Protein AF-A0A1C5NKP8-F1 (afdb_monomer_lite)

Structure (mmCIF, N/CA/C/O backbone):
data_AF-A0A1C5NKP8-F1
#
_entry.id   AF-A0A1C5NKP8-F1
#
loop_
_atom_site.group_PDB
_atom_site.id
_atom_site.type_symbol
_atom_site.label_atom_id
_atom_site.label_alt_id
_atom_site.label_comp_id
_atom_site.label_asym_id
_atom_site.label_entity_id
_atom_site.label_seq_id
_atom_site.pdbx_PDB_ins_code
_atom_site.Cartn_x
_atom_site.Cartn_y
_atom_site.Cartn_z
_atom_site.occupancy
_atom_site.B_iso_or_equiv
_atom_site.auth_seq_id
_atom_site.auth_comp_id
_atom_site.auth_asym_id
_atom_site.auth_atom_id
_atom_site.pdbx_PDB_model_num
ATOM 1 N N . MET A 1 1 ? -10.421 -7.680 -0.027 1.00 79.94 1 MET A N 1
ATOM 2 C CA . MET A 1 1 ? -10.552 -8.044 1.394 1.00 79.94 1 MET A CA 1
ATOM 3 C C . MET A 1 1 ? -9.397 -8.967 1.703 1.00 79.94 1 MET A C 1
ATOM 5 O O . MET A 1 1 ? -8.917 -9.608 0.774 1.00 79.94 1 MET A O 1
ATOM 9 N N . ALA A 1 2 ? -8.906 -8.939 2.932 1.00 88.44 2 ALA A N 1
ATOM 10 C CA . ALA A 1 2 ? -7.917 -9.897 3.399 1.00 88.44 2 ALA A CA 1
ATOM 11 C C . ALA A 1 2 ? -8.669 -11.016 4.114 1.00 88.44 2 ALA A C 1
ATOM 13 O O . ALA A 1 2 ? -9.738 -10.785 4.682 1.00 88.44 2 ALA A O 1
ATOM 14 N N . LYS A 1 3 ? -8.120 -12.218 4.095 1.00 92.94 3 LYS A N 1
ATOM 15 C CA . LYS A 1 3 ? -8.603 -13.305 4.936 1.00 92.94 3 LYS A CA 1
ATOM 16 C C . LYS A 1 3 ? -8.142 -13.091 6.373 1.00 92.94 3 LYS A C 1
ATOM 18 O O . LYS A 1 3 ? -7.039 -12.604 6.604 1.00 92.94 3 LYS A O 1
ATOM 23 N N . ILE A 1 4 ? -8.926 -13.549 7.348 1.00 94.19 4 ILE A N 1
ATOM 24 C CA . ILE A 1 4 ? -8.538 -13.513 8.773 1.00 94.19 4 ILE A CA 1
ATOM 25 C C . ILE A 1 4 ? -7.147 -14.106 9.017 1.00 94.19 4 ILE A C 1
ATOM 27 O O . ILE A 1 4 ? -6.356 -13.543 9.774 1.00 94.19 4 ILE A O 1
ATOM 31 N N . LYS A 1 5 ? -6.814 -15.210 8.338 1.00 93.50 5 LYS A N 1
ATOM 32 C CA . LYS A 1 5 ? -5.489 -15.829 8.459 1.00 93.50 5 LYS A CA 1
ATOM 33 C C . LYS A 1 5 ? -4.344 -14.893 8.050 1.00 93.50 5 LYS A C 1
ATOM 35 O O . LYS A 1 5 ? -3.285 -14.957 8.659 1.00 93.50 5 LYS A O 1
ATOM 40 N N . GLU A 1 6 ? -4.568 -14.016 7.072 1.00 91.06 6 GLU A N 1
ATOM 41 C CA . GLU A 1 6 ? -3.574 -13.049 6.595 1.00 91.06 6 GLU A CA 1
ATOM 42 C C . GLU A 1 6 ? -3.403 -11.912 7.611 1.00 91.06 6 GLU A C 1
ATOM 44 O O . GLU A 1 6 ? -2.273 -11.540 7.913 1.00 91.06 6 GLU A O 1
ATOM 49 N N . SER A 1 7 ? -4.496 -11.421 8.215 1.00 91.75 7 SER A N 1
ATOM 50 C CA . SER A 1 7 ? -4.433 -10.450 9.322 1.00 91.75 7 SER A CA 1
ATOM 51 C C . SER A 1 7 ? -3.650 -10.986 10.522 1.00 91.75 7 SER A C 1
ATOM 53 O O . SER A 1 7 ? -2.849 -10.258 11.107 1.00 91.75 7 SER A O 1
ATOM 55 N N . ILE A 1 8 ? -3.841 -12.263 10.870 1.00 92.50 8 ILE A N 1
ATOM 56 C CA . ILE A 1 8 ? -3.120 -12.924 11.968 1.00 92.50 8 ILE A CA 1
ATOM 57 C C . ILE A 1 8 ? -1.644 -13.126 11.623 1.00 92.50 8 ILE A C 1
ATOM 59 O O . ILE A 1 8 ? -0.784 -12.796 12.428 1.00 92.50 8 ILE A O 1
ATOM 63 N N . GLU A 1 9 ? -1.325 -13.610 10.423 1.00 89.81 9 GLU A N 1
ATOM 64 C CA . GLU A 1 9 ? 0.069 -13.743 9.980 1.00 89.81 9 GLU A CA 1
ATOM 65 C C . GLU A 1 9 ? 0.788 -12.393 9.964 1.00 89.81 9 GLU A C 1
ATOM 67 O O . GLU A 1 9 ? 1.943 -12.298 10.378 1.00 89.81 9 GLU A O 1
ATOM 72 N N . TYR A 1 10 ? 0.091 -11.339 9.536 1.00 88.19 10 TYR A N 1
ATOM 73 C CA . TYR A 1 10 ? 0.601 -9.983 9.610 1.00 88.19 10 TYR A CA 1
ATOM 74 C C . TYR A 1 10 ? 0.806 -9.560 11.069 1.00 88.19 10 TYR A C 1
ATOM 76 O O . TYR A 1 10 ? 1.890 -9.096 11.407 1.00 88.19 10 TYR A O 1
ATOM 84 N N . LEU A 1 11 ? -0.167 -9.788 11.958 1.00 88.69 11 LEU A N 1
ATOM 85 C CA . LEU A 1 11 ? -0.070 -9.485 13.392 1.00 88.69 11 LEU A CA 1
ATOM 86 C C . LEU A 1 11 ? 1.150 -10.152 14.047 1.00 88.69 11 LEU A C 1
ATOM 88 O O . LEU A 1 11 ? 1.922 -9.469 14.712 1.00 88.69 11 LEU A O 1
ATOM 92 N N . SER A 1 12 ? 1.345 -11.449 13.807 1.00 85.81 12 SER A N 1
ATOM 93 C CA . SER A 1 12 ? 2.396 -12.274 14.416 1.00 85.81 12 SER A CA 1
ATOM 94 C C . SER A 1 12 ? 3.805 -12.035 13.864 1.00 85.81 12 SER A C 1
ATOM 96 O O . SER A 1 12 ? 4.765 -12.551 14.425 1.00 85.81 12 SER A O 1
ATOM 98 N N . ALA A 1 13 ? 3.961 -11.285 12.769 1.00 81.12 13 ALA A N 1
ATOM 99 C CA . ALA A 1 13 ? 5.278 -11.024 12.180 1.00 81.12 13 ALA A CA 1
ATOM 100 C C . ALA A 1 13 ? 6.122 -9.991 12.956 1.00 81.12 13 ALA A C 1
ATOM 102 O O . ALA A 1 13 ? 7.321 -9.888 12.707 1.00 81.12 13 ALA A O 1
ATOM 103 N N . GLU A 1 14 ? 5.519 -9.234 13.877 1.00 77.06 14 GLU A N 1
ATOM 104 C CA . GLU A 1 14 ? 6.207 -8.256 14.725 1.00 77.06 14 GLU A CA 1
ATOM 105 C C . GLU A 1 14 ? 5.916 -8.526 16.205 1.00 77.06 14 GLU A C 1
ATOM 107 O O . GLU A 1 14 ? 4.785 -8.808 16.605 1.00 77.06 14 GLU A O 1
ATOM 112 N N . GLU A 1 15 ? 6.944 -8.406 17.042 1.00 78.56 15 GLU A N 1
ATOM 113 C CA . GLU A 1 15 ? 6.829 -8.673 18.472 1.00 78.56 15 GLU A CA 1
ATOM 114 C C . GLU A 1 15 ? 6.390 -7.416 19.249 1.00 78.56 15 GLU A C 1
ATOM 116 O O . GLU A 1 15 ? 7.183 -6.538 19.615 1.00 78.56 15 GLU A O 1
ATOM 121 N N . TYR A 1 16 ? 5.098 -7.349 19.575 1.00 90.00 16 TYR A N 1
ATOM 122 C CA . TYR A 1 16 ? 4.540 -6.371 20.517 1.00 90.00 16 TYR A CA 1
ATOM 123 C C . TYR A 1 16 ? 4.503 -6.945 21.943 1.00 90.00 16 TYR A C 1
ATOM 125 O O . TYR A 1 16 ? 3.439 -7.131 22.537 1.00 90.00 16 TYR A O 1
ATOM 133 N N . THR A 1 17 ? 5.675 -7.276 22.497 1.00 90.38 17 THR A N 1
ATOM 134 C CA . THR A 1 17 ? 5.817 -7.971 23.797 1.00 90.38 17 THR A CA 1
ATOM 135 C C . THR A 1 17 ? 5.269 -7.206 25.004 1.00 90.38 17 THR A C 1
ATOM 137 O O . THR A 1 17 ? 5.030 -7.808 26.056 1.00 90.38 17 THR A O 1
ATOM 140 N N . GLY A 1 18 ? 5.078 -5.894 24.890 1.00 90.69 18 GLY A N 1
ATOM 141 C CA . GLY A 1 18 ? 4.372 -5.061 25.853 1.00 90.69 18 GLY A CA 1
ATOM 142 C C . GLY A 1 18 ? 2.853 -5.218 25.770 1.00 90.69 18 GLY A C 1
ATOM 143 O O . GLY A 1 18 ? 2.190 -5.111 26.803 1.00 90.69 18 GLY A O 1
ATOM 144 N N . LEU A 1 19 ? 2.302 -5.507 24.587 1.00 93.50 19 LEU A N 1
ATOM 145 C CA . LEU A 1 19 ? 0.859 -5.648 24.343 1.00 93.50 19 LEU A CA 1
ATOM 146 C C . LEU A 1 19 ? 0.364 -7.084 24.496 1.00 93.50 19 LEU A C 1
ATOM 148 O O . LEU A 1 19 ? -0.641 -7.301 25.174 1.00 93.50 19 LEU A O 1
ATOM 152 N N . PHE A 1 20 ? 1.073 -8.048 23.907 1.00 92.88 20 PHE A N 1
ATOM 153 C CA . PHE A 1 20 ? 0.616 -9.429 23.755 1.00 92.88 20 PHE A CA 1
ATOM 154 C C . PHE A 1 20 ? 1.528 -10.428 24.485 1.00 92.88 20 PHE A C 1
ATOM 156 O O . PHE A 1 20 ? 2.709 -10.172 24.739 1.00 92.88 20 PHE A O 1
ATOM 163 N N . ARG A 1 21 ? 0.960 -11.580 24.860 1.00 90.62 21 ARG A N 1
ATOM 164 C CA . ARG A 1 21 ? 1.671 -12.742 25.425 1.00 90.62 21 ARG A CA 1
ATOM 165 C C . ARG A 1 21 ? 1.594 -13.927 24.465 1.00 90.62 21 ARG A C 1
ATOM 167 O O . ARG A 1 21 ? 0.649 -14.013 23.696 1.00 90.62 21 ARG A O 1
ATOM 174 N N . GLU A 1 22 ? 2.487 -14.899 24.623 1.00 85.19 22 GLU A N 1
ATOM 175 C CA . GLU A 1 22 ? 2.485 -16.170 23.869 1.00 85.19 22 GLU A CA 1
ATOM 176 C C . GLU A 1 22 ? 1.111 -16.876 23.879 1.00 85.19 22 GLU A C 1
ATOM 178 O O . GLU A 1 22 ? 0.654 -17.408 22.876 1.00 85.19 22 GLU A O 1
ATOM 183 N N . ALA A 1 23 ? 0.371 -16.819 24.993 1.00 82.12 23 ALA A N 1
ATOM 184 C CA . ALA A 1 23 ? -0.975 -17.396 25.048 1.00 82.12 23 ALA A CA 1
ATOM 185 C C . ALA A 1 23 ? -1.991 -16.715 24.102 1.00 82.12 23 ALA A C 1
ATOM 187 O O . ALA A 1 23 ? -2.952 -17.369 23.702 1.00 82.12 23 ALA A O 1
ATOM 188 N N . CYS A 1 24 ? -1.786 -15.446 23.724 1.00 87.75 24 CYS A N 1
ATOM 189 C CA . CYS A 1 24 ? -2.594 -14.788 22.695 1.00 87.75 24 CYS A CA 1
ATOM 190 C C . CYS A 1 24 ? -2.329 -15.398 21.313 1.00 87.75 24 CYS A C 1
ATOM 192 O O . CYS A 1 24 ? -3.279 -15.561 20.558 1.00 87.75 24 CYS A O 1
ATOM 194 N N . GLU A 1 25 ? -1.090 -15.807 21.007 1.00 86.56 25 GLU A N 1
ATOM 195 C CA . GLU A 1 25 ? -0.743 -16.451 19.728 1.00 86.56 25 GLU A CA 1
ATOM 196 C C . GLU A 1 25 ? -1.511 -17.756 19.546 1.00 86.56 25 GLU A C 1
ATOM 198 O O . GLU A 1 25 ? -2.140 -17.962 18.514 1.00 86.56 25 GLU A O 1
ATOM 203 N N . LYS A 1 26 ? -1.580 -18.582 20.596 1.00 87.38 26 LYS A N 1
ATOM 204 C CA . LYS A 1 26 ? -2.425 -19.783 20.598 1.00 87.38 26 LYS A CA 1
ATOM 205 C C . LYS A 1 26 ? -3.912 -19.454 20.406 1.00 87.38 26 LYS A C 1
ATOM 207 O O . LYS A 1 26 ? -4.644 -20.199 19.757 1.00 87.38 26 LYS A O 1
ATOM 212 N N . GLY A 1 27 ? -4.378 -18.345 20.981 1.00 91.25 27 GLY A N 1
ATOM 213 C CA . GLY A 1 27 ? -5.730 -17.841 20.742 1.00 91.25 27 GLY A CA 1
ATOM 214 C C . GLY A 1 27 ? -5.951 -17.463 19.276 1.00 91.25 27 GLY A C 1
ATOM 215 O O . GLY A 1 27 ? -6.960 -17.841 18.686 1.00 91.25 27 GLY A O 1
ATOM 216 N N . TRP A 1 28 ? -4.985 -16.778 18.662 1.00 93.00 28 TRP A N 1
ATOM 217 C CA . TRP A 1 28 ? -5.013 -16.439 17.242 1.00 93.00 28 TRP A CA 1
ATOM 218 C C . TRP A 1 28 ? -4.946 -17.679 16.349 1.00 93.00 28 TRP A C 1
ATOM 220 O O . TRP A 1 28 ? -5.643 -17.714 15.344 1.00 93.00 28 TRP A O 1
ATOM 230 N N . GLU A 1 29 ? -4.204 -18.725 16.717 1.00 92.06 29 GLU A N 1
ATOM 231 C CA . GLU A 1 29 ? -4.246 -20.016 16.015 1.00 92.06 29 GLU A CA 1
ATOM 232 C C . GLU A 1 29 ? -5.661 -20.603 16.012 1.00 92.06 29 GLU A C 1
ATOM 234 O O . GLU A 1 29 ? -6.179 -20.933 14.949 1.00 92.06 29 GLU A O 1
ATOM 239 N N . ASN A 1 30 ? -6.351 -20.619 17.157 1.00 93.81 30 ASN A N 1
ATOM 240 C CA . ASN A 1 30 ? -7.743 -21.077 17.216 1.00 93.81 30 ASN A CA 1
ATOM 241 C C . ASN A 1 30 ? -8.681 -20.201 16.360 1.00 93.81 30 ASN A C 1
ATOM 243 O O . ASN A 1 30 ? -9.593 -20.714 15.707 1.00 93.81 30 ASN A O 1
ATOM 247 N N . ILE A 1 31 ? -8.466 -18.878 16.332 1.00 94.44 31 ILE A N 1
ATOM 248 C CA . ILE A 1 31 ? -9.222 -17.960 15.462 1.00 94.44 31 ILE A CA 1
ATOM 249 C C . ILE A 1 31 ? -8.944 -18.265 13.990 1.00 94.44 31 ILE A C 1
ATOM 251 O O . ILE A 1 31 ? -9.876 -18.313 13.188 1.00 94.44 31 ILE A O 1
ATOM 255 N N . LYS A 1 32 ? -7.679 -18.486 13.626 1.00 93.81 32 LYS A N 1
ATOM 256 C CA . LYS A 1 32 ? -7.254 -18.863 12.277 1.00 93.81 32 LYS A CA 1
ATOM 257 C C . LYS A 1 32 ? -7.873 -20.199 11.864 1.00 93.81 32 LYS A C 1
ATOM 259 O O . LYS A 1 32 ? -8.348 -20.302 10.737 1.00 93.81 32 LYS A O 1
ATOM 264 N N . ASP A 1 33 ? -7.953 -21.169 12.766 1.00 93.69 33 ASP A N 1
ATOM 265 C CA . ASP A 1 33 ? -8.564 -22.472 12.504 1.00 93.69 33 ASP A CA 1
ATOM 266 C C . ASP A 1 33 ? -10.083 -22.372 12.292 1.00 93.69 33 ASP A C 1
ATOM 268 O O . ASP A 1 33 ? -10.625 -23.001 11.382 1.00 93.69 33 ASP A O 1
ATOM 272 N N . GLN A 1 34 ? -10.787 -21.564 13.095 1.00 94.75 34 GLN A N 1
ATOM 273 C CA . GLN A 1 34 ? -12.248 -21.444 13.013 1.00 94.75 34 GLN A CA 1
ATOM 274 C C . GLN A 1 34 ? -12.730 -20.452 11.938 1.00 94.75 34 GLN A C 1
ATOM 276 O O . GLN A 1 34 ? -13.771 -20.677 11.320 1.00 94.75 34 GLN A O 1
ATOM 281 N N . TYR A 1 35 ? -12.002 -19.354 11.711 1.00 94.75 35 TYR A N 1
ATOM 282 C CA . TYR A 1 35 ? -12.434 -18.222 10.877 1.00 94.75 35 TYR A CA 1
ATOM 283 C C . TYR A 1 35 ? -11.463 -17.874 9.739 1.00 94.75 35 TYR A C 1
ATOM 285 O O . TYR A 1 35 ? -11.702 -16.907 9.020 1.00 94.75 35 TYR A O 1
ATOM 293 N N . GLY A 1 36 ? -10.380 -18.630 9.535 1.00 93.56 36 GLY A N 1
ATOM 294 C CA . GLY A 1 36 ? -9.265 -18.246 8.660 1.00 93.56 36 GLY A CA 1
ATOM 295 C C . GLY A 1 36 ? -9.602 -17.978 7.192 1.00 93.56 36 GLY A C 1
ATOM 296 O O . GLY A 1 36 ? -8.857 -17.251 6.541 1.00 93.56 36 GLY A O 1
ATOM 297 N N . ASP A 1 37 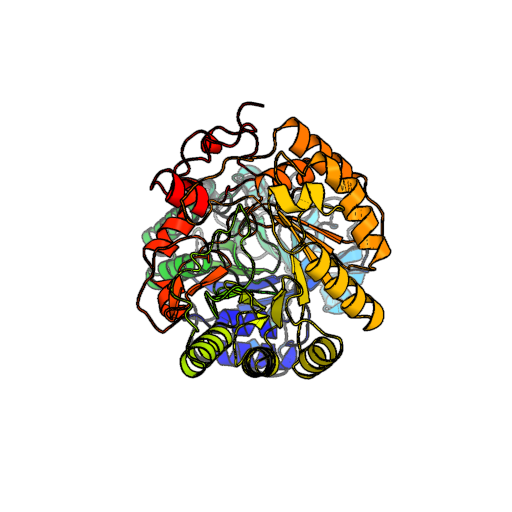? -10.702 -18.521 6.668 1.00 94.00 37 ASP A N 1
ATOM 298 C CA . ASP A 1 37 ? -11.162 -18.280 5.293 1.00 94.00 37 ASP A CA 1
ATOM 299 C C . ASP A 1 37 ? -12.223 -17.178 5.165 1.00 94.00 37 ASP A C 1
ATOM 301 O O . ASP A 1 37 ? -12.666 -16.891 4.053 1.00 94.00 37 ASP A O 1
ATOM 305 N N . LEU A 1 38 ? -12.615 -16.543 6.271 1.00 92.62 38 LEU A N 1
ATOM 306 C CA . LEU A 1 38 ? -13.527 -15.408 6.252 1.00 92.62 38 LEU A CA 1
ATOM 307 C C . LEU A 1 38 ? -12.822 -14.167 5.688 1.00 92.62 38 LEU A C 1
ATOM 309 O O . LEU A 1 38 ? -11.781 -13.747 6.200 1.00 92.62 38 LEU A O 1
ATOM 313 N N . ASP A 1 39 ? -13.417 -13.577 4.653 1.00 91.62 39 ASP A N 1
ATOM 314 C CA . ASP A 1 39 ? -12.989 -12.301 4.090 1.00 91.62 39 ASP A CA 1
ATOM 315 C C . ASP A 1 39 ? -13.400 -11.146 5.000 1.00 91.62 39 ASP A C 1
ATOM 317 O O . ASP A 1 39 ? -14.569 -10.993 5.365 1.00 91.62 39 ASP A O 1
ATOM 321 N N . VAL A 1 40 ? -12.434 -10.294 5.321 1.00 90.75 40 VAL A N 1
ATOM 322 C CA . VAL A 1 40 ? -12.636 -9.132 6.175 1.00 90.75 40 VAL A CA 1
ATOM 323 C C . VAL A 1 40 ? -11.997 -7.891 5.579 1.00 90.75 40 VAL A C 1
ATOM 325 O O . VAL A 1 40 ? -10.997 -7.930 4.851 1.00 90.75 40 VAL A O 1
ATOM 328 N N . ARG A 1 41 ? -12.599 -6.741 5.886 1.00 89.00 41 ARG A N 1
ATOM 329 C CA . ARG A 1 41 ? -11.959 -5.445 5.634 1.00 89.00 41 ARG A CA 1
ATOM 330 C C . ARG A 1 41 ? -11.132 -4.965 6.808 1.00 89.00 41 ARG A C 1
ATOM 332 O O . ARG A 1 41 ? -10.234 -4.156 6.585 1.00 89.00 41 ARG A O 1
ATOM 339 N N . GLU A 1 42 ? -11.469 -5.420 8.009 1.00 91.69 42 GLU A N 1
ATOM 340 C CA . GLU A 1 42 ? -10.973 -4.857 9.253 1.00 91.69 42 GLU A CA 1
ATOM 341 C C . GLU A 1 42 ? -11.039 -5.884 10.389 1.00 91.69 42 GLU A C 1
ATOM 343 O O . GLU A 1 42 ? -12.024 -6.614 10.525 1.00 91.69 42 GLU A O 1
ATOM 348 N N . THR A 1 43 ? -10.007 -5.896 11.225 1.00 94.62 43 THR A N 1
ATOM 349 C CA . THR A 1 43 ? -9.980 -6.583 12.521 1.00 94.62 43 THR A CA 1
ATOM 350 C C . THR A 1 43 ? -9.466 -5.627 13.587 1.00 94.62 43 THR A C 1
ATOM 352 O O . THR A 1 43 ? -8.751 -4.673 13.271 1.00 94.62 43 THR A O 1
ATOM 355 N N . ILE A 1 44 ? -9.826 -5.868 14.845 1.00 95.31 44 ILE A N 1
ATOM 356 C CA . ILE A 1 44 ? -9.422 -5.031 15.975 1.00 95.31 44 ILE A CA 1
ATOM 357 C C . ILE A 1 44 ? -8.843 -5.887 17.107 1.00 95.31 44 ILE A C 1
ATOM 359 O O . ILE A 1 44 ? -9.345 -6.967 17.388 1.00 95.31 44 ILE A O 1
ATOM 363 N N . GLN A 1 45 ? -7.807 -5.384 17.770 1.00 95.56 45 GLN A N 1
ATOM 364 C CA . GLN A 1 45 ? -7.204 -5.921 18.981 1.00 95.56 45 GLN A CA 1
ATOM 365 C C . GLN A 1 45 ? -7.452 -4.939 20.132 1.00 95.56 45 GLN A C 1
ATOM 367 O O . GLN A 1 45 ? -6.894 -3.839 20.158 1.00 95.56 45 GLN A O 1
ATOM 372 N N . GLU A 1 46 ? -8.308 -5.316 21.081 1.00 95.88 46 GLU A N 1
ATOM 373 C CA . GLU A 1 46 ? -8.530 -4.548 22.308 1.00 95.88 46 GLU A CA 1
ATOM 374 C C . GLU A 1 46 ? -7.420 -4.872 23.311 1.00 95.88 46 GLU A C 1
ATOM 376 O O . GLU A 1 46 ? -7.239 -6.027 23.702 1.00 95.88 46 GLU A O 1
ATOM 381 N N . VAL A 1 47 ? -6.685 -3.849 23.752 1.00 96.19 47 VAL A N 1
ATOM 382 C CA . VAL A 1 47 ? -5.617 -3.988 24.749 1.00 96.19 47 VAL A CA 1
ATOM 383 C C . VAL A 1 47 ? -5.815 -3.021 25.908 1.00 96.19 47 VAL A C 1
ATOM 385 O O . VAL A 1 47 ? -6.056 -1.826 25.728 1.00 96.19 47 VAL A O 1
ATOM 388 N N . HIS A 1 48 ? -5.670 -3.535 27.126 1.00 97.12 48 HIS A N 1
ATOM 389 C CA . HIS A 1 48 ? -5.667 -2.735 28.347 1.00 97.12 48 HIS A CA 1
ATOM 390 C C . HIS A 1 48 ? -4.293 -2.094 28.547 1.00 97.12 48 HIS A C 1
ATOM 392 O O . HIS A 1 48 ? -3.291 -2.800 28.575 1.00 97.12 48 HIS A O 1
ATOM 398 N N . LEU A 1 49 ? -4.209 -0.779 28.718 1.00 97.25 49 LEU A N 1
ATOM 399 C CA . LEU A 1 49 ? -2.938 -0.048 28.755 1.00 97.25 49 LEU A CA 1
ATOM 400 C C . LEU A 1 49 ? -2.345 0.068 30.164 1.00 97.25 49 LEU A C 1
ATOM 402 O O . LEU A 1 49 ? -1.122 0.109 30.303 1.00 97.25 49 LEU A O 1
ATOM 406 N N . ALA A 1 50 ? -3.177 0.103 31.208 1.00 94.88 50 ALA A N 1
ATOM 407 C CA . ALA A 1 50 ? -2.714 0.247 32.593 1.00 94.88 50 ALA A CA 1
ATOM 408 C C . ALA A 1 50 ? -2.336 -1.092 33.255 1.00 94.88 50 ALA A C 1
ATOM 410 O O . ALA A 1 50 ? -1.588 -1.121 34.234 1.00 94.88 50 ALA A O 1
ATOM 411 N N . GLN A 1 51 ? -2.870 -2.200 32.739 1.00 93.81 51 GLN A N 1
ATOM 412 C CA . GLN A 1 51 ? -2.720 -3.534 33.322 1.00 93.81 51 GLN A CA 1
ATOM 413 C C . GLN A 1 51 ? -1.374 -4.166 32.957 1.00 93.81 51 GLN A C 1
ATOM 415 O O . GLN A 1 51 ? -0.852 -3.936 31.865 1.00 93.81 51 GLN A O 1
ATOM 420 N N . LYS A 1 52 ? -0.810 -4.984 33.855 1.00 91.38 52 LYS A N 1
ATOM 421 C CA . LYS A 1 52 ? 0.436 -5.728 33.577 1.00 91.38 52 LYS A CA 1
ATOM 422 C C . LYS A 1 52 ? 0.175 -6.956 32.713 1.00 91.38 52 LYS A C 1
ATOM 424 O O . LYS A 1 52 ? 1.065 -7.420 32.006 1.00 91.38 52 LYS A O 1
ATOM 429 N N . GLU A 1 53 ? -1.038 -7.480 32.792 1.00 89.94 53 GLU A N 1
ATOM 430 C CA . GLU A 1 53 ? -1.562 -8.541 31.959 1.00 89.94 53 GLU A CA 1
ATOM 431 C C . GLU A 1 53 ? -1.501 -8.115 30.488 1.00 89.94 53 GLU A C 1
ATOM 433 O O . GLU A 1 53 ? -1.820 -6.983 30.127 1.00 89.94 53 GLU A O 1
ATOM 438 N N . ARG A 1 54 ? -1.051 -9.030 29.633 1.00 90.31 54 ARG A N 1
ATOM 439 C CA . ARG A 1 54 ? -0.845 -8.813 28.193 1.00 90.31 54 ARG A CA 1
ATOM 440 C C . ARG A 1 54 ? -1.860 -9.616 27.383 1.00 90.31 54 ARG A C 1
ATOM 442 O O . ARG A 1 54 ? -1.486 -10.387 26.510 1.00 90.31 54 ARG A O 1
ATOM 449 N N . THR A 1 55 ? -3.115 -9.551 27.814 1.00 90.50 55 THR A N 1
ATOM 450 C CA . THR A 1 55 ? -4.262 -10.201 27.170 1.00 90.50 55 THR A CA 1
ATOM 451 C C . THR A 1 55 ? -4.828 -9.305 26.083 1.00 90.50 55 THR A C 1
ATOM 453 O O . THR A 1 55 ? -4.693 -8.079 26.161 1.00 90.50 55 THR A O 1
ATOM 456 N N . CYS A 1 56 ? -5.494 -9.910 25.106 1.00 92.12 56 CYS A N 1
ATOM 457 C CA . CYS A 1 56 ? -6.120 -9.174 24.022 1.00 92.12 56 CYS A CA 1
ATOM 458 C C . CYS A 1 56 ? -7.440 -9.818 23.606 1.00 92.12 56 CYS A C 1
ATOM 460 O O . CYS A 1 56 ? -7.476 -11.018 23.340 1.00 92.12 56 CYS A O 1
ATOM 462 N N . ASP A 1 57 ? -8.485 -8.999 23.494 1.00 93.50 57 ASP A N 1
ATOM 463 C CA . ASP A 1 57 ? -9.723 -9.422 22.846 1.00 93.50 57 ASP A CA 1
ATOM 464 C C . ASP A 1 57 ? -9.595 -9.143 21.340 1.00 93.50 57 ASP A C 1
ATOM 466 O O . ASP A 1 57 ? -9.171 -8.056 20.929 1.00 93.50 57 ASP A O 1
ATOM 470 N N . TYR A 1 58 ? -9.927 -10.133 20.513 1.00 94.50 58 TYR A N 1
ATOM 471 C CA . TYR A 1 58 ? -9.814 -10.054 19.059 1.00 94.50 58 TYR A CA 1
ATOM 472 C C . TYR A 1 58 ? -11.195 -9.889 18.433 1.00 94.50 58 TYR A C 1
ATOM 474 O O . TYR A 1 58 ? -12.081 -10.719 18.617 1.00 94.50 58 TYR A O 1
ATOM 482 N N . SER A 1 59 ? -11.368 -8.836 17.645 1.00 95.38 59 SER A N 1
ATOM 483 C CA . SER A 1 59 ? -12.644 -8.469 17.046 1.00 95.38 59 SER A CA 1
ATOM 484 C C . SER A 1 59 ? -12.602 -8.570 15.526 1.00 95.38 59 SER A C 1
ATOM 486 O O . SER A 1 59 ? -11.706 -8.033 14.872 1.00 95.38 59 SER A O 1
ATOM 488 N N . ILE A 1 60 ? -13.603 -9.236 14.955 1.00 95.12 60 ILE A N 1
ATOM 489 C CA . ILE A 1 60 ? -13.734 -9.487 13.517 1.00 95.12 60 ILE A CA 1
ATOM 490 C C . ILE A 1 60 ? -14.919 -8.707 12.960 1.00 95.12 60 ILE A C 1
ATOM 492 O O . ILE A 1 60 ? -16.051 -8.936 13.387 1.00 95.12 60 ILE A O 1
ATOM 496 N N . LYS A 1 61 ? -14.683 -7.845 11.966 1.00 93.25 61 LYS A N 1
ATOM 497 C CA . LYS A 1 61 ? -15.752 -7.162 11.230 1.00 93.25 61 LYS A CA 1
ATOM 498 C C . LYS A 1 61 ? -16.282 -8.038 10.101 1.00 93.25 61 LYS A C 1
ATOM 500 O O . LYS A 1 61 ? -15.526 -8.434 9.216 1.00 93.25 61 LYS A O 1
ATOM 505 N N . VAL A 1 62 ? -17.593 -8.248 10.070 1.00 89.56 62 VAL A N 1
ATOM 506 C CA . VAL A 1 62 ? -18.287 -8.979 9.006 1.00 89.56 62 VAL A CA 1
ATOM 507 C C . VAL A 1 62 ? -19.293 -8.063 8.318 1.00 89.56 62 VAL A C 1
ATOM 509 O O . VAL A 1 62 ? -20.201 -7.522 8.951 1.00 89.56 62 VAL A O 1
ATOM 512 N N . GLU A 1 63 ? -19.139 -7.882 7.007 1.00 85.62 63 GLU A N 1
ATOM 513 C CA . GLU A 1 63 ? -20.042 -7.056 6.200 1.00 85.62 63 GLU A CA 1
ATOM 514 C C . GLU A 1 63 ? -21.309 -7.826 5.792 1.00 85.62 63 GLU A C 1
ATOM 516 O O . GLU A 1 63 ? -21.283 -9.027 5.522 1.00 85.62 63 GLU A O 1
ATOM 521 N N . MET A 1 64 ? -22.438 -7.119 5.718 1.00 80.50 64 MET A N 1
ATOM 522 C CA . MET A 1 64 ? -23.756 -7.663 5.386 1.00 80.50 64 MET A CA 1
ATOM 523 C C . MET A 1 64 ? -24.340 -6.974 4.148 1.00 80.50 64 MET A C 1
ATOM 525 O O . MET A 1 64 ? -25.269 -6.177 4.235 1.00 80.50 64 MET A O 1
ATOM 529 N N . GLU A 1 65 ? -23.835 -7.310 2.958 1.00 68.69 65 GLU A N 1
ATOM 530 C CA . GLU A 1 65 ? -24.185 -6.625 1.696 1.00 68.69 65 GLU A CA 1
ATOM 531 C C . GLU A 1 65 ? -25.685 -6.635 1.317 1.00 68.69 65 GLU A C 1
ATOM 533 O O . GLU A 1 65 ? -26.098 -5.900 0.421 1.00 68.69 65 GLU A O 1
ATOM 538 N N . LYS A 1 66 ? -26.518 -7.465 1.962 1.00 74.50 66 LYS A N 1
ATOM 539 C CA . LYS A 1 66 ? -27.930 -7.684 1.590 1.00 74.50 66 LYS A CA 1
ATOM 540 C C . LYS A 1 66 ? -28.951 -7.324 2.672 1.00 74.50 66 LYS A C 1
ATOM 542 O O . LYS A 1 66 ? -30.143 -7.528 2.438 1.00 74.50 66 LYS A O 1
ATOM 547 N N . ASP A 1 67 ? -28.537 -6.818 3.835 1.00 78.44 67 ASP A N 1
ATOM 548 C CA . ASP A 1 67 ? -29.485 -6.453 4.896 1.00 78.44 67 ASP A CA 1
ATOM 549 C C . ASP A 1 67 ? -29.853 -4.952 4.828 1.00 78.44 67 ASP A C 1
ATOM 551 O O . ASP A 1 67 ? -28.973 -4.093 4.774 1.00 78.44 67 ASP A O 1
ATOM 555 N N . PRO A 1 68 ? -31.153 -4.595 4.794 1.00 76.75 68 PRO A N 1
ATOM 556 C CA . PRO A 1 68 ? -31.583 -3.202 4.653 1.00 76.75 68 PRO A CA 1
ATOM 557 C C . PRO A 1 68 ? -31.375 -2.333 5.907 1.00 76.75 68 PRO A C 1
ATOM 559 O O . PRO A 1 68 ? -31.457 -1.106 5.799 1.00 76.75 68 PRO A O 1
ATOM 562 N N . HIS A 1 69 ? -31.136 -2.935 7.078 1.00 77.31 69 HIS A N 1
ATOM 563 C CA . HIS A 1 69 ? -30.975 -2.222 8.352 1.00 77.31 69 HIS A CA 1
ATOM 564 C C . HIS A 1 69 ? -29.576 -2.381 8.955 1.00 77.31 69 HIS A C 1
ATOM 566 O O . HIS A 1 69 ? -29.122 -1.465 9.632 1.00 77.31 69 HIS A O 1
ATOM 572 N N . MET A 1 70 ? -28.892 -3.497 8.687 1.00 79.00 70 MET A N 1
ATOM 573 C CA . MET A 1 70 ? -27.547 -3.779 9.194 1.00 79.00 70 MET A CA 1
ATOM 574 C C . MET A 1 70 ? -26.527 -3.803 8.059 1.00 79.00 70 MET A C 1
ATOM 576 O O . MET A 1 70 ? -26.587 -4.666 7.192 1.00 79.00 70 MET A O 1
ATOM 580 N N . LYS A 1 71 ? -25.545 -2.902 8.077 1.00 82.81 71 LYS A N 1
ATOM 581 C CA . LYS A 1 71 ? -24.448 -2.944 7.092 1.00 82.81 71 LYS A CA 1
ATOM 582 C C . LYS A 1 71 ? -23.340 -3.915 7.489 1.00 82.81 71 LYS A C 1
ATOM 584 O O . LYS A 1 71 ? -22.669 -4.468 6.622 1.00 82.81 71 LYS A O 1
ATOM 589 N N . GLU A 1 72 ? -23.136 -4.092 8.790 1.00 88.19 72 GLU A N 1
ATOM 590 C CA . GLU A 1 72 ? -22.045 -4.876 9.360 1.00 88.19 72 GLU A CA 1
ATOM 591 C C . GLU A 1 72 ? -22.363 -5.333 10.788 1.00 88.19 72 GLU A C 1
ATOM 593 O O . GLU A 1 72 ? -23.192 -4.737 11.487 1.00 88.19 72 GLU A O 1
ATOM 598 N N . TYR A 1 73 ? -21.664 -6.375 11.225 1.00 89.62 73 TYR A N 1
ATOM 599 C CA . TYR A 1 73 ? -21.568 -6.765 12.625 1.00 89.62 73 TYR A CA 1
ATOM 600 C C . TYR A 1 73 ? -20.123 -7.104 12.991 1.00 89.62 73 TYR A C 1
ATOM 602 O O . TYR A 1 73 ? -19.291 -7.371 12.126 1.00 89.62 73 TYR A O 1
ATOM 610 N N . TRP A 1 74 ? -19.838 -7.091 14.284 1.00 93.06 74 TRP A N 1
ATOM 611 C CA . TRP A 1 74 ? -18.549 -7.411 14.866 1.00 93.06 74 TRP A CA 1
ATOM 612 C C . TRP A 1 74 ? -18.689 -8.611 15.794 1.00 93.06 74 TRP A C 1
ATOM 614 O O . TRP A 1 74 ? -19.602 -8.667 16.622 1.00 93.06 74 TRP A O 1
ATOM 624 N N . LEU A 1 75 ? -17.785 -9.570 15.630 1.00 92.06 75 LEU A N 1
ATOM 625 C CA . LEU A 1 75 ? -17.598 -10.689 16.543 1.00 92.06 75 LEU A CA 1
ATOM 626 C C . LEU A 1 75 ? -16.437 -10.339 17.465 1.00 92.06 75 LEU A C 1
ATOM 628 O O . LEU A 1 75 ? -15.303 -10.330 17.002 1.00 92.06 75 LEU A O 1
ATOM 632 N N . GLU A 1 76 ? -16.716 -10.030 18.726 1.00 92.62 76 GLU A N 1
ATOM 633 C CA . GLU A 1 76 ? -15.691 -9.791 19.748 1.00 92.62 76 GLU A CA 1
ATOM 634 C C . GLU A 1 76 ? -15.393 -11.111 20.464 1.00 92.62 76 GLU A C 1
ATOM 636 O O . GLU A 1 76 ? -16.284 -11.729 21.052 1.00 92.62 76 GLU A O 1
ATOM 641 N N . LEU A 1 77 ? -14.145 -11.559 20.369 1.00 91.19 77 LEU A N 1
ATOM 642 C CA . LEU A 1 77 ? -13.644 -12.813 20.919 1.00 91.19 77 LEU A CA 1
ATOM 643 C C . LEU A 1 77 ? -12.729 -12.461 22.088 1.00 91.19 77 LEU A C 1
ATOM 645 O O . LEU A 1 77 ? -11.608 -11.998 21.873 1.00 91.19 77 LEU A O 1
ATOM 649 N N . ASP A 1 78 ? -13.195 -12.644 23.322 1.00 87.44 78 ASP A N 1
ATOM 650 C CA . ASP A 1 78 ? -12.338 -12.351 24.470 1.00 87.44 78 ASP A CA 1
ATOM 651 C C . ASP A 1 78 ? -11.152 -13.330 24.559 1.00 87.44 78 ASP A C 1
ATOM 653 O O . ASP A 1 78 ? -11.215 -14.462 24.061 1.00 87.44 78 ASP A O 1
ATOM 657 N N . ASP A 1 79 ? -10.051 -12.898 25.182 1.00 84.81 79 ASP A N 1
ATOM 658 C CA . ASP A 1 79 ? -8.813 -13.696 25.298 1.00 84.81 79 ASP A CA 1
ATOM 659 C C . ASP A 1 79 ? -9.069 -15.104 25.880 1.00 84.81 79 ASP A C 1
ATOM 661 O O . ASP A 1 79 ? -8.403 -16.076 25.519 1.00 84.81 79 ASP A O 1
ATOM 665 N N . THR A 1 80 ? -10.076 -15.242 26.751 1.00 84.19 80 THR A N 1
ATOM 666 C CA . THR A 1 80 ? -10.436 -16.526 27.367 1.00 84.19 80 THR A CA 1
ATOM 667 C C . THR A 1 80 ? -11.223 -17.420 26.408 1.00 84.19 80 THR A C 1
ATOM 669 O O . THR A 1 80 ? -10.954 -18.624 26.339 1.00 84.19 80 THR A O 1
ATOM 672 N N . ALA A 1 81 ? -12.167 -16.856 25.653 1.00 81.81 81 ALA A N 1
ATOM 673 C CA . ALA A 1 81 ? -12.943 -17.532 24.621 1.00 81.81 81 ALA A CA 1
ATOM 674 C C . ALA A 1 81 ? -12.027 -18.069 23.519 1.00 81.81 81 ALA A C 1
ATOM 676 O O . ALA A 1 81 ? -12.188 -19.209 23.084 1.00 81.81 81 ALA A O 1
ATOM 677 N N . CYS A 1 82 ? -10.998 -17.303 23.149 1.00 84.88 82 CYS A N 1
ATOM 678 C CA . CYS A 1 82 ? -9.984 -17.724 22.183 1.00 84.88 82 CYS A CA 1
ATOM 679 C C . CYS A 1 82 ? -9.186 -18.955 22.643 1.00 84.88 82 CYS A C 1
ATOM 681 O O . CYS A 1 82 ? -8.564 -19.622 21.824 1.00 84.88 82 CYS A O 1
ATOM 683 N N . GLY A 1 83 ? -9.200 -19.303 23.934 1.00 83.62 83 GLY A N 1
ATOM 684 C CA . GLY A 1 83 ? -8.495 -20.465 24.477 1.00 83.62 83 GLY A CA 1
ATOM 685 C C . GLY A 1 83 ? -9.192 -21.819 24.271 1.00 83.62 83 GLY A C 1
ATOM 686 O O . GLY A 1 83 ? -8.631 -22.841 24.677 1.00 83.62 83 GLY A O 1
ATOM 687 N N . LYS A 1 84 ? -10.406 -21.857 23.700 1.00 83.69 84 LYS A N 1
ATOM 688 C CA . LYS A 1 84 ? -11.215 -23.079 23.516 1.00 83.69 84 LYS A CA 1
ATOM 689 C C . LYS A 1 84 ? -11.883 -23.107 22.136 1.00 83.69 84 LYS A C 1
ATOM 691 O O . LYS A 1 84 ? -12.163 -22.065 21.561 1.00 83.69 84 LYS A O 1
ATOM 696 N N . LEU A 1 85 ? -12.185 -24.308 21.636 1.00 81.94 85 LEU A N 1
ATOM 697 C CA . LEU A 1 85 ? -12.988 -24.522 20.426 1.00 81.94 85 LEU A CA 1
ATOM 698 C C . LEU A 1 85 ? -14.308 -25.234 20.791 1.00 81.94 85 LEU A C 1
ATOM 700 O O . LEU A 1 85 ? -14.257 -26.209 21.549 1.00 81.94 85 LEU A O 1
ATOM 704 N N . PRO A 1 86 ? -15.470 -24.807 20.255 1.00 86.75 86 PRO A N 1
ATOM 705 C CA . PRO A 1 86 ? -15.666 -23.637 19.391 1.00 86.75 86 PRO A CA 1
ATOM 706 C C . PRO A 1 86 ? -15.550 -22.310 20.163 1.00 86.75 86 PRO A C 1
ATOM 708 O O . PRO A 1 86 ? -15.893 -22.244 21.341 1.00 86.75 86 PRO A O 1
ATOM 711 N N . ILE A 1 87 ? -15.089 -21.254 19.490 1.00 87.88 87 ILE A N 1
ATOM 712 C CA . ILE A 1 87 ? -15.036 -19.896 20.048 1.00 87.88 87 ILE A CA 1
ATOM 713 C C . ILE A 1 87 ? -16.437 -19.278 19.987 1.00 87.88 87 ILE A C 1
ATOM 715 O O . ILE A 1 87 ? -17.018 -19.173 18.900 1.00 87.88 87 ILE A O 1
ATOM 719 N N . GLU A 1 88 ? -16.954 -18.838 21.134 1.00 84.69 88 GLU A N 1
ATOM 720 C CA . GLU A 1 88 ? -18.247 -18.157 21.268 1.00 84.69 88 GLU A CA 1
ATOM 721 C C . GLU A 1 88 ? -18.055 -16.626 21.386 1.00 84.69 88 GLU A C 1
ATOM 723 O O . GLU A 1 88 ? -17.559 -16.155 22.409 1.00 84.69 88 GLU A O 1
ATOM 728 N N . PRO A 1 89 ? -18.413 -15.831 20.355 1.00 87.50 89 PRO A N 1
ATOM 729 C CA . PRO A 1 89 ? -18.241 -14.372 20.358 1.00 87.50 89 PRO A CA 1
ATOM 730 C C . PRO A 1 89 ? -19.337 -13.603 21.106 1.00 87.50 89 PRO A C 1
ATOM 732 O O . PRO A 1 89 ? -20.513 -13.969 21.050 1.00 87.50 89 PRO A O 1
ATOM 735 N N . CYS A 1 90 ? -18.987 -12.427 21.636 1.00 88.19 90 CYS A N 1
ATOM 736 C CA . CYS A 1 90 ? -19.951 -11.340 21.828 1.00 88.19 90 CYS A CA 1
ATOM 737 C C . CYS A 1 90 ? -20.294 -10.700 20.471 1.00 88.19 90 CYS A C 1
ATOM 739 O O . CYS A 1 90 ? -19.444 -10.585 19.586 1.00 88.19 90 CYS A O 1
ATOM 741 N N . TRP A 1 91 ? -21.550 -10.288 20.293 1.00 88.75 91 TRP A N 1
ATOM 742 C CA . TRP A 1 91 ? -22.052 -9.780 19.012 1.00 88.75 91 TRP A CA 1
ATOM 743 C C . TRP A 1 91 ? -22.343 -8.293 19.091 1.00 88.75 91 TRP A C 1
ATOM 745 O O . TRP A 1 91 ? -23.181 -7.884 19.886 1.00 88.75 91 TRP A O 1
ATOM 755 N N . PHE A 1 92 ? -21.746 -7.500 18.208 1.00 91.69 92 PHE A N 1
ATOM 756 C CA . PHE A 1 92 ? -22.054 -6.079 18.090 1.00 91.69 92 PHE A CA 1
ATOM 757 C C . PHE A 1 92 ? -22.541 -5.750 16.688 1.00 91.69 92 PHE A C 1
ATOM 759 O O . PHE A 1 92 ? -22.017 -6.263 15.709 1.00 91.69 92 PHE A O 1
ATOM 766 N N . VAL A 1 93 ? -23.546 -4.894 16.562 1.00 90.88 93 VAL A N 1
ATOM 767 C CA . VAL A 1 93 ? -24.159 -4.557 15.274 1.00 90.88 93 VAL A CA 1
ATOM 768 C C . VAL A 1 93 ? -24.184 -3.059 15.054 1.00 90.88 93 VAL A C 1
ATOM 770 O O . VAL A 1 93 ? -24.455 -2.304 15.988 1.00 90.88 93 VAL A O 1
ATOM 773 N N . ASP A 1 94 ? -23.930 -2.636 13.815 1.00 89.56 94 ASP A N 1
ATOM 774 C CA . ASP A 1 94 ? -24.180 -1.254 13.402 1.00 89.56 94 ASP A CA 1
ATOM 775 C C . ASP A 1 94 ? -25.630 -0.861 13.719 1.00 89.56 94 ASP A C 1
ATOM 777 O O . ASP A 1 94 ? -26.575 -1.596 13.416 1.00 89.56 94 ASP A O 1
ATOM 781 N N . ALA A 1 95 ? -25.793 0.306 14.338 1.00 90.25 95 ALA A N 1
ATOM 782 C CA . ALA A 1 95 ? -27.083 0.836 14.753 1.00 90.25 95 ALA A CA 1
ATOM 783 C C . ALA A 1 95 ? -27.377 2.216 14.140 1.00 90.25 95 ALA A C 1
ATOM 785 O O . ALA A 1 95 ? -28.304 2.891 14.582 1.00 90.25 95 ALA A O 1
ATOM 786 N N . GLN A 1 96 ? -26.679 2.610 13.066 1.00 89.88 96 GLN A N 1
ATOM 787 C CA . GLN A 1 96 ? -26.900 3.882 12.350 1.00 89.88 96 GLN A CA 1
ATOM 788 C C . GLN A 1 96 ? -28.328 4.067 11.812 1.00 89.88 96 GLN A C 1
ATOM 790 O O . GLN A 1 96 ? -28.730 5.176 11.462 1.00 89.88 96 GLN A O 1
ATOM 795 N N . LYS A 1 97 ? -29.108 2.987 11.693 1.00 89.44 97 LYS A N 1
ATOM 796 C CA . LYS A 1 97 ? -30.526 3.032 11.299 1.00 89.44 97 LYS A CA 1
ATOM 797 C C . LYS A 1 97 ? -31.489 3.180 12.476 1.00 89.44 97 LYS A C 1
ATOM 799 O O . LYS A 1 97 ? -32.684 3.335 12.244 1.00 89.44 97 LYS A O 1
ATOM 804 N N . ALA A 1 98 ? -31.001 3.113 13.711 1.00 90.44 98 ALA A N 1
ATOM 805 C CA . ALA A 1 98 ? -31.801 3.360 14.897 1.00 90.44 98 ALA A CA 1
ATOM 806 C C . ALA A 1 98 ? -31.879 4.869 15.149 1.00 90.44 98 ALA A C 1
ATOM 808 O O . ALA A 1 98 ? -30.865 5.495 15.465 1.00 90.44 98 ALA A O 1
ATOM 809 N N . VAL A 1 99 ? -33.073 5.445 15.003 1.00 91.69 99 VAL A N 1
ATOM 810 C CA . VAL A 1 99 ? -33.299 6.892 15.111 1.00 91.69 99 VAL A CA 1
ATOM 811 C C . VAL A 1 99 ? -33.953 7.212 16.461 1.00 91.69 99 VAL A C 1
ATOM 813 O O . VAL A 1 99 ? -35.039 6.696 16.760 1.00 91.69 99 VAL A O 1
ATOM 816 N N . PRO A 1 100 ? -33.326 8.057 17.301 1.00 92.88 100 PRO A N 1
ATOM 817 C CA . PRO A 1 100 ? -33.915 8.518 18.554 1.00 92.88 100 PRO A CA 1
ATOM 818 C C . PRO A 1 100 ? -35.293 9.172 18.378 1.00 92.88 100 PRO A C 1
ATOM 820 O O . PRO A 1 100 ? -35.459 10.153 17.654 1.00 92.88 100 PRO A O 1
ATOM 823 N N . GLY A 1 101 ? -36.297 8.651 19.089 1.00 88.00 101 GLY A N 1
ATOM 824 C CA . GLY A 1 101 ? -37.675 9.153 19.043 1.00 88.00 101 GLY A CA 1
ATOM 825 C C . GLY A 1 101 ? -38.565 8.554 17.947 1.00 88.00 101 GLY A C 1
ATOM 826 O O . GLY A 1 101 ? -39.732 8.939 17.865 1.00 88.00 101 GLY A O 1
ATOM 827 N N . GLU A 1 102 ? -38.053 7.617 17.146 1.00 91.31 102 GLU A N 1
ATOM 828 C CA . GLU A 1 102 ? -38.835 6.799 16.212 1.00 91.31 102 GLU A CA 1
ATOM 829 C C . GLU A 1 102 ? -39.072 5.377 16.750 1.00 91.31 102 GLU A C 1
ATOM 831 O O . GLU A 1 102 ? -38.543 4.981 17.791 1.00 91.31 102 GLU A O 1
ATOM 836 N N . LYS A 1 103 ? -39.891 4.590 16.039 1.00 89.88 103 LYS A N 1
ATOM 837 C CA . LYS A 1 103 ? -40.088 3.170 16.352 1.00 89.88 103 LYS A CA 1
ATOM 838 C C . LYS A 1 103 ? -38.936 2.341 15.790 1.00 89.88 103 LYS A C 1
ATOM 840 O O . LYS A 1 103 ? -38.852 2.133 14.584 1.00 89.88 103 LYS A O 1
ATOM 845 N N . ASN A 1 104 ? -38.103 1.804 16.675 1.00 91.19 104 ASN A N 1
ATOM 846 C CA . ASN A 1 104 ? -36.939 0.990 16.319 1.00 91.19 104 ASN A CA 1
ATOM 847 C C . ASN A 1 104 ? -37.197 -0.525 16.471 1.00 91.19 104 ASN A C 1
ATOM 849 O O . ASN A 1 104 ? -36.303 -1.282 16.844 1.00 91.19 104 ASN A O 1
ATOM 853 N N . ASP A 1 105 ? -38.419 -0.984 16.162 1.00 91.50 105 ASP A N 1
ATOM 854 C CA . ASP A 1 105 ? -38.871 -2.375 16.370 1.00 91.50 105 ASP A CA 1
ATOM 855 C C . ASP A 1 105 ? -37.970 -3.425 15.692 1.00 91.50 105 ASP A C 1
ATOM 857 O O . ASP A 1 105 ? -37.795 -4.534 16.201 1.00 91.50 105 ASP A O 1
ATOM 861 N N . TRP A 1 106 ? -37.331 -3.054 14.576 1.00 89.50 106 TRP A N 1
ATOM 862 C CA . TRP A 1 106 ? -36.417 -3.915 13.825 1.00 89.50 106 TRP A CA 1
ATOM 863 C C . TRP A 1 106 ? -35.226 -4.411 14.661 1.00 89.50 106 TRP A C 1
ATOM 865 O O . TRP A 1 106 ? -34.749 -5.522 14.417 1.00 89.50 106 TRP A O 1
ATOM 875 N N . ILE A 1 107 ? -34.773 -3.633 15.656 1.00 90.81 107 ILE A N 1
ATOM 876 C CA . ILE A 1 107 ? -33.697 -4.029 16.577 1.00 90.81 107 ILE A CA 1
ATOM 877 C C . ILE A 1 107 ? -34.111 -5.316 17.289 1.00 90.81 107 ILE A C 1
ATOM 879 O O . ILE A 1 107 ? -33.405 -6.319 17.265 1.00 90.81 107 ILE A O 1
ATOM 883 N N . TYR A 1 108 ? -35.308 -5.323 17.861 1.00 91.56 108 TYR A N 1
ATOM 884 C CA . TYR A 1 108 ? -35.811 -6.457 18.622 1.00 91.56 108 TYR A CA 1
ATOM 885 C C . TYR A 1 108 ? -36.156 -7.631 17.707 1.00 91.56 108 TYR A C 1
ATOM 887 O O . TYR A 1 108 ? -35.690 -8.750 17.911 1.00 91.56 108 TYR A O 1
ATOM 895 N N . GLU A 1 109 ? -36.933 -7.367 16.658 1.00 88.69 109 GLU A N 1
ATOM 896 C CA . GLU A 1 109 ? -37.517 -8.406 15.810 1.00 88.69 109 GLU A CA 1
ATOM 897 C C . GLU A 1 109 ? -36.509 -9.104 14.895 1.00 88.69 109 GLU A C 1
ATOM 899 O O . GLU A 1 109 ? -36.754 -10.240 14.483 1.00 88.69 109 GLU A O 1
ATOM 904 N N . ARG A 1 110 ? -35.401 -8.439 14.545 1.00 83.56 110 ARG A N 1
ATOM 905 C CA . ARG A 1 110 ? -34.425 -8.958 13.573 1.00 83.56 110 ARG A CA 1
ATOM 906 C C . ARG A 1 110 ? -33.029 -9.131 14.136 1.00 83.56 110 ARG A C 1
ATOM 908 O O . ARG A 1 110 ? -32.367 -10.098 13.764 1.00 83.56 110 ARG A O 1
ATOM 915 N N . VAL A 1 111 ? -32.566 -8.202 14.971 1.00 84.50 111 VAL A N 1
ATOM 916 C CA . VAL A 1 111 ? -31.217 -8.278 15.541 1.00 84.50 111 VAL A CA 1
ATOM 917 C C . VAL A 1 111 ? -31.249 -9.171 16.765 1.00 84.50 111 VAL A C 1
ATOM 919 O O . VAL A 1 111 ? -30.637 -10.236 16.775 1.00 84.50 111 VAL A O 1
ATOM 922 N N . PHE A 1 112 ? -32.003 -8.766 17.783 1.00 88.44 112 PHE A N 1
ATOM 923 C CA . PHE A 1 112 ? -31.954 -9.418 19.082 1.00 88.44 112 PHE A CA 1
ATOM 924 C C . PHE A 1 112 ? -32.585 -10.799 19.038 1.00 88.44 112 PHE A C 1
ATOM 926 O O . PHE A 1 112 ? -32.015 -11.708 19.620 1.00 88.44 112 PHE A O 1
ATOM 933 N N . ARG A 1 113 ? -33.652 -11.027 18.260 1.00 86.62 113 ARG A N 1
ATOM 934 C CA . ARG A 1 113 ? -34.236 -12.373 18.082 1.00 86.62 113 ARG A CA 1
ATOM 935 C C . ARG A 1 113 ? -33.270 -13.440 17.560 1.00 86.62 113 ARG A C 1
ATOM 937 O O . ARG A 1 113 ? -33.567 -14.623 17.683 1.00 86.62 113 ARG A O 1
ATOM 944 N N . LYS A 1 114 ? -32.126 -13.063 16.978 1.00 82.56 114 LYS A N 1
ATOM 945 C CA . LYS A 1 114 ? -31.095 -14.032 16.571 1.00 82.56 114 LYS A CA 1
ATOM 946 C C . LYS A 1 114 ? -30.325 -14.615 17.759 1.00 82.56 114 LYS A C 1
ATOM 948 O O . LYS A 1 114 ? -29.696 -15.654 17.589 1.00 82.56 114 LYS A O 1
ATOM 953 N N . LYS A 1 115 ? -30.324 -13.931 18.909 1.00 84.19 115 LYS A N 1
ATOM 954 C CA . LYS A 1 115 ? -29.407 -14.175 20.038 1.00 84.19 115 LYS A CA 1
ATOM 955 C C . LYS A 1 115 ? -30.056 -14.136 21.421 1.00 84.19 115 LYS A C 1
ATOM 957 O O . LYS A 1 115 ? -29.553 -14.750 22.350 1.00 84.19 115 LYS A O 1
ATOM 962 N N . LEU A 1 116 ? -31.170 -13.432 21.558 1.00 85.50 116 LEU A N 1
ATOM 963 C CA . LEU A 1 116 ? -31.945 -13.299 22.780 1.00 85.50 116 LEU A CA 1
ATOM 964 C C . LEU A 1 116 ? -33.293 -13.996 22.608 1.00 85.50 116 LEU A C 1
ATOM 966 O O . LEU A 1 116 ? -33.891 -13.987 21.528 1.00 85.50 116 LEU A O 1
ATOM 970 N N . THR A 1 117 ? -33.778 -14.582 23.695 1.00 88.62 117 THR A N 1
ATOM 971 C CA . THR A 1 117 ? -35.133 -15.131 23.772 1.00 88.62 117 THR A CA 1
ATOM 972 C C . THR A 1 117 ? -36.172 -14.008 23.805 1.00 88.62 117 THR A C 1
ATOM 974 O O . THR A 1 117 ? -35.871 -12.851 24.108 1.00 88.62 117 THR A O 1
ATOM 977 N N . GLU A 1 118 ? -37.429 -14.339 23.514 1.00 89.69 118 GLU A N 1
ATOM 978 C CA . GLU A 1 118 ? -38.515 -13.353 23.539 1.00 89.69 118 GLU A CA 1
ATOM 979 C C . GLU A 1 118 ? -38.722 -12.759 24.949 1.00 89.69 118 GLU A C 1
ATOM 981 O O . GLU A 1 118 ? -38.968 -11.562 25.075 1.00 89.69 118 GLU A O 1
ATOM 986 N N . GLU A 1 119 ? -38.548 -13.554 26.011 1.00 89.31 119 GLU A N 1
ATOM 987 C CA . GLU A 1 119 ? -38.631 -13.088 27.406 1.00 89.31 119 GLU A CA 1
ATOM 988 C C . GLU A 1 119 ? -37.537 -12.060 27.736 1.00 89.31 119 GLU A C 1
ATOM 990 O O . GLU A 1 119 ? -37.796 -11.035 28.368 1.00 89.31 119 GLU A O 1
ATOM 995 N N . GLU A 1 120 ? -36.315 -12.293 27.257 1.00 88.69 120 GLU A N 1
ATOM 996 C CA . GLU A 1 120 ? -35.179 -11.383 27.451 1.00 88.69 120 GLU A CA 1
ATOM 997 C C . GLU A 1 120 ? -35.372 -10.068 26.706 1.00 88.69 120 GLU A C 1
ATOM 999 O O . GLU A 1 120 ? -35.143 -8.992 27.263 1.00 88.69 120 GLU A O 1
ATOM 1004 N N . ILE A 1 121 ? -35.856 -10.151 25.467 1.00 90.94 121 ILE A N 1
ATOM 1005 C CA . ILE A 1 121 ? -36.216 -8.979 24.673 1.00 90.94 121 ILE A CA 1
ATOM 1006 C C . ILE A 1 121 ? -37.280 -8.159 25.403 1.00 90.94 121 ILE A C 1
ATOM 1008 O O . ILE A 1 121 ? -37.108 -6.952 25.564 1.00 90.94 121 ILE A O 1
ATOM 1012 N N . GLN A 1 122 ? -38.348 -8.797 25.889 1.00 91.50 122 GLN A N 1
ATOM 1013 C CA . GLN A 1 122 ? -39.411 -8.118 26.636 1.00 91.50 122 GLN A CA 1
ATOM 1014 C C . GLN A 1 122 ? -38.900 -7.467 27.926 1.00 91.50 122 GLN A C 1
ATOM 1016 O O . GLN A 1 122 ? -39.388 -6.404 28.307 1.00 91.50 122 GLN A O 1
ATOM 1021 N N . SER A 1 123 ? -37.904 -8.071 28.576 1.00 90.56 123 SER A N 1
ATOM 1022 C CA . SER A 1 123 ? -37.311 -7.557 29.811 1.00 90.56 123 SER A CA 1
ATOM 1023 C C . SER A 1 123 ? -36.442 -6.312 29.593 1.00 90.56 123 SER A C 1
ATOM 1025 O O . SER A 1 123 ? -36.535 -5.359 30.364 1.00 90.56 123 SER A O 1
ATOM 1027 N N . ILE A 1 124 ? -35.609 -6.296 28.547 1.00 91.19 124 ILE A N 1
ATOM 1028 C CA . ILE A 1 124 ? -34.645 -5.207 28.286 1.00 91.19 124 ILE A CA 1
ATOM 1029 C C . ILE A 1 124 ? -35.281 -4.051 27.507 1.00 91.19 124 ILE A C 1
ATOM 1031 O O . ILE A 1 124 ? -34.907 -2.889 27.692 1.00 91.19 124 ILE A O 1
ATOM 1035 N N . ARG A 1 125 ? -36.253 -4.352 26.639 1.00 93.12 125 ARG A N 1
ATOM 1036 C CA . ARG A 1 125 ? -36.850 -3.391 25.708 1.00 93.12 125 ARG A CA 1
ATOM 1037 C C . ARG A 1 125 ? -37.302 -2.073 26.353 1.00 93.12 125 ARG A C 1
ATOM 1039 O O . ARG A 1 125 ? -36.894 -1.043 25.827 1.00 93.12 125 ARG A O 1
ATOM 1046 N N . PRO A 1 126 ? -38.054 -2.048 27.473 1.00 94.00 126 PRO A N 1
ATOM 1047 C CA . PRO A 1 126 ? -38.517 -0.790 28.058 1.00 94.00 126 PRO A CA 1
ATOM 1048 C C . PRO A 1 126 ? -37.376 0.162 28.425 1.00 94.00 126 PRO A C 1
ATOM 1050 O O . PRO A 1 126 ? -37.462 1.359 28.157 1.00 94.00 126 PRO A O 1
ATOM 1053 N N . MET A 1 127 ? -36.296 -0.368 29.009 1.00 94.56 127 MET A N 1
ATOM 1054 C CA . MET A 1 127 ? -35.148 0.446 29.403 1.00 94.56 127 MET A CA 1
ATOM 1055 C C . MET A 1 127 ? -34.340 0.893 28.184 1.00 94.56 127 MET A C 1
ATOM 1057 O O . MET A 1 127 ? -33.944 2.053 28.100 1.00 94.56 127 MET A O 1
ATOM 1061 N N . LEU A 1 128 ? -34.147 0.005 27.204 1.00 94.69 128 LEU A N 1
ATOM 1062 C CA . LEU A 1 128 ? -33.433 0.349 25.977 1.00 94.69 128 LEU A CA 1
ATOM 1063 C C . LEU A 1 128 ? -34.175 1.420 25.160 1.00 94.69 128 LEU A C 1
ATOM 1065 O O . LEU A 1 128 ? -33.542 2.367 24.700 1.00 94.69 128 LEU A O 1
ATOM 1069 N N . ASP A 1 129 ? -35.503 1.324 25.039 1.00 94.88 129 ASP A N 1
ATOM 1070 C CA . ASP A 1 129 ? -36.335 2.332 24.369 1.00 94.88 129 ASP A CA 1
ATOM 1071 C C . ASP A 1 129 ? -36.223 3.705 25.065 1.00 94.88 129 ASP A C 1
ATOM 1073 O O . ASP A 1 129 ? -36.142 4.733 24.388 1.00 94.88 129 ASP A O 1
ATOM 1077 N N . ILE A 1 130 ? -36.147 3.741 26.407 1.00 95.19 130 ILE A N 1
ATOM 1078 C CA . ILE A 1 130 ? -35.885 4.977 27.169 1.00 95.19 130 ILE A CA 1
ATOM 1079 C C . ILE A 1 130 ? -34.509 5.551 26.816 1.00 95.19 130 ILE A C 1
ATOM 1081 O O . ILE A 1 130 ? -34.414 6.738 26.497 1.00 95.19 130 ILE A O 1
ATOM 1085 N N . CYS A 1 131 ? -33.456 4.728 26.844 1.00 96.06 131 CYS A N 1
ATOM 1086 C CA . CYS A 1 131 ? -32.102 5.174 26.513 1.00 96.06 131 CYS A CA 1
ATOM 1087 C C . CYS A 1 131 ? -32.035 5.763 25.098 1.00 96.06 131 CYS A C 1
ATOM 1089 O O . CYS A 1 131 ? -31.570 6.884 24.910 1.00 96.06 131 CYS A O 1
ATOM 1091 N N . ILE A 1 132 ? -32.576 5.053 24.105 1.00 95.81 132 ILE A N 1
ATOM 1092 C CA . ILE A 1 132 ? -32.592 5.519 22.714 1.00 95.81 132 ILE A CA 1
ATOM 1093 C C . ILE A 1 132 ? -33.436 6.792 22.574 1.00 95.81 132 ILE A C 1
ATOM 1095 O O . ILE A 1 132 ? -33.035 7.725 21.882 1.00 95.81 132 ILE A O 1
ATOM 1099 N N . GLY A 1 133 ? -34.594 6.864 23.233 1.00 95.94 133 GLY A N 1
ATOM 1100 C CA . GLY A 1 133 ? -35.498 8.010 23.154 1.00 95.94 133 GLY A CA 1
ATOM 1101 C C . GLY A 1 133 ? -34.895 9.313 23.688 1.00 95.94 133 GLY A C 1
ATOM 1102 O O . GLY A 1 133 ? -35.097 10.366 23.081 1.00 95.94 133 GLY A O 1
ATOM 1103 N N . LEU A 1 134 ? -34.126 9.252 24.778 1.00 96.56 134 LEU A N 1
ATOM 1104 C CA . LEU A 1 134 ? -33.495 10.423 25.404 1.00 96.56 134 LEU A CA 1
ATOM 1105 C C . LEU A 1 134 ? -32.351 11.031 24.572 1.00 96.56 134 LEU A C 1
ATOM 1107 O O . LEU A 1 134 ? -31.990 12.189 24.768 1.00 96.56 134 LEU A O 1
ATOM 1111 N N . LEU A 1 135 ? -31.826 10.308 23.579 1.00 96.00 135 LEU A N 1
ATOM 1112 C CA . LEU A 1 135 ? -30.860 10.858 22.619 1.00 96.00 135 LEU A CA 1
ATOM 1113 C C . LEU A 1 135 ? -31.497 11.791 21.579 1.00 96.00 135 LEU A C 1
ATOM 1115 O O . LEU A 1 135 ? -30.782 12.406 20.782 1.00 96.00 135 LEU A O 1
ATOM 1119 N N . LYS A 1 136 ? -32.829 11.920 21.558 1.00 94.69 136 LYS A N 1
ATOM 1120 C CA . LYS A 1 136 ? -33.535 12.783 20.609 1.00 94.69 136 LYS A CA 1
ATOM 1121 C C . LYS A 1 136 ? -33.074 14.234 20.749 1.00 94.69 136 LYS A C 1
ATOM 1123 O O . LYS A 1 136 ? -33.153 14.828 21.819 1.00 94.69 136 LYS A O 1
ATOM 1128 N N . GLY A 1 137 ? -32.629 14.810 19.634 1.00 91.88 137 GLY A N 1
ATOM 1129 C CA . GLY A 1 137 ? -32.080 16.169 19.588 1.00 91.88 137 GLY A CA 1
ATOM 1130 C C . GLY A 1 137 ? -30.593 16.268 19.944 1.00 91.88 137 GLY A C 1
ATOM 1131 O O . GLY A 1 137 ? -30.027 17.339 19.763 1.00 91.88 137 GLY A O 1
ATOM 1132 N N . LYS A 1 138 ? -29.960 15.169 20.386 1.00 93.06 138 LYS A N 1
ATOM 1133 C CA . LYS A 1 138 ? -28.518 15.073 20.684 1.00 93.06 138 LYS A CA 1
ATOM 1134 C C . LYS A 1 138 ? -27.772 14.224 19.649 1.00 93.06 138 LYS A C 1
ATOM 1136 O O . LYS A 1 138 ? -26.671 14.567 19.228 1.00 93.06 138 LYS A O 1
ATOM 1141 N N . ASN A 1 139 ? -28.384 13.132 19.189 1.00 93.06 139 ASN A N 1
ATOM 1142 C CA . ASN A 1 139 ? -27.891 12.324 18.076 1.00 93.06 139 ASN A CA 1
ATOM 1143 C C . ASN A 1 139 ? -28.990 12.080 17.032 1.00 93.06 139 ASN A C 1
ATOM 1145 O O . ASN A 1 139 ? -30.151 11.867 17.376 1.00 93.06 139 ASN A O 1
ATOM 1149 N N . GLU A 1 140 ? -28.607 12.060 15.754 1.00 90.38 140 GLU A N 1
ATOM 1150 C CA . GLU A 1 140 ? -29.498 11.674 14.646 1.00 90.38 140 GLU A CA 1
ATOM 1151 C C . GLU A 1 140 ? -29.682 10.151 14.555 1.00 90.38 140 GLU A C 1
ATOM 1153 O O . GLU A 1 140 ? -30.698 9.672 14.059 1.00 90.38 140 GLU A O 1
ATOM 1158 N N . SER A 1 141 ? -28.701 9.385 15.038 1.00 91.12 141 SER A N 1
ATOM 1159 C CA . SER A 1 141 ? -28.718 7.920 15.069 1.00 91.12 141 SER A CA 1
ATOM 1160 C C . SER A 1 141 ? -27.794 7.361 16.155 1.00 91.12 141 SER A C 1
ATOM 1162 O O . SER A 1 141 ? -26.978 8.094 16.722 1.00 91.12 141 SER A O 1
ATOM 1164 N N . LEU A 1 142 ? -27.906 6.066 16.451 1.00 91.31 142 LEU A N 1
ATOM 1165 C CA . LEU A 1 142 ? -26.932 5.346 17.280 1.00 91.31 142 LEU A CA 1
ATOM 1166 C C . LEU A 1 142 ? -25.695 4.938 16.472 1.00 91.31 142 LEU A C 1
ATOM 1168 O O . LEU A 1 142 ? -25.746 4.844 15.248 1.00 91.31 142 LEU A O 1
ATOM 1172 N N . PHE A 1 143 ? -24.604 4.619 17.168 1.00 91.94 143 PHE A N 1
ATOM 1173 C CA . PHE A 1 143 ? -23.433 4.018 16.534 1.00 91.94 143 PHE A CA 1
ATOM 1174 C C . PHE A 1 143 ? -23.559 2.493 16.474 1.00 91.94 143 PHE A C 1
ATOM 1176 O O . PHE A 1 143 ? -23.536 1.906 15.393 1.00 91.94 143 PHE A O 1
ATOM 1183 N N . GLN A 1 144 ? -23.724 1.845 17.630 1.00 94.06 144 GLN A N 1
ATOM 1184 C CA . GLN A 1 144 ? -23.659 0.387 17.736 1.00 94.06 144 GLN A CA 1
ATOM 1185 C C . GLN A 1 144 ? -24.488 -0.146 18.914 1.00 94.06 144 GLN A C 1
ATOM 1187 O O . GLN A 1 144 ? -24.690 0.545 19.914 1.00 94.06 144 GLN A O 1
ATOM 1192 N N . LEU A 1 145 ? -24.939 -1.397 18.809 1.00 93.88 145 LEU A N 1
ATOM 1193 C CA . LEU A 1 145 ? -25.536 -2.164 19.907 1.00 93.88 145 LEU A CA 1
ATOM 1194 C C . LEU A 1 145 ? -24.800 -3.496 20.075 1.00 93.88 145 LEU A C 1
ATOM 1196 O O . LEU A 1 145 ? -24.542 -4.173 19.084 1.00 93.88 145 LEU A O 1
ATOM 1200 N N . GLY A 1 146 ? -24.487 -3.878 21.312 1.00 91.25 146 GLY A N 1
ATOM 1201 C CA . GLY A 1 146 ? -23.784 -5.113 21.665 1.00 91.25 146 GLY A CA 1
ATOM 1202 C C . GLY A 1 146 ? -24.641 -6.066 22.490 1.00 91.25 146 GLY A C 1
ATOM 1203 O O . GLY A 1 146 ? -25.303 -5.639 23.429 1.00 91.25 146 GLY A O 1
ATOM 1204 N N . ILE A 1 147 ? -24.613 -7.356 22.172 1.00 88.69 147 ILE A N 1
ATOM 1205 C CA . ILE A 1 147 ? -25.221 -8.436 22.952 1.00 88.69 147 ILE A CA 1
ATOM 1206 C C . ILE A 1 147 ? -24.094 -9.179 23.671 1.00 88.69 147 ILE A C 1
ATOM 1208 O O . ILE A 1 147 ? -23.255 -9.823 23.035 1.00 88.69 147 ILE A O 1
ATOM 1212 N N . MET A 1 148 ? -24.089 -9.100 25.002 1.00 82.00 148 MET A N 1
ATOM 1213 C CA . MET A 1 148 ? -22.986 -9.567 25.851 1.00 82.00 148 MET A CA 1
ATOM 1214 C C . MET A 1 148 ? -23.093 -11.066 26.208 1.00 82.00 148 MET A C 1
ATOM 1216 O O . MET A 1 148 ? -22.917 -11.454 27.362 1.00 82.00 148 MET A O 1
ATOM 1220 N N . GLU A 1 149 ? -23.402 -11.920 25.224 1.00 66.50 149 GLU A N 1
ATOM 1221 C CA . GLU A 1 149 ? -23.692 -13.360 25.402 1.00 66.50 149 GLU A CA 1
ATOM 1222 C C . GLU A 1 149 ? -22.549 -14.122 26.113 1.00 66.50 149 GLU A C 1
ATOM 1224 O O . GLU A 1 149 ? -22.814 -14.971 26.962 1.00 66.50 149 GLU A O 1
ATOM 1229 N N . GLY A 1 150 ? -21.287 -13.749 25.866 1.00 57.16 150 GLY A N 1
ATOM 1230 C CA . GLY A 1 150 ? -20.104 -14.425 26.420 1.00 57.16 150 GLY A CA 1
ATOM 1231 C C . GLY A 1 150 ? -19.818 -14.194 27.913 1.00 57.16 150 GLY A C 1
ATOM 1232 O O . GLY A 1 150 ? -18.915 -14.824 28.457 1.00 57.16 150 GLY A O 1
ATOM 1233 N N . ARG A 1 151 ? -20.553 -13.310 28.611 1.00 57.88 151 ARG A N 1
ATOM 1234 C CA . ARG A 1 151 ? -20.210 -12.877 29.990 1.00 57.88 151 ARG A CA 1
ATOM 1235 C C . ARG A 1 151 ? -21.164 -13.360 31.089 1.00 57.88 151 ARG A C 1
ATOM 1237 O O . ARG A 1 151 ? -21.012 -12.961 32.240 1.00 57.88 151 ARG A O 1
ATOM 1244 N N . GLY A 1 152 ? -22.136 -14.217 30.770 1.00 53.88 152 GLY A N 1
ATOM 1245 C CA . GLY A 1 152 ? -23.040 -14.846 31.749 1.00 53.88 152 GLY A CA 1
ATOM 1246 C C . GLY A 1 152 ? -24.134 -13.939 32.338 1.00 53.88 152 GLY A C 1
ATOM 1247 O O . GLY A 1 152 ? -25.093 -14.453 32.911 1.00 53.88 152 GLY A O 1
ATOM 1248 N N . GLU A 1 153 ? -24.050 -12.620 32.150 1.00 60.91 153 GLU A N 1
ATOM 1249 C CA . GLU A 1 153 ? -25.086 -11.647 32.507 1.00 60.91 153 GLU A CA 1
ATOM 1250 C C . GLU A 1 153 ? -25.666 -11.028 31.227 1.00 60.91 153 GLU A C 1
ATOM 1252 O O . GLU A 1 153 ? -24.947 -10.442 30.416 1.00 60.91 153 GLU A O 1
ATOM 1257 N N . LYS A 1 154 ? -26.972 -11.210 31.001 1.00 71.19 154 LYS A N 1
ATOM 1258 C CA . LYS A 1 154 ? -27.626 -10.822 29.744 1.00 71.19 154 LYS A CA 1
ATOM 1259 C C . LYS A 1 154 ? -27.976 -9.338 29.760 1.00 71.19 154 LYS A C 1
ATOM 1261 O O . LYS A 1 154 ? -29.052 -8.948 30.208 1.00 71.19 154 LYS A O 1
ATOM 1266 N N . SER A 1 155 ? -27.052 -8.524 29.268 1.00 86.44 155 SER A N 1
ATOM 1267 C CA . SER A 1 155 ? -27.227 -7.091 29.037 1.00 86.44 155 SER A CA 1
ATOM 1268 C C . SER A 1 155 ? -27.064 -6.743 27.559 1.00 86.44 155 SER A C 1
ATOM 1270 O O . SER A 1 155 ? -26.514 -7.514 26.762 1.00 86.44 155 SER A O 1
ATOM 1272 N N . VAL A 1 156 ? -27.563 -5.562 27.195 1.00 91.69 156 VAL A N 1
ATOM 1273 C CA . VAL A 1 156 ? -27.321 -4.956 25.885 1.00 91.69 156 VAL A CA 1
ATOM 1274 C C . VAL A 1 156 ? -26.434 -3.741 26.080 1.00 91.69 156 VAL A C 1
ATOM 1276 O O . VAL A 1 156 ? -26.827 -2.803 26.769 1.00 91.69 156 VAL A O 1
ATOM 1279 N N . ARG A 1 157 ? -25.262 -3.718 25.453 1.00 94.44 157 ARG A N 1
ATOM 1280 C CA . ARG A 1 157 ? -24.418 -2.525 25.429 1.00 94.44 157 ARG A CA 1
ATOM 1281 C C . ARG A 1 157 ? -24.925 -1.549 24.381 1.00 94.44 157 ARG A C 1
ATOM 1283 O O . ARG A 1 157 ? -25.086 -1.922 23.221 1.00 94.44 157 ARG A O 1
ATOM 1290 N N . LEU A 1 158 ? -25.145 -0.300 24.769 1.00 96.06 158 LEU A N 1
ATOM 1291 C CA . LEU A 1 158 ? -25.501 0.777 23.850 1.00 96.06 158 LEU A CA 1
ATOM 1292 C C . LEU A 1 158 ? -24.298 1.677 23.614 1.00 96.06 158 LEU A C 1
ATOM 1294 O O . LEU A 1 158 ? -23.670 2.095 24.578 1.00 96.06 158 LEU A O 1
ATOM 1298 N N . PHE A 1 159 ? -24.025 2.005 22.350 1.00 97.19 159 PHE A N 1
ATOM 1299 C CA . PHE A 1 159 ? -23.059 3.026 21.953 1.00 97.19 159 PHE A CA 1
ATOM 1300 C C . PHE A 1 159 ? -23.789 4.195 21.291 1.00 97.19 159 PHE A C 1
ATOM 1302 O O . PHE A 1 159 ? -24.505 4.025 20.295 1.00 97.19 159 PHE A O 1
ATOM 1309 N N . THR A 1 160 ? -23.594 5.396 21.826 1.00 97.19 160 THR A N 1
ATOM 1310 C CA . THR A 1 160 ? -24.098 6.625 21.204 1.00 97.19 160 THR A CA 1
ATOM 1311 C C . THR A 1 160 ? -23.329 6.928 19.920 1.00 97.19 160 THR A C 1
ATOM 1313 O O . THR A 1 160 ? -22.230 6.419 19.707 1.00 97.19 160 THR A O 1
ATOM 1316 N N . SER A 1 161 ? -23.865 7.808 19.077 1.00 94.88 161 SER A N 1
ATOM 1317 C CA . SER A 1 161 ? -23.003 8.505 18.115 1.00 94.88 161 SER A CA 1
ATOM 1318 C C . SER A 1 161 ? -22.126 9.535 18.843 1.00 94.88 161 SER A C 1
ATOM 1320 O O . SER A 1 161 ? -22.233 9.713 20.060 1.00 94.88 161 SER A O 1
ATOM 1322 N N . GLU A 1 162 ? -21.244 10.215 18.110 1.00 94.69 162 GLU A N 1
ATOM 1323 C CA . GLU A 1 162 ? -20.418 11.305 18.639 1.00 94.69 162 GLU A CA 1
ATOM 1324 C C . GLU A 1 162 ? -21.287 12.383 19.315 1.00 94.69 162 GLU A C 1
ATOM 1326 O O . GLU A 1 162 ? -22.157 12.993 18.693 1.00 94.69 162 GLU A O 1
ATOM 1331 N N . LEU A 1 163 ? -21.046 12.626 20.602 1.00 96.44 163 LEU A N 1
ATOM 1332 C CA . LEU A 1 163 ? -21.687 13.659 21.411 1.00 96.44 163 LEU A CA 1
ATOM 1333 C C . LEU A 1 163 ? -20.683 14.761 21.740 1.00 96.44 163 LEU A C 1
ATOM 1335 O O . LEU A 1 163 ? -19.509 14.495 22.018 1.00 96.44 163 LEU A O 1
ATOM 1339 N N . SER A 1 164 ? -21.147 16.013 21.754 1.00 96.62 164 SER A N 1
ATOM 1340 C CA . SER A 1 164 ? -20.368 17.086 22.372 1.00 96.62 164 SER A CA 1
ATOM 1341 C C . SER A 1 164 ? -20.247 16.830 23.878 1.00 96.62 164 SER A C 1
ATOM 1343 O O . SER A 1 164 ? -21.091 16.157 24.470 1.00 96.62 164 SER A O 1
ATOM 1345 N N . LYS A 1 165 ? -19.231 17.403 24.534 1.00 96.88 165 LYS A N 1
ATOM 1346 C CA . LYS A 1 165 ? -19.094 17.314 25.999 1.00 96.88 165 LYS A CA 1
ATOM 1347 C C . LYS A 1 165 ? -20.381 17.714 26.738 1.00 96.88 165 LYS A C 1
ATOM 1349 O O . LYS A 1 165 ? -20.735 17.078 27.726 1.00 96.88 165 LYS A O 1
ATOM 1354 N N . ASN A 1 166 ? -21.073 18.751 26.266 1.00 96.75 166 ASN A N 1
ATOM 1355 C CA . ASN A 1 166 ? -22.291 19.241 26.909 1.00 96.75 166 ASN A CA 1
ATOM 1356 C C . ASN A 1 166 ? -23.441 18.242 26.751 1.00 96.75 166 ASN A C 1
ATOM 1358 O O . ASN A 1 166 ? -24.052 17.877 27.754 1.00 96.75 166 ASN A O 1
ATOM 1362 N N . ASP A 1 167 ? -23.666 17.743 25.531 1.00 97.56 167 ASP A N 1
ATOM 1363 C CA . ASP A 1 167 ? -24.726 16.764 25.258 1.00 97.56 167 ASP A CA 1
ATOM 1364 C C . ASP A 1 167 ? -24.469 15.441 25.988 1.00 97.56 167 ASP A C 1
ATOM 1366 O O . ASP A 1 167 ? -25.403 14.824 26.490 1.00 97.56 167 ASP A O 1
ATOM 1370 N N . PHE A 1 168 ? -23.200 15.031 26.105 1.00 97.69 168 PHE A N 1
ATOM 1371 C CA . PHE A 1 168 ? -22.776 13.849 26.860 1.00 97.69 168 PHE A CA 1
ATOM 1372 C C . PHE A 1 168 ? -23.208 13.947 28.330 1.00 97.69 168 PHE A C 1
ATOM 1374 O O . PHE A 1 168 ? -23.808 13.021 28.876 1.00 97.69 168 PHE A O 1
ATOM 1381 N N . LEU A 1 169 ? -22.925 15.083 28.976 1.00 97.94 169 LEU A N 1
ATOM 1382 C CA . LEU A 1 169 ? -23.274 15.317 30.379 1.00 97.94 169 LEU A CA 1
ATOM 1383 C C . LEU A 1 169 ? -24.784 15.493 30.569 1.00 97.94 169 LEU A C 1
ATOM 1385 O O . LEU A 1 169 ? -25.344 14.982 31.534 1.00 97.94 169 LEU A O 1
ATOM 1389 N N . GLU A 1 170 ? -25.452 16.219 29.672 1.00 97.81 170 GLU A N 1
ATOM 1390 C CA . GLU A 1 170 ? -26.904 16.416 29.713 1.00 97.81 170 GLU A CA 1
ATOM 1391 C C . GLU A 1 170 ? -27.661 15.095 29.559 1.00 97.81 170 GLU A C 1
ATOM 1393 O O . GLU A 1 170 ? -28.547 14.804 30.359 1.00 97.81 170 GLU A O 1
ATOM 1398 N N . TYR A 1 171 ? -27.255 14.255 28.606 1.00 97.88 171 TYR A N 1
ATOM 1399 C CA . TYR A 1 171 ? -27.856 12.943 28.388 1.00 97.88 171 TYR A CA 1
ATOM 1400 C C . TYR A 1 171 ? -27.754 12.039 29.626 1.00 97.88 171 TYR A C 1
ATOM 1402 O O . TYR A 1 171 ? -28.739 11.422 30.028 1.00 97.88 171 TYR A O 1
ATOM 1410 N N . LEU A 1 172 ? -26.600 12.014 30.302 1.00 97.50 172 LEU A N 1
ATOM 1411 C CA . LEU A 1 172 ? -26.446 11.253 31.548 1.00 97.50 172 LEU A CA 1
ATOM 1412 C C . LEU A 1 172 ? -27.309 11.803 32.698 1.00 97.50 172 LEU A C 1
ATOM 1414 O O . LEU A 1 172 ? -27.827 11.016 33.494 1.00 97.50 172 LEU A O 1
ATOM 1418 N N . ARG A 1 173 ? -27.521 13.128 32.776 1.00 97.12 173 ARG A N 1
ATOM 1419 C CA . ARG A 1 173 ? -28.455 13.731 33.751 1.00 97.12 173 ARG A CA 1
ATOM 1420 C C . ARG A 1 173 ? -29.896 13.307 33.481 1.00 97.12 173 ARG A C 1
ATOM 1422 O O . ARG A 1 173 ? -30.615 12.971 34.419 1.00 97.12 173 ARG A O 1
ATOM 1429 N N . GLU A 1 174 ? -30.313 13.300 32.21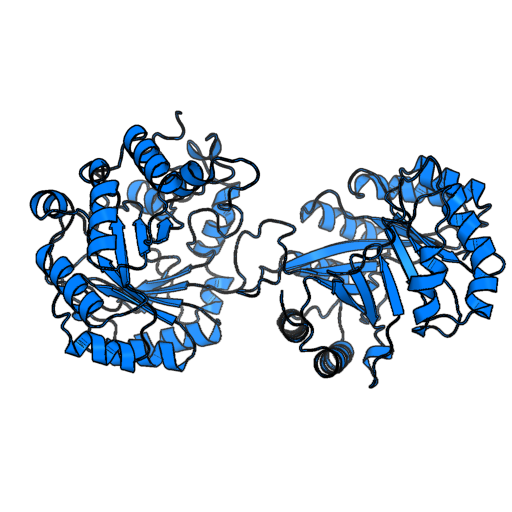8 1.00 96.62 174 GLU A N 1
ATOM 1430 C CA . GLU A 1 174 ? -31.655 12.865 31.806 1.00 96.62 174 GLU A CA 1
ATOM 1431 C C . GLU A 1 174 ? -31.887 11.374 32.074 1.00 96.62 174 GLU A C 1
ATOM 1433 O O . GLU A 1 174 ? -32.963 10.992 32.540 1.00 96.62 174 GLU A O 1
ATOM 1438 N N . LEU A 1 175 ? -30.857 10.549 31.863 1.00 95.56 175 LEU A N 1
ATOM 1439 C CA . LEU A 1 175 ? -30.848 9.131 32.229 1.00 95.56 175 LEU A CA 1
ATOM 1440 C C . LEU A 1 175 ? -30.869 8.888 33.742 1.00 95.56 175 LEU A C 1
ATOM 1442 O O . LEU A 1 175 ? -31.075 7.751 34.162 1.00 95.56 175 LEU A O 1
ATOM 1446 N N . LYS A 1 176 ? -30.664 9.933 34.554 1.00 95.38 176 LYS A N 1
ATOM 1447 C CA . LYS A 1 176 ? -30.484 9.840 36.009 1.00 95.38 176 LYS A CA 1
ATOM 1448 C C . LYS A 1 176 ? -29.350 8.885 36.383 1.00 95.38 176 LYS A C 1
ATOM 1450 O O . LYS A 1 176 ? -29.475 8.108 37.325 1.00 95.38 176 LYS A O 1
ATOM 1455 N N . TRP A 1 177 ? -28.256 8.927 35.626 1.00 96.12 177 TRP A N 1
ATOM 1456 C CA . TRP A 1 177 ? -27.081 8.115 35.910 1.00 96.12 177 TRP A CA 1
ATOM 1457 C C . TRP A 1 177 ? -26.497 8.476 37.283 1.00 96.12 177 TRP A C 1
ATOM 1459 O O . TRP A 1 177 ? -26.291 9.651 37.586 1.00 96.12 177 TRP A O 1
ATOM 1469 N N . GLU A 1 178 ? -26.237 7.463 38.111 1.00 92.62 178 GLU A N 1
ATOM 1470 C CA . GLU A 1 178 ? -25.861 7.628 39.526 1.00 92.62 178 GLU A CA 1
ATOM 1471 C C . GLU A 1 178 ? -24.372 7.969 39.737 1.00 92.62 178 GLU A C 1
ATOM 1473 O O . GLU A 1 178 ? -23.927 8.195 40.862 1.00 92.62 178 GLU A O 1
ATOM 1478 N N . GLY A 1 179 ? -23.586 8.035 38.658 1.00 93.25 179 GLY A N 1
ATOM 1479 C CA . GLY A 1 179 ? -22.167 8.375 38.709 1.00 93.25 179 GLY A CA 1
ATOM 1480 C C . GLY A 1 179 ? -21.877 9.852 39.011 1.00 93.25 179 GLY A C 1
ATOM 1481 O O . GLY A 1 179 ? -22.729 10.737 38.933 1.00 93.25 179 GLY A O 1
ATOM 1482 N N . ASN A 1 180 ? -20.614 10.148 39.333 1.00 95.94 180 ASN A N 1
ATOM 1483 C CA . ASN A 1 180 ? -20.175 11.508 39.650 1.00 95.94 180 ASN A CA 1
ATOM 1484 C C . ASN A 1 180 ? -19.979 12.354 38.375 1.00 95.94 180 ASN A C 1
ATOM 1486 O O . ASN A 1 180 ? -18.914 12.336 37.753 1.00 95.94 180 ASN A O 1
ATOM 1490 N N . ILE A 1 181 ? -21.015 13.115 38.010 1.00 96.31 181 ILE A N 1
ATOM 1491 C CA . ILE A 1 181 ? -21.035 13.987 36.824 1.00 96.31 181 ILE A CA 1
ATOM 1492 C C . ILE A 1 181 ? -20.001 15.123 36.909 1.00 96.31 181 ILE A C 1
ATOM 1494 O O . ILE A 1 181 ? -19.414 15.479 35.889 1.00 96.31 181 ILE A O 1
ATOM 1498 N N . GLU A 1 182 ? -19.736 15.675 38.098 1.00 96.44 182 GLU A N 1
ATOM 1499 C CA . GLU A 1 182 ? -18.762 16.767 38.265 1.00 96.44 182 GLU A CA 1
ATOM 1500 C C . GLU A 1 182 ? -17.330 16.303 37.969 1.00 96.44 182 GLU A C 1
ATOM 1502 O O . GLU A 1 182 ? -16.574 16.980 37.270 1.00 96.44 182 GLU A O 1
ATOM 1507 N N . GLU A 1 183 ? -16.944 15.126 38.468 1.00 97.44 183 GLU A N 1
ATOM 1508 C CA . GLU A 1 183 ? -15.639 14.538 38.152 1.00 97.44 183 GLU A CA 1
ATOM 1509 C C . GLU A 1 183 ? -15.557 14.089 36.690 1.00 97.44 183 GLU A C 1
ATOM 1511 O O . GLU A 1 183 ? -14.517 14.266 36.048 1.00 97.44 183 GLU A O 1
ATOM 1516 N N . LEU A 1 184 ? -16.655 13.574 36.128 1.00 97.81 184 LEU A N 1
ATOM 1517 C CA . LEU A 1 184 ? -16.723 13.231 34.710 1.00 97.81 184 LEU A CA 1
ATOM 1518 C C . LEU A 1 184 ? -16.473 14.459 33.822 1.00 97.81 184 LEU A C 1
ATOM 1520 O O . LEU A 1 184 ? -15.672 14.384 32.893 1.00 97.81 184 LEU A O 1
ATOM 1524 N N . GLU A 1 185 ? -17.082 15.609 34.124 1.00 98.12 185 GLU A N 1
ATOM 1525 C CA . GLU A 1 185 ? -16.874 16.857 33.377 1.00 98.12 185 GLU A CA 1
ATOM 1526 C C . GLU A 1 185 ? -15.404 17.310 33.393 1.00 98.12 185 GLU A C 1
ATOM 1528 O O . GLU A 1 185 ? -14.855 17.719 32.357 1.00 98.12 185 GLU A O 1
ATOM 1533 N N . LYS A 1 186 ? -14.729 17.186 34.546 1.00 97.75 186 LYS A N 1
ATOM 1534 C CA . LYS A 1 186 ? -13.289 17.471 34.667 1.00 97.75 186 LYS A CA 1
ATOM 1535 C C . LYS A 1 186 ? -12.469 16.554 33.765 1.00 97.75 186 LYS A C 1
ATOM 1537 O O . LYS A 1 186 ? -11.521 17.017 33.128 1.00 97.75 186 LYS A O 1
ATOM 1542 N N . TRP A 1 187 ? -12.816 15.270 33.695 1.00 97.00 187 TRP A N 1
ATOM 1543 C CA . TRP A 1 187 ? -12.141 14.314 32.818 1.00 97.00 187 TRP A CA 1
ATOM 1544 C C . TRP A 1 187 ? -12.412 14.580 31.342 1.00 97.00 187 TRP A C 1
ATOM 1546 O O . TRP A 1 187 ? -11.452 14.695 30.585 1.00 97.00 187 TRP A O 1
ATOM 1556 N N . LEU A 1 188 ? -13.666 14.779 30.932 1.00 97.62 188 LEU A N 1
ATOM 1557 C CA . LEU A 1 188 ? -13.997 15.119 29.545 1.00 97.62 188 LEU A CA 1
ATOM 1558 C C . LEU A 1 188 ? -13.248 16.376 29.090 1.00 97.62 188 LEU A C 1
ATOM 1560 O O . LEU A 1 188 ? -12.688 16.391 27.999 1.00 97.62 188 LEU A O 1
ATOM 1564 N N . THR A 1 189 ? -13.128 17.388 29.952 1.00 97.31 189 THR A N 1
ATOM 1565 C CA . THR A 1 189 ? -12.347 18.602 29.661 1.00 97.31 189 THR A CA 1
ATOM 1566 C C . THR A 1 189 ? -10.852 18.319 29.466 1.00 97.31 189 THR A C 1
ATOM 1568 O O . THR A 1 189 ? -10.227 18.929 28.602 1.00 97.31 189 THR A O 1
ATOM 1571 N N . LYS A 1 190 ? -10.267 17.376 30.219 1.00 96.19 190 LYS A N 1
ATOM 1572 C CA . LYS A 1 190 ? -8.868 16.944 30.029 1.00 96.19 190 LYS A CA 1
ATOM 1573 C C . LYS A 1 190 ? -8.664 16.131 28.747 1.00 96.19 190 LYS A C 1
ATOM 1575 O O . LYS A 1 190 ? -7.572 16.180 28.189 1.00 96.19 190 LYS A O 1
ATOM 1580 N N . LEU A 1 191 ? -9.676 15.382 28.300 1.00 95.44 191 LEU A N 1
ATOM 1581 C CA . LEU A 1 191 ? -9.606 14.518 27.112 1.00 95.44 191 LEU A CA 1
ATOM 1582 C C . LEU A 1 191 ? -9.959 15.259 25.809 1.00 95.44 191 LEU A C 1
ATOM 1584 O O . LEU A 1 191 ? -9.453 14.910 24.745 1.00 95.44 191 LEU A O 1
ATOM 1588 N N . GLU A 1 192 ? -10.766 16.322 25.886 1.00 94.19 192 GLU A N 1
ATOM 1589 C CA . GLU A 1 192 ? -11.228 17.142 24.751 1.00 94.19 192 GLU A CA 1
ATOM 1590 C C . GLU A 1 192 ? -10.105 17.633 23.804 1.00 94.19 192 GLU A C 1
ATOM 1592 O O . GLU A 1 192 ? -10.324 17.681 22.586 1.00 94.19 192 GLU A O 1
ATOM 1597 N N . PRO A 1 193 ? -8.890 17.988 24.285 1.00 92.81 193 PRO A N 1
ATOM 1598 C CA . PRO A 1 193 ? -7.761 18.330 23.421 1.00 92.81 193 PRO A CA 1
ATOM 1599 C C . PRO A 1 193 ? -7.326 17.202 22.479 1.00 92.81 193 PRO A C 1
ATOM 1601 O O . PRO A 1 193 ? -6.880 17.497 21.371 1.00 92.81 193 PRO A O 1
ATOM 1604 N N . TYR A 1 194 ? -7.487 15.945 22.896 1.00 92.69 194 TYR A N 1
ATOM 1605 C CA . TYR A 1 194 ? -7.063 14.768 22.140 1.00 92.69 194 TYR A CA 1
ATOM 1606 C C . TYR A 1 194 ? -8.177 14.226 21.248 1.00 92.69 194 TYR A C 1
ATOM 1608 O O . TYR A 1 194 ? -7.877 13.744 20.162 1.00 92.69 194 TYR A O 1
ATOM 1616 N N . ALA A 1 195 ? -9.443 14.357 21.658 1.00 91.44 195 ALA A N 1
ATOM 1617 C CA . ALA A 1 195 ? -10.592 13.858 20.908 1.00 91.44 195 ALA A CA 1
ATOM 1618 C C . ALA A 1 195 ? -10.732 14.497 19.514 1.00 91.44 195 ALA A C 1
ATOM 1620 O O . ALA A 1 195 ? -10.720 15.731 19.360 1.00 91.44 195 ALA A O 1
ATOM 1621 N N . GLU A 1 196 ? -10.899 13.650 18.495 1.00 85.06 196 GLU A N 1
ATOM 1622 C CA . GLU A 1 196 ? -11.297 14.058 17.151 1.00 85.06 196 GLU A CA 1
ATOM 1623 C C . GLU A 1 196 ? -12.593 14.875 17.234 1.00 85.06 196 GLU A C 1
ATOM 1625 O O . GLU A 1 196 ? -13.528 14.532 17.953 1.00 85.06 196 GLU A O 1
ATOM 1630 N N . ARG A 1 197 ? -12.594 16.053 16.593 1.00 88.88 197 ARG A N 1
ATOM 1631 C CA . ARG A 1 197 ? -13.708 17.025 16.610 1.00 88.88 197 ARG A CA 1
ATOM 1632 C C . ARG A 1 197 ? -14.183 17.486 17.994 1.00 88.88 197 ARG A C 1
ATOM 1634 O O . ARG A 1 197 ? -15.165 18.219 18.061 1.00 88.88 197 ARG A O 1
ATOM 1641 N N . LYS A 1 198 ? -13.460 17.159 19.073 1.00 93.69 198 LYS A N 1
ATOM 1642 C CA . LYS A 1 198 ? -13.869 17.424 20.466 1.00 93.69 198 LYS A CA 1
ATOM 1643 C C . LYS A 1 198 ? -15.169 16.709 20.863 1.00 93.69 198 LYS A C 1
ATOM 1645 O O . LYS A 1 198 ? -15.943 17.244 21.658 1.00 93.69 198 LYS A O 1
ATOM 1650 N N . GLN A 1 199 ? -15.420 15.534 20.293 1.00 94.69 199 GLN A N 1
ATOM 1651 C CA . GLN A 1 199 ? -16.620 14.742 20.558 1.00 94.69 199 GLN A CA 1
ATOM 1652 C C . GLN A 1 199 ? -16.253 13.354 21.089 1.00 94.69 199 GLN A C 1
ATOM 1654 O O . GLN A 1 199 ? -15.125 12.893 20.922 1.00 94.69 199 GLN A O 1
ATOM 1659 N N . PHE A 1 200 ? -17.208 12.706 21.754 1.00 96.94 200 PHE A N 1
ATOM 1660 C CA . PHE A 1 200 ? -17.020 11.410 22.403 1.00 96.94 200 PHE A CA 1
ATOM 1661 C C . PHE A 1 200 ? -18.196 10.482 22.109 1.00 96.94 200 PHE A C 1
ATOM 1663 O O . PHE A 1 200 ? -19.337 10.929 22.038 1.00 96.94 200 PHE A O 1
ATOM 1670 N N . ILE A 1 201 ? -17.925 9.187 22.005 1.00 97.44 201 ILE A N 1
ATOM 1671 C CA . ILE A 1 201 ? -18.939 8.134 22.007 1.00 97.44 201 ILE A CA 1
ATOM 1672 C C . ILE A 1 201 ? -19.063 7.599 23.436 1.00 97.44 201 ILE A C 1
ATOM 1674 O O . ILE A 1 201 ? -18.073 7.192 24.051 1.00 97.44 201 ILE A O 1
ATOM 1678 N N . LEU A 1 202 ? -20.281 7.607 23.966 1.00 98.12 202 LEU A N 1
ATOM 1679 C CA . LEU A 1 202 ? -20.621 7.018 25.254 1.00 98.12 202 LEU A CA 1
ATOM 1680 C C . LEU A 1 202 ? -21.049 5.565 25.042 1.00 98.12 202 LEU A C 1
ATOM 1682 O O . LEU A 1 202 ? -21.917 5.306 24.208 1.00 98.12 202 LEU A O 1
ATOM 1686 N N . ASP A 1 203 ? -20.495 4.645 25.831 1.00 97.44 203 ASP A N 1
ATOM 1687 C CA . ASP A 1 203 ? -21.032 3.287 25.948 1.00 97.44 203 ASP A CA 1
ATOM 1688 C C . ASP A 1 203 ? -21.376 2.890 27.383 1.00 97.44 203 ASP A C 1
ATOM 1690 O O . ASP A 1 203 ? -20.716 3.320 28.329 1.00 97.44 203 ASP A O 1
ATOM 1694 N N . PHE A 1 204 ? -22.425 2.088 27.546 1.00 96.75 204 PHE A N 1
ATOM 1695 C CA . PHE A 1 204 ? -22.840 1.513 28.829 1.00 96.75 204 PHE A CA 1
ATOM 1696 C C . PHE A 1 204 ? -23.748 0.301 28.617 1.00 96.75 204 PHE A C 1
ATOM 1698 O O . PHE A 1 204 ? -24.353 0.137 27.554 1.00 96.75 204 PHE A O 1
ATOM 1705 N N . ASP A 1 205 ? -23.851 -0.544 29.640 1.00 94.69 205 ASP A N 1
ATOM 1706 C CA . ASP A 1 205 ? -24.698 -1.733 29.611 1.00 94.69 205 ASP A CA 1
ATOM 1707 C C . ASP A 1 205 ? -26.110 -1.389 30.095 1.00 94.69 205 ASP A C 1
ATOM 1709 O O . ASP A 1 205 ? -26.299 -0.734 31.121 1.00 94.69 205 ASP A O 1
ATOM 1713 N N . VAL A 1 206 ? -27.111 -1.833 29.341 1.00 94.25 206 VAL A N 1
ATOM 1714 C CA . VAL A 1 206 ? -28.535 -1.695 29.645 1.00 94.25 206 VAL A CA 1
ATOM 1715 C C . VAL A 1 206 ? -29.050 -3.015 30.203 1.00 94.25 206 VAL A C 1
ATOM 1717 O O . VAL A 1 206 ? -28.921 -4.071 29.576 1.00 94.25 206 VAL A O 1
ATOM 1720 N N . PHE A 1 207 ? -29.675 -2.932 31.372 1.00 90.69 207 PHE A N 1
ATOM 1721 C CA . PHE A 1 207 ? -30.332 -4.030 32.068 1.00 90.69 207 PHE A CA 1
ATOM 1722 C C . PHE A 1 207 ? -31.844 -3.787 32.131 1.00 90.69 207 PHE A C 1
ATOM 1724 O O . PHE A 1 207 ? -32.342 -2.703 31.832 1.00 90.69 207 PHE A O 1
ATOM 1731 N N . SER A 1 208 ? -32.597 -4.782 32.595 1.00 86.62 208 SER A N 1
ATOM 1732 C CA . SER A 1 208 ? -34.061 -4.695 32.701 1.00 86.62 208 SER A CA 1
ATOM 1733 C C . SER A 1 208 ? -34.573 -3.623 33.671 1.00 86.62 208 SER A C 1
ATOM 1735 O O . SER A 1 208 ? -35.720 -3.193 33.564 1.00 86.62 208 SER A O 1
ATOM 1737 N N . ARG A 1 209 ? -33.748 -3.189 34.635 1.00 85.31 209 ARG A N 1
ATOM 1738 C CA . ARG A 1 209 ? -34.133 -2.230 35.688 1.00 85.31 209 ARG A CA 1
ATOM 1739 C C . ARG A 1 209 ? -33.289 -0.955 35.726 1.00 85.31 209 ARG A C 1
ATOM 1741 O O . ARG A 1 209 ? -33.482 -0.150 36.631 1.00 85.31 209 ARG A O 1
ATOM 1748 N N . GLY A 1 210 ? -32.364 -0.770 34.786 1.00 91.31 210 GLY A N 1
ATOM 1749 C CA . GLY A 1 210 ? -31.469 0.384 34.785 1.00 91.31 210 GLY A CA 1
ATOM 1750 C C . GLY A 1 210 ? -30.282 0.219 33.847 1.00 91.31 210 GLY A C 1
ATOM 1751 O O . GLY A 1 210 ? -30.269 -0.658 32.985 1.00 91.31 210 GLY A O 1
ATOM 1752 N N . ILE A 1 211 ? -29.283 1.073 34.034 1.00 94.44 211 ILE A N 1
ATOM 1753 C CA . ILE A 1 211 ? -28.033 1.076 33.268 1.00 94.44 211 ILE A CA 1
ATOM 1754 C C . ILE A 1 211 ? -26.846 0.846 34.199 1.00 94.44 211 ILE A C 1
ATOM 1756 O O . ILE A 1 211 ? -26.957 1.048 35.408 1.00 94.44 211 ILE A O 1
ATOM 1760 N N . SER A 1 212 ? -25.710 0.428 33.649 1.00 94.00 212 SER A N 1
ATOM 1761 C CA . SER A 1 212 ? -24.487 0.242 34.424 1.00 94.00 212 SER A CA 1
ATOM 1762 C C . SER A 1 212 ? -23.999 1.545 35.063 1.00 94.00 212 SER A C 1
ATOM 1764 O O . SER A 1 212 ? -23.973 2.603 34.435 1.00 94.00 212 SER A O 1
ATOM 1766 N N . GLU A 1 213 ? -23.511 1.449 36.302 1.00 92.75 213 GLU A N 1
ATOM 1767 C CA . GLU A 1 213 ? -22.792 2.549 36.959 1.00 92.75 213 GLU A CA 1
ATOM 1768 C C . GLU A 1 213 ? -21.511 2.904 36.197 1.00 92.75 213 GLU A C 1
ATOM 1770 O O . GLU A 1 213 ? -21.177 4.073 36.023 1.00 92.75 213 GLU A O 1
ATOM 1775 N N . LYS A 1 214 ? -20.809 1.887 35.690 1.00 95.69 214 LYS A N 1
ATOM 1776 C CA . LYS A 1 214 ? -19.636 2.058 34.834 1.00 95.69 214 LYS A CA 1
ATOM 1777 C C . LYS A 1 214 ? -20.063 2.465 33.426 1.00 95.69 214 LYS A C 1
ATOM 1779 O O . LYS A 1 214 ? -20.880 1.780 32.812 1.00 95.69 214 LYS A O 1
ATOM 1784 N N . ILE A 1 215 ? -19.424 3.499 32.891 1.00 97.75 215 ILE A N 1
ATOM 1785 C CA . ILE A 1 215 ? -19.572 3.940 31.498 1.00 97.75 215 ILE A CA 1
ATOM 1786 C C . ILE A 1 215 ? -18.226 3.884 30.771 1.00 97.75 215 ILE A C 1
ATOM 1788 O O . ILE A 1 215 ? -17.169 3.860 31.403 1.00 97.75 215 ILE A O 1
ATOM 1792 N N . GLY A 1 216 ? -18.242 3.879 29.444 1.00 98.00 216 GLY A N 1
ATOM 1793 C CA . GLY A 1 216 ? -17.064 4.028 28.599 1.00 98.00 216 GLY A CA 1
ATOM 1794 C C . GLY A 1 216 ? -17.058 5.363 27.863 1.00 98.00 216 GLY A C 1
ATOM 1795 O O . GLY A 1 216 ? -18.057 5.760 27.267 1.00 98.00 216 GLY A O 1
ATOM 1796 N N . ILE A 1 217 ? -15.917 6.053 27.911 1.00 98.25 217 ILE A N 1
ATOM 1797 C CA . ILE A 1 217 ? -15.650 7.266 27.132 1.00 98.25 217 ILE A CA 1
ATOM 1798 C C . ILE A 1 217 ? -14.776 6.862 25.944 1.00 98.25 217 ILE A C 1
ATOM 1800 O O . ILE A 1 217 ? -13.603 6.540 26.141 1.00 98.25 217 ILE A O 1
ATOM 1804 N N . ASN A 1 218 ? -15.326 6.879 24.732 1.00 97.75 218 ASN A N 1
ATOM 1805 C CA . ASN A 1 218 ? -14.640 6.438 23.516 1.00 97.75 218 ASN A CA 1
ATOM 1806 C C . ASN A 1 218 ? -14.351 7.626 22.600 1.00 97.75 218 ASN A C 1
ATOM 1808 O O . ASN A 1 218 ? -15.218 8.475 22.390 1.00 97.75 218 ASN A O 1
ATOM 1812 N N . PHE A 1 219 ? -13.145 7.695 22.042 1.00 94.69 219 PHE A N 1
ATOM 1813 C CA . PHE A 1 219 ? -12.775 8.724 21.069 1.00 94.69 219 PHE A CA 1
ATOM 1814 C C . PHE A 1 219 ? -11.530 8.330 20.270 1.00 94.69 219 PHE A C 1
ATOM 1816 O O . PHE A 1 219 ? -10.648 7.625 20.764 1.00 94.69 219 PHE A O 1
ATOM 1823 N N . GLY A 1 220 ? -11.434 8.824 19.037 1.00 89.00 220 GLY A N 1
ATOM 1824 C CA . GLY A 1 220 ? -10.189 8.824 18.269 1.00 89.00 220 GLY A CA 1
ATOM 1825 C C . GLY A 1 220 ? -9.323 10.036 18.619 1.00 89.00 220 GLY A C 1
ATOM 1826 O O . GLY A 1 220 ? -9.837 11.081 19.022 1.00 89.00 220 GLY A O 1
ATOM 1827 N N . THR A 1 221 ? -8.005 9.930 18.453 1.00 81.12 221 THR A N 1
ATOM 1828 C CA . THR A 1 221 ? -7.116 11.101 18.533 1.00 81.12 221 THR A CA 1
ATOM 1829 C C . THR A 1 221 ? -7.259 11.964 17.282 1.00 81.12 221 THR A C 1
ATOM 1831 O O . THR A 1 221 ? -7.384 11.401 16.197 1.00 81.12 221 THR A O 1
ATOM 1834 N N . ARG A 1 222 ? -7.177 13.299 17.393 1.00 67.31 222 ARG A N 1
ATOM 1835 C CA . ARG A 1 222 ? -7.319 14.241 16.259 1.00 67.31 222 ARG A CA 1
ATOM 1836 C C . ARG A 1 222 ? -6.502 13.819 15.021 1.00 67.31 222 ARG A C 1
ATOM 1838 O O . ARG A 1 222 ? -5.307 14.076 14.921 1.00 67.31 222 ARG A O 1
ATOM 1845 N N . ASN A 1 223 ? -7.213 13.185 14.086 1.00 52.62 223 ASN A N 1
ATOM 1846 C CA . ASN A 1 223 ? -6.905 12.883 12.688 1.00 52.62 223 ASN A CA 1
ATOM 1847 C C . ASN A 1 223 ? -5.493 12.334 12.418 1.00 52.62 223 ASN A C 1
ATOM 1849 O O . ASN A 1 223 ? -4.783 12.843 11.550 1.00 52.62 223 ASN A O 1
ATOM 1853 N N . LYS A 1 224 ? -5.144 11.251 13.128 1.00 59.81 224 LYS A N 1
ATOM 1854 C CA . LYS A 1 224 ? -4.111 10.267 12.738 1.00 59.81 224 LYS A CA 1
ATOM 1855 C C . LYS A 1 224 ? -2.714 10.843 12.490 1.00 59.81 224 LYS A C 1
ATOM 1857 O O . LYS A 1 224 ? -2.043 10.502 11.520 1.00 59.81 224 LYS A O 1
ATOM 1862 N N . LYS A 1 225 ? -2.267 11.736 13.375 1.00 67.19 225 LYS A N 1
ATOM 1863 C CA . LYS A 1 225 ? -0.854 12.120 13.464 1.00 67.19 225 LYS A CA 1
ATOM 1864 C C . LYS A 1 225 ? -0.195 11.366 14.601 1.00 67.19 225 LYS A C 1
ATOM 1866 O O . LYS A 1 225 ? -0.663 11.433 15.737 1.00 67.19 225 LYS A O 1
ATOM 1871 N N . GLU A 1 226 ? 0.935 10.744 14.299 1.00 77.94 226 GLU A N 1
ATOM 1872 C CA . GLU A 1 226 ? 1.789 10.066 15.275 1.00 77.94 226 GLU A CA 1
ATOM 1873 C C . GLU A 1 226 ? 2.101 10.956 16.492 1.00 77.94 226 GLU A C 1
ATOM 1875 O O . GLU A 1 226 ? 2.073 10.491 17.631 1.00 77.94 226 GLU A O 1
ATOM 1880 N N . SER A 1 227 ? 2.292 12.264 16.276 1.00 85.62 227 SER A N 1
ATOM 1881 C CA . SER A 1 227 ? 2.546 13.229 17.351 1.00 85.62 227 SER A CA 1
ATOM 1882 C C . SER A 1 227 ? 1.391 13.332 18.350 1.00 85.62 227 SER A C 1
ATOM 1884 O O . SER A 1 227 ? 1.622 13.357 19.552 1.00 85.62 227 SER A O 1
ATOM 1886 N N . THR A 1 228 ? 0.140 13.351 17.883 1.00 87.25 228 THR A N 1
ATOM 1887 C CA . THR A 1 228 ? -1.032 13.469 18.766 1.00 87.25 228 THR A CA 1
ATOM 1888 C C . THR A 1 228 ? -1.283 12.175 19.533 1.00 87.25 228 THR A C 1
ATOM 1890 O O . THR A 1 228 ? -1.657 12.225 20.704 1.00 87.25 228 THR A O 1
ATOM 1893 N N . VAL A 1 229 ? -1.044 11.019 18.903 1.00 90.38 229 VAL A N 1
ATOM 1894 C CA . VAL A 1 229 ? -1.080 9.725 19.601 1.00 90.38 229 VAL A CA 1
ATOM 1895 C C . VAL A 1 229 ? -0.006 9.686 20.685 1.00 90.38 229 VAL A C 1
ATOM 1897 O O . VAL A 1 229 ? -0.301 9.328 21.821 1.00 90.38 229 VAL A O 1
ATOM 1900 N N . THR A 1 230 ? 1.211 10.125 20.363 1.00 92.19 230 THR A N 1
ATOM 1901 C CA . THR A 1 230 ? 2.334 10.193 21.307 1.00 92.19 230 THR A CA 1
ATOM 1902 C C . THR A 1 230 ? 2.012 11.090 22.500 1.00 92.19 230 THR A C 1
ATOM 1904 O O . THR A 1 230 ? 2.095 10.634 23.636 1.00 92.19 230 THR A O 1
ATOM 1907 N N . GLU A 1 231 ? 1.544 12.319 22.261 1.00 94.19 231 GLU A N 1
ATOM 1908 C CA . GLU A 1 231 ? 1.140 13.252 23.323 1.00 94.19 231 GLU A CA 1
ATOM 1909 C C . GLU A 1 231 ? 0.051 12.660 24.232 1.00 94.19 231 GLU A C 1
ATOM 1911 O O . GLU A 1 231 ? 0.082 12.837 25.454 1.00 94.19 231 GLU A O 1
ATOM 1916 N N . PHE A 1 232 ? -0.912 11.936 23.653 1.00 95.62 232 PHE A N 1
ATOM 1917 C CA . PHE A 1 232 ? -1.970 11.295 24.424 1.00 95.62 232 PHE A CA 1
ATOM 1918 C C . PHE A 1 232 ? -1.460 10.105 25.249 1.00 95.62 232 PHE A C 1
ATOM 1920 O O . PHE A 1 232 ? -1.818 9.975 26.421 1.00 95.62 232 PHE A O 1
ATOM 1927 N N . LEU A 1 233 ? -0.594 9.261 24.684 1.00 96.12 233 LEU A N 1
ATOM 1928 C CA . LEU A 1 233 ? 0.037 8.160 25.416 1.00 96.12 233 LEU A CA 1
ATOM 1929 C C . LEU A 1 233 ? 0.885 8.685 26.581 1.00 96.12 233 LEU A C 1
ATOM 1931 O O . LEU A 1 233 ? 0.767 8.168 27.691 1.00 96.12 233 LEU A O 1
ATOM 1935 N N . ASP A 1 234 ? 1.652 9.756 26.374 1.00 96.69 234 ASP A N 1
ATOM 1936 C CA . ASP A 1 234 ? 2.440 10.403 27.427 1.00 96.69 234 ASP A CA 1
ATOM 1937 C C . ASP A 1 234 ? 1.534 10.970 28.535 1.00 96.69 234 ASP A C 1
ATOM 1939 O O . ASP A 1 234 ? 1.826 10.839 29.730 1.00 96.69 234 ASP A O 1
ATOM 1943 N N . PHE A 1 235 ? 0.383 11.546 28.164 1.00 97.06 235 PHE A N 1
ATOM 1944 C CA . PHE A 1 235 ? -0.648 11.945 29.121 1.00 97.06 235 PHE A CA 1
ATOM 1945 C C . PHE A 1 235 ? -1.163 10.749 29.936 1.00 97.06 235 PHE A C 1
ATOM 1947 O O . PHE A 1 235 ? -1.282 10.863 31.161 1.00 97.06 235 PHE A O 1
ATOM 1954 N N . LEU A 1 236 ? -1.443 9.603 29.307 1.00 97.56 236 LEU A N 1
ATOM 1955 C CA . LEU A 1 236 ? -1.895 8.403 30.016 1.00 97.56 236 LEU A CA 1
ATOM 1956 C C . LEU A 1 236 ? -0.815 7.857 30.959 1.00 97.56 236 LEU A C 1
ATOM 1958 O O . LEU A 1 236 ? -1.124 7.573 32.118 1.00 97.56 236 LEU A O 1
ATOM 1962 N N . VAL A 1 237 ? 0.444 7.778 30.517 1.00 98.00 237 VAL A N 1
ATOM 1963 C CA . VAL A 1 237 ? 1.584 7.344 31.348 1.00 98.00 237 VAL A CA 1
ATOM 1964 C C . VAL A 1 237 ? 1.727 8.247 32.574 1.00 98.00 237 VAL A C 1
ATOM 1966 O O . VAL A 1 237 ? 1.741 7.766 33.710 1.00 98.00 237 VAL A O 1
ATOM 1969 N N . LYS A 1 238 ? 1.712 9.573 32.381 1.00 97.38 238 LYS A N 1
ATOM 1970 C CA . LYS A 1 238 ? 1.798 10.557 33.473 1.00 97.38 238 LYS A CA 1
ATOM 1971 C C . LYS A 1 238 ? 0.674 10.408 34.504 1.00 97.38 238 LYS A C 1
ATOM 1973 O O . LYS A 1 238 ? 0.886 10.669 35.689 1.00 97.38 238 LYS A O 1
ATOM 1978 N N . ASN A 1 239 ? -0.514 9.989 34.069 1.00 95.88 239 ASN A N 1
ATOM 1979 C CA . ASN A 1 239 ? -1.672 9.761 34.935 1.00 95.88 239 ASN A CA 1
ATOM 1980 C C . ASN A 1 239 ? -1.797 8.306 35.426 1.00 95.88 239 ASN A C 1
ATOM 1982 O O . ASN A 1 239 ? -2.799 7.977 36.056 1.00 95.88 239 ASN A O 1
ATOM 1986 N N . LYS A 1 240 ? -0.788 7.448 35.196 1.00 96.62 240 LYS A N 1
ATOM 1987 C CA . LYS A 1 240 ? -0.778 6.020 35.574 1.00 96.62 240 LYS A CA 1
ATOM 1988 C C . LYS A 1 240 ? -1.914 5.203 34.941 1.00 96.62 240 LYS A C 1
ATOM 1990 O O . LYS A 1 240 ? -2.387 4.235 35.528 1.00 96.62 240 LYS A O 1
ATOM 1995 N N . LEU A 1 241 ? -2.338 5.603 33.746 1.00 97.06 241 LEU A N 1
ATOM 1996 C CA . LEU A 1 241 ? -3.344 4.925 32.925 1.00 97.06 241 LEU A CA 1
ATOM 1997 C C . LEU A 1 241 ? -2.719 4.157 31.748 1.00 97.06 241 LEU A C 1
ATOM 1999 O O . LEU A 1 241 ? -3.432 3.526 30.980 1.00 97.06 241 LEU A O 1
ATOM 2003 N N . CYS A 1 242 ? -1.396 4.207 31.591 1.00 97.94 242 CYS A N 1
ATOM 2004 C CA . CYS A 1 242 ? -0.661 3.431 30.600 1.00 97.94 242 CYS A CA 1
ATOM 2005 C C . CYS A 1 242 ? 0.715 3.052 31.160 1.00 97.94 242 CYS A C 1
ATOM 2007 O O . CYS A 1 242 ? 1.368 3.876 31.802 1.00 97.94 242 CYS A O 1
ATOM 2009 N N . LEU A 1 243 ? 1.148 1.811 30.941 1.00 97.88 243 LEU A N 1
ATOM 2010 C CA . LEU A 1 243 ? 2.527 1.394 31.191 1.00 97.88 243 LEU A CA 1
ATOM 2011 C C . LEU A 1 243 ? 3.433 1.907 30.069 1.00 97.88 243 LEU A C 1
ATOM 2013 O O . LEU A 1 243 ? 3.057 1.849 28.901 1.00 97.88 243 LEU A O 1
ATOM 2017 N N . GLU A 1 244 ? 4.652 2.332 30.402 1.00 96.81 244 GLU A N 1
ATOM 2018 C CA . GLU A 1 244 ? 5.628 2.819 29.412 1.00 96.81 244 GLU A CA 1
ATOM 2019 C C . GLU A 1 244 ? 5.872 1.794 28.297 1.00 96.81 244 GLU A C 1
ATOM 2021 O O . GLU A 1 244 ? 5.803 2.135 27.121 1.00 96.81 244 GLU A O 1
ATOM 2026 N N . SER A 1 245 ? 6.035 0.513 28.646 1.00 95.94 245 SER A N 1
ATOM 2027 C CA . SER A 1 245 ? 6.215 -0.559 27.658 1.00 95.94 245 SER A CA 1
ATOM 2028 C C . SER A 1 245 ? 5.026 -0.702 26.703 1.00 95.94 245 SER A C 1
ATOM 2030 O O . SER A 1 245 ? 5.215 -0.988 25.528 1.00 95.94 245 SER A O 1
ATOM 2032 N N . LYS A 1 246 ? 3.795 -0.480 27.180 1.00 96.62 246 LYS A N 1
ATOM 2033 C CA . LYS A 1 246 ? 2.597 -0.524 26.332 1.00 96.62 246 LYS A CA 1
ATOM 2034 C C . LYS A 1 246 ? 2.497 0.706 25.443 1.00 96.62 246 LYS A C 1
ATOM 2036 O O . LYS A 1 246 ? 2.149 0.568 24.277 1.00 96.62 246 LYS A O 1
ATOM 2041 N N . ALA A 1 247 ? 2.836 1.886 25.959 1.00 96.12 247 ALA A N 1
ATOM 2042 C CA . ALA A 1 247 ? 2.895 3.103 25.155 1.00 96.12 247 ALA A CA 1
ATOM 2043 C C . ALA A 1 247 ? 3.877 2.951 23.985 1.00 96.12 247 ALA A C 1
ATOM 2045 O O . ALA A 1 247 ? 3.520 3.267 22.853 1.00 96.12 247 ALA A O 1
ATOM 2046 N N . GLU A 1 248 ? 5.075 2.419 24.235 1.00 95.12 248 GLU A N 1
ATOM 2047 C CA . GLU A 1 248 ? 6.069 2.208 23.179 1.00 95.12 248 GLU A CA 1
ATOM 2048 C C . GLU A 1 248 ? 5.609 1.196 22.129 1.00 95.12 248 GLU A C 1
ATOM 2050 O O . GLU A 1 248 ? 5.800 1.415 20.935 1.00 95.12 248 GLU A O 1
ATOM 2055 N N . ASP A 1 249 ? 4.936 0.121 22.530 1.00 95.19 249 ASP A N 1
ATOM 2056 C CA . ASP A 1 249 ? 4.400 -0.842 21.570 1.00 95.19 249 ASP A CA 1
ATOM 2057 C C . ASP A 1 249 ? 3.225 -0.286 20.755 1.00 95.19 249 ASP A C 1
ATOM 2059 O O . ASP A 1 249 ? 3.136 -0.577 19.565 1.00 95.19 249 ASP A O 1
ATOM 2063 N N . VAL A 1 250 ? 2.357 0.551 21.339 1.00 94.19 250 VAL A N 1
ATOM 2064 C CA . VAL A 1 250 ? 1.305 1.255 20.579 1.00 94.19 250 VAL A CA 1
ATOM 2065 C C . VAL A 1 250 ? 1.918 2.248 19.583 1.00 94.19 250 VAL A C 1
ATOM 2067 O O . VAL A 1 250 ? 1.404 2.392 18.476 1.00 94.19 250 VAL A O 1
ATOM 2070 N N . LYS A 1 251 ? 3.034 2.909 19.924 1.00 91.69 251 LYS A N 1
ATOM 2071 C CA . LYS A 1 251 ? 3.776 3.754 18.969 1.00 91.69 251 LYS A CA 1
ATOM 2072 C C . LYS A 1 251 ? 4.346 2.912 17.825 1.00 91.69 251 LYS A C 1
ATOM 2074 O O . LYS A 1 251 ? 4.119 3.243 16.665 1.00 91.69 251 LYS A O 1
ATOM 2079 N N . ARG A 1 252 ? 4.995 1.780 18.132 1.00 90.00 252 ARG A N 1
ATOM 2080 C CA . ARG A 1 252 ? 5.483 0.842 17.101 1.00 90.00 252 ARG A CA 1
ATOM 2081 C C . ARG A 1 252 ? 4.350 0.290 16.236 1.00 90.00 252 ARG A C 1
ATOM 2083 O O . ARG A 1 252 ? 4.538 0.113 15.038 1.00 90.00 252 ARG A O 1
ATOM 2090 N N . TRP A 1 253 ? 3.175 0.047 16.819 1.00 90.56 253 TRP A N 1
ATOM 2091 C CA . TRP A 1 253 ? 1.996 -0.442 16.103 1.00 90.56 253 TRP A CA 1
ATOM 2092 C C . TRP A 1 253 ? 1.618 0.465 14.931 1.00 90.56 253 TRP A C 1
ATOM 2094 O O . TRP A 1 253 ? 1.503 -0.027 13.812 1.00 90.56 253 TRP A O 1
ATOM 2104 N N . ILE A 1 254 ? 1.475 1.772 15.172 1.00 86.12 254 ILE A N 1
ATOM 2105 C CA . ILE A 1 254 ? 1.065 2.750 14.146 1.00 86.12 254 ILE A CA 1
ATOM 2106 C C . ILE A 1 254 ? 2.195 3.175 13.201 1.00 86.12 254 ILE A C 1
ATOM 2108 O O . ILE A 1 254 ? 1.933 3.784 12.170 1.00 86.12 254 ILE A O 1
ATOM 2112 N N . GLN A 1 255 ? 3.450 2.885 13.551 1.00 81.88 255 GLN A N 1
ATOM 2113 C CA . GLN A 1 255 ? 4.614 3.124 12.691 1.00 81.88 255 GLN A CA 1
ATOM 2114 C C . GLN A 1 255 ? 4.858 1.982 11.699 1.00 81.88 255 GLN A C 1
ATOM 2116 O O . GLN A 1 255 ? 5.708 2.101 10.813 1.00 81.88 255 GLN A O 1
ATOM 2121 N N . ARG A 1 256 ? 4.151 0.859 11.853 1.00 84.19 256 ARG A N 1
ATOM 2122 C CA . ARG A 1 256 ? 4.329 -0.294 10.983 1.00 84.19 256 ARG A CA 1
ATOM 2123 C C . ARG A 1 256 ? 3.837 0.020 9.575 1.00 84.19 256 ARG A C 1
ATOM 2125 O O . ARG A 1 256 ? 2.670 0.347 9.368 1.00 84.19 256 ARG A O 1
ATOM 2132 N N . TYR A 1 257 ? 4.735 -0.117 8.606 1.00 82.69 257 TYR A N 1
ATOM 2133 C CA . TYR A 1 257 ? 4.391 0.019 7.197 1.00 82.69 257 TYR A CA 1
ATOM 2134 C C . TYR A 1 257 ? 3.436 -1.087 6.769 1.00 82.69 257 TYR A C 1
ATOM 2136 O O . TYR A 1 257 ? 3.610 -2.208 7.224 1.00 82.69 257 TYR A O 1
ATOM 2144 N N . PRO A 1 258 ? 2.488 -0.810 5.871 1.00 82.38 258 PRO A N 1
ATOM 2145 C CA . PRO A 1 258 ? 1.540 -1.804 5.402 1.00 82.38 258 PRO A CA 1
ATOM 2146 C C . PRO A 1 258 ? 2.161 -2.974 4.637 1.00 82.38 258 PRO A C 1
ATOM 2148 O O . PRO A 1 258 ? 3.192 -2.831 3.967 1.00 82.38 258 PRO A O 1
ATOM 2151 N N . SER A 1 259 ? 1.445 -4.100 4.638 1.00 83.44 259 SER A N 1
ATOM 2152 C CA . SER A 1 259 ? 1.760 -5.259 3.800 1.00 83.44 259 SER A CA 1
ATOM 2153 C C . SER A 1 259 ? 1.571 -4.982 2.304 1.00 83.44 259 SER A C 1
ATOM 2155 O O . SER A 1 259 ? 0.924 -4.022 1.871 1.00 83.44 259 SER A O 1
ATOM 2157 N N . HIS A 1 260 ? 2.095 -5.897 1.491 1.00 74.50 260 HIS A N 1
ATOM 2158 C CA . HIS A 1 260 ? 1.718 -6.039 0.089 1.00 74.50 260 HIS A CA 1
ATOM 2159 C C . HIS A 1 260 ? 0.434 -6.876 -0.054 1.00 74.50 260 HIS A C 1
ATOM 2161 O O . HIS A 1 260 ? 0.042 -7.592 0.862 1.00 74.50 260 HIS A O 1
ATOM 2167 N N . THR A 1 261 ? -0.217 -6.768 -1.217 1.00 69.56 261 THR A N 1
ATOM 2168 C CA . THR A 1 261 ? -1.542 -7.331 -1.544 1.00 69.56 261 THR A CA 1
ATOM 2169 C C . THR A 1 261 ? -1.831 -8.727 -0.944 1.00 69.56 261 THR A C 1
ATOM 2171 O O . THR A 1 261 ? -1.077 -9.651 -1.242 1.00 69.56 261 THR A O 1
ATOM 2174 N N . PRO A 1 262 ? -2.964 -8.912 -0.229 1.00 72.88 262 PRO A N 1
ATOM 2175 C CA . PRO A 1 262 ? -3.901 -7.869 0.172 1.00 72.88 262 PRO A CA 1
ATOM 2176 C C . PRO A 1 262 ? -3.254 -6.933 1.191 1.00 72.88 262 PRO A C 1
ATOM 2178 O O . PRO A 1 262 ? -2.598 -7.351 2.136 1.00 72.88 262 PRO A O 1
ATOM 2181 N N . PHE A 1 263 ? -3.438 -5.641 0.952 1.00 81.88 263 PHE A N 1
ATOM 2182 C CA . PHE A 1 263 ? -2.909 -4.588 1.801 1.00 81.88 263 PHE A CA 1
ATOM 2183 C C . PHE A 1 263 ? -3.514 -4.680 3.201 1.00 81.88 263 PHE A C 1
ATOM 2185 O O . PHE A 1 263 ? -4.737 -4.694 3.323 1.00 81.88 263 PHE A O 1
ATOM 2192 N N . ILE A 1 264 ? -2.671 -4.707 4.225 1.00 87.62 264 ILE A N 1
ATOM 2193 C CA . ILE A 1 264 ? -3.039 -4.647 5.636 1.00 87.62 264 ILE A CA 1
ATOM 2194 C C . ILE A 1 264 ? -2.217 -3.522 6.258 1.00 87.62 264 ILE A C 1
ATOM 2196 O O . ILE A 1 264 ? -0.991 -3.549 6.218 1.00 87.62 264 ILE A O 1
ATOM 2200 N N . GLU A 1 265 ? -2.897 -2.529 6.820 1.00 87.06 265 GLU A N 1
ATOM 2201 C CA . GLU A 1 265 ? -2.305 -1.397 7.532 1.00 87.06 265 GLU A CA 1
ATOM 2202 C C . GLU A 1 265 ? -2.726 -1.416 8.998 1.00 87.06 265 GLU A C 1
ATOM 2204 O O . GLU A 1 265 ? -3.874 -1.737 9.321 1.00 87.06 265 GLU A O 1
ATOM 2209 N N . ASN A 1 266 ? -1.796 -1.029 9.868 1.00 88.81 266 ASN A N 1
ATOM 2210 C CA . ASN A 1 266 ? -2.057 -0.839 11.283 1.00 88.81 266 ASN A CA 1
ATOM 2211 C C . ASN A 1 266 ? -2.466 0.611 11.567 1.00 88.81 266 ASN A C 1
ATOM 2213 O O . ASN A 1 266 ? -1.767 1.550 11.202 1.00 88.81 266 ASN A O 1
ATOM 2217 N N . ASP A 1 267 ? -3.571 0.792 12.283 1.00 88.12 267 ASP A N 1
ATOM 2218 C CA . ASP A 1 267 ? -4.029 2.090 12.798 1.00 88.12 267 ASP A CA 1
ATOM 2219 C C . ASP A 1 267 ? -4.614 1.897 14.208 1.00 88.12 267 ASP A C 1
ATOM 2221 O O . ASP A 1 267 ? -4.667 0.783 14.732 1.00 88.12 267 ASP A O 1
ATOM 2225 N N . ILE A 1 268 ? -5.075 2.969 14.843 1.00 91.00 268 ILE A N 1
ATOM 2226 C CA . ILE A 1 268 ? -5.871 2.914 16.069 1.00 91.00 268 ILE A CA 1
ATOM 2227 C C . ILE A 1 268 ? -7.323 3.222 15.704 1.00 91.00 268 ILE A C 1
ATOM 2229 O O . ILE A 1 268 ? -7.637 4.266 15.135 1.00 91.00 268 ILE A O 1
ATOM 2233 N N . SER A 1 269 ? -8.232 2.308 16.040 1.00 91.00 269 SER A N 1
ATOM 2234 C CA . SER A 1 269 ? -9.670 2.526 15.892 1.00 91.00 269 SER A CA 1
ATOM 2235 C C . SER A 1 269 ? -10.152 3.653 16.792 1.00 91.00 269 SER A C 1
ATOM 2237 O O . SER A 1 269 ? -10.711 4.641 16.318 1.00 91.00 269 SER A O 1
ATOM 2239 N N . HIS A 1 270 ? -9.893 3.513 18.087 1.00 94.00 270 HIS A N 1
ATOM 2240 C CA . HIS A 1 270 ? -10.197 4.501 19.110 1.00 94.00 270 HIS A CA 1
ATOM 2241 C C . HIS A 1 270 ? -9.503 4.117 20.420 1.00 94.00 270 HIS A C 1
ATOM 2243 O O . HIS A 1 270 ? -8.973 3.013 20.580 1.00 94.00 270 HIS A O 1
ATOM 2249 N N . PHE A 1 271 ? -9.540 5.036 21.377 1.00 96.38 271 PHE A N 1
ATOM 2250 C CA . PHE A 1 271 ? -9.266 4.751 22.776 1.00 96.38 271 PHE A CA 1
ATOM 2251 C C . PHE A 1 271 ? -10.572 4.712 23.561 1.00 96.38 271 PHE A C 1
ATOM 2253 O O . PHE A 1 271 ? -11.512 5.442 23.241 1.00 96.38 271 PHE A O 1
ATOM 2260 N N . LYS A 1 272 ? -10.601 3.901 24.620 1.00 97.62 272 LYS A N 1
ATOM 2261 C CA . LYS A 1 272 ? -11.705 3.832 25.580 1.00 97.62 272 LYS A CA 1
ATOM 2262 C C . LYS A 1 272 ? -11.190 4.027 26.988 1.00 97.62 272 LYS A C 1
ATOM 2264 O O . LYS A 1 272 ? -10.283 3.322 27.425 1.00 97.62 272 LYS A O 1
ATOM 2269 N N . LEU A 1 273 ? -11.798 4.953 27.716 1.00 97.94 273 LEU A N 1
ATOM 2270 C CA . LEU A 1 273 ? -11.506 5.206 29.122 1.00 97.94 273 LEU A CA 1
ATOM 2271 C C . LEU A 1 273 ? -12.748 4.860 29.953 1.00 97.94 273 LEU A C 1
ATOM 2273 O O . LEU A 1 273 ? -13.681 5.665 30.013 1.00 97.94 273 LEU A O 1
ATOM 2277 N N . PRO A 1 274 ? -12.803 3.664 30.572 1.00 97.75 274 PRO A N 1
ATOM 2278 C CA . PRO A 1 274 ? -13.881 3.312 31.482 1.00 97.75 274 PRO A CA 1
ATOM 2279 C C . PRO A 1 274 ? -13.897 4.229 32.708 1.00 97.75 274 PRO A C 1
ATOM 2281 O O . PRO A 1 274 ? -12.881 4.394 33.391 1.00 97.75 274 PRO A O 1
ATOM 2284 N N . PHE A 1 275 ? -15.061 4.788 33.015 1.00 97.69 275 PHE A N 1
ATOM 2285 C CA . PHE A 1 275 ? -15.282 5.689 34.136 1.00 97.69 275 PHE A CA 1
ATOM 2286 C C . PHE A 1 275 ? -16.266 5.069 35.131 1.00 97.69 275 PHE A C 1
ATOM 2288 O O . PHE A 1 275 ? -17.366 4.661 34.756 1.00 97.69 275 PHE A O 1
ATOM 2295 N N . ALA A 1 276 ? -15.852 4.995 36.394 1.00 95.88 276 ALA A N 1
ATOM 2296 C CA . ALA A 1 276 ? -16.641 4.516 37.527 1.00 95.88 276 ALA A CA 1
ATOM 2297 C C . ALA A 1 276 ? -16.073 5.113 38.825 1.00 95.88 276 ALA A C 1
ATOM 2299 O O . ALA A 1 276 ? -14.916 5.539 38.857 1.00 95.88 276 ALA A O 1
ATOM 2300 N N . ASP A 1 277 ? -16.873 5.177 39.890 1.00 92.69 277 ASP A N 1
ATOM 2301 C CA . ASP A 1 277 ? -16.442 5.679 41.208 1.00 92.69 277 ASP A CA 1
ATOM 2302 C C . ASP A 1 277 ? -15.785 7.075 41.168 1.00 92.69 277 ASP A C 1
ATOM 2304 O O . ASP A 1 277 ? -14.834 7.368 41.895 1.00 92.69 277 ASP A O 1
ATOM 2308 N N . GLY A 1 278 ? -16.250 7.944 40.261 1.00 93.25 278 GLY A N 1
ATOM 2309 C CA . GLY A 1 278 ? -15.724 9.303 40.090 1.00 93.25 278 GLY A CA 1
ATOM 2310 C C . GLY A 1 278 ? -14.320 9.389 39.483 1.00 93.25 278 GLY A C 1
ATOM 2311 O O . GLY A 1 278 ? -13.676 10.432 39.584 1.00 93.25 278 GLY A O 1
ATOM 2312 N N . ARG A 1 279 ? -13.821 8.323 38.849 1.00 95.12 279 ARG A N 1
ATOM 2313 C CA . ARG A 1 279 ? -12.505 8.312 38.202 1.00 95.12 279 ARG A CA 1
ATOM 2314 C C . ARG A 1 279 ? -12.480 7.474 36.929 1.00 95.12 279 ARG A C 1
ATOM 2316 O O . ARG A 1 279 ? -13.281 6.566 36.731 1.00 95.12 279 ARG A O 1
ATOM 2323 N N . VAL A 1 280 ? -11.481 7.737 36.092 1.00 96.94 280 VAL A N 1
ATOM 2324 C CA . VAL A 1 280 ? -11.078 6.798 35.042 1.00 96.94 280 VAL A CA 1
ATOM 2325 C C . VAL A 1 280 ? -10.382 5.609 35.707 1.00 96.94 280 VAL A C 1
ATOM 2327 O O . VAL A 1 280 ? -9.440 5.790 36.479 1.00 96.94 280 VAL A O 1
ATOM 2330 N N . THR A 1 281 ? -10.884 4.404 35.446 1.00 95.31 281 THR A N 1
ATOM 2331 C CA . THR A 1 281 ? -10.424 3.158 36.087 1.00 95.31 281 THR A CA 1
ATOM 2332 C C . THR A 1 281 ? -9.396 2.400 35.257 1.00 95.31 281 THR A C 1
ATOM 2334 O O . THR A 1 281 ? -8.613 1.636 35.813 1.00 95.31 281 THR A O 1
ATOM 2337 N N . ASP A 1 282 ? -9.384 2.629 33.945 1.00 95.94 282 ASP A N 1
ATOM 2338 C CA . ASP A 1 282 ? -8.470 2.002 32.997 1.00 95.94 282 ASP A CA 1
ATOM 2339 C C . ASP A 1 282 ? -8.358 2.873 31.734 1.00 95.94 282 ASP A C 1
ATOM 2341 O O . ASP A 1 282 ? -9.144 3.804 31.536 1.00 95.94 282 ASP A O 1
ATOM 2345 N N . ALA A 1 283 ? -7.422 2.547 30.853 1.00 97.25 283 ALA A N 1
ATOM 2346 C CA . ALA A 1 283 ? -7.415 3.036 29.483 1.00 97.25 283 ALA A CA 1
ATOM 2347 C C . ALA A 1 283 ? -7.165 1.864 28.542 1.00 97.25 283 ALA A C 1
ATOM 2349 O O . ALA A 1 283 ? -6.304 1.026 28.796 1.00 97.25 283 ALA A O 1
ATOM 2350 N N . LYS A 1 284 ? -7.918 1.804 27.451 1.00 97.44 284 LYS A N 1
ATOM 2351 C CA . LYS A 1 284 ? -7.812 0.753 26.444 1.00 97.44 284 LYS A CA 1
ATOM 2352 C C . LYS A 1 284 ? -7.525 1.360 25.083 1.00 97.44 284 LYS A C 1
ATOM 2354 O O . LYS A 1 284 ? -8.071 2.419 24.765 1.00 97.44 284 LYS A O 1
ATOM 2359 N N . ALA A 1 285 ? -6.709 0.679 24.290 1.00 96.75 285 ALA A N 1
ATOM 2360 C CA . ALA A 1 285 ? -6.543 0.972 22.873 1.00 96.75 285 ALA A CA 1
ATOM 2361 C C . ALA A 1 285 ? -7.219 -0.126 22.051 1.00 96.75 285 ALA A C 1
ATOM 2363 O O . ALA A 1 285 ? -7.039 -1.308 22.333 1.00 96.75 285 ALA A O 1
ATOM 2364 N N . TYR A 1 286 ? -7.979 0.275 21.036 1.00 96.19 286 TYR A N 1
ATOM 2365 C CA . TYR A 1 286 ? -8.538 -0.627 20.035 1.00 96.19 286 TYR A CA 1
ATOM 2366 C C . TYR A 1 286 ? -7.668 -0.514 18.793 1.00 96.19 286 TYR A C 1
ATOM 2368 O O . TYR A 1 286 ? -7.835 0.395 17.980 1.00 96.19 286 TYR A O 1
ATOM 2376 N N . LEU A 1 287 ? -6.680 -1.392 18.696 1.00 94.62 287 LEU A N 1
ATOM 2377 C CA . LEU A 1 287 ? -5.704 -1.415 17.615 1.00 94.62 287 LEU A CA 1
ATOM 2378 C C . LEU A 1 287 ? -6.335 -2.074 16.394 1.00 94.62 287 LEU A C 1
ATOM 2380 O O . LEU A 1 287 ? -7.006 -3.083 16.532 1.00 94.62 287 LEU A O 1
ATOM 2384 N N . ARG A 1 288 ? -6.197 -1.489 15.211 1.00 92.75 288 ARG A N 1
ATOM 2385 C CA . ARG A 1 288 ? -6.911 -1.901 14.001 1.00 92.75 288 ARG A CA 1
ATOM 2386 C C . ARG A 1 288 ? -5.933 -2.431 12.965 1.00 92.75 288 ARG A C 1
ATOM 2388 O O . ARG A 1 288 ? -4.924 -1.778 12.720 1.00 92.75 288 ARG A O 1
ATOM 2395 N N . GLN A 1 289 ? -6.287 -3.528 12.302 1.00 91.88 289 GLN A N 1
ATOM 2396 C CA . GLN A 1 289 ? -5.675 -3.965 11.045 1.00 91.88 289 GLN A CA 1
ATOM 2397 C C . GLN A 1 289 ? -6.718 -3.825 9.934 1.00 91.88 289 GLN A C 1
ATOM 2399 O O . GLN A 1 289 ? -7.783 -4.440 10.007 1.00 91.88 289 GLN A O 1
ATOM 2404 N N . GLY A 1 290 ? -6.455 -2.979 8.940 1.00 88.25 290 GLY A N 1
ATOM 2405 C CA . GLY A 1 290 ? -7.424 -2.618 7.905 1.00 88.25 290 GLY A CA 1
ATOM 2406 C C . GLY A 1 290 ? -6.893 -2.789 6.487 1.00 88.25 290 GLY A C 1
ATOM 2407 O O . GLY A 1 290 ? -5.715 -2.591 6.222 1.00 88.25 290 GLY A O 1
ATOM 2408 N N . THR A 1 291 ? -7.794 -3.105 5.556 1.00 85.25 291 THR A N 1
ATOM 2409 C CA . THR A 1 291 ? -7.503 -3.181 4.107 1.00 85.25 291 THR A CA 1
ATOM 2410 C C . THR A 1 291 ? -7.899 -1.920 3.336 1.00 85.25 291 THR A C 1
ATOM 2412 O O . THR A 1 291 ? -7.744 -1.843 2.116 1.00 85.25 291 THR A O 1
ATOM 2415 N N . ILE A 1 292 ? -8.437 -0.931 4.051 1.00 75.88 292 ILE A N 1
ATOM 2416 C CA . ILE A 1 292 ? -8.767 0.396 3.541 1.00 75.88 292 ILE A CA 1
ATOM 2417 C C . ILE A 1 292 ? -7.752 1.364 4.154 1.00 75.88 292 ILE A C 1
ATOM 2419 O O . ILE A 1 292 ? -7.687 1.424 5.383 1.00 75.88 292 ILE A O 1
ATOM 2423 N N . PRO A 1 293 ? -6.996 2.124 3.341 1.00 67.00 293 PRO A N 1
ATOM 2424 C CA . PRO A 1 293 ? -6.038 3.082 3.863 1.00 67.00 293 PRO A CA 1
ATOM 2425 C C . PRO A 1 293 ? -6.780 4.180 4.620 1.00 67.00 293 PRO A C 1
ATOM 2427 O O . PRO A 1 293 ? -7.638 4.890 4.084 1.00 67.00 293 PRO A O 1
ATOM 2430 N N . TYR A 1 294 ? -6.470 4.282 5.904 1.00 64.50 294 TYR A N 1
ATOM 2431 C CA . TYR A 1 294 ? -7.043 5.266 6.817 1.00 64.50 294 TYR A CA 1
ATOM 2432 C C . TYR A 1 294 ? -6.155 6.506 6.919 1.00 64.50 294 TYR A C 1
ATOM 2434 O O . TYR A 1 294 ? -6.664 7.599 7.202 1.00 64.50 294 TYR A O 1
ATOM 2442 N N . VAL A 1 295 ? -4.863 6.307 6.664 1.00 66.69 295 VAL A N 1
ATOM 2443 C CA . VAL A 1 295 ? -3.873 7.280 6.218 1.00 66.69 295 VAL A CA 1
ATOM 2444 C C . VAL A 1 295 ? -3.312 6.724 4.911 1.00 66.69 295 VAL A C 1
ATOM 2446 O O . VAL A 1 295 ? -3.268 5.521 4.707 1.00 66.69 295 VAL A O 1
ATOM 2449 N N . GLU A 1 296 ? -2.943 7.589 3.977 1.00 70.75 296 GLU A N 1
ATOM 2450 C CA . GLU A 1 296 ? -2.287 7.140 2.752 1.00 70.75 296 GLU A CA 1
ATOM 2451 C C . GLU A 1 296 ? -0.837 6.752 3.101 1.00 70.75 296 GLU A C 1
ATOM 2453 O O . GLU A 1 296 ? -0.037 7.657 3.368 1.00 70.75 296 GLU A O 1
ATOM 2458 N N . PRO A 1 297 ? -0.482 5.453 3.147 1.00 73.12 297 PRO A N 1
ATOM 2459 C CA . PRO A 1 297 ? 0.824 5.007 3.630 1.00 73.12 297 PRO A CA 1
ATOM 2460 C C . PRO A 1 297 ? 1.919 5.547 2.725 1.00 73.12 297 PRO A C 1
ATOM 2462 O O . PRO A 1 297 ? 1.684 5.745 1.540 1.00 73.12 297 PRO A O 1
ATOM 2465 N N . LEU A 1 298 ? 3.135 5.759 3.221 1.00 76.94 298 LEU A N 1
ATOM 2466 C CA . LEU A 1 298 ? 4.207 6.295 2.374 1.00 76.94 298 LEU A CA 1
ATOM 2467 C C . LEU A 1 298 ? 5.085 5.215 1.740 1.00 76.94 298 LEU A C 1
ATOM 2469 O O . LEU A 1 298 ? 5.783 5.510 0.770 1.00 76.94 298 LEU A O 1
ATOM 2473 N N . VAL A 1 299 ? 5.070 3.997 2.280 1.00 83.69 299 VAL A N 1
ATOM 2474 C CA . VAL A 1 299 ? 6.050 2.928 2.037 1.00 83.69 299 VAL A CA 1
ATOM 2475 C C . VAL A 1 299 ? 5.393 1.574 2.320 1.00 83.69 299 VAL A C 1
ATOM 2477 O O . VAL A 1 299 ? 4.507 1.519 3.165 1.00 83.69 299 VAL A O 1
ATOM 2480 N N . TYR A 1 300 ? 5.838 0.501 1.663 1.00 87.25 300 TYR A N 1
ATOM 2481 C CA . TYR A 1 300 ? 5.490 -0.881 2.020 1.00 87.25 300 TYR A CA 1
ATOM 2482 C C . TYR A 1 300 ? 6.505 -1.526 2.976 1.00 87.25 300 TYR A C 1
ATOM 2484 O O . TYR A 1 300 ? 7.702 -1.236 2.932 1.00 87.25 300 TYR A O 1
ATOM 2492 N N . GLU A 1 301 ? 6.043 -2.461 3.808 1.00 86.06 301 GLU A N 1
ATOM 2493 C CA . GLU A 1 301 ? 6.892 -3.224 4.737 1.00 86.06 301 GLU A CA 1
ATOM 2494 C C . GLU A 1 301 ? 8.016 -3.982 4.020 1.00 86.06 301 GLU A C 1
ATOM 2496 O O . GLU A 1 301 ? 9.136 -4.071 4.527 1.00 86.06 301 GLU A O 1
ATOM 2501 N N . THR A 1 302 ? 7.740 -4.448 2.802 1.00 89.69 302 THR A N 1
ATOM 2502 C CA . THR A 1 302 ? 8.695 -5.105 1.908 1.00 89.69 302 THR A CA 1
ATOM 2503 C C . THR A 1 302 ? 8.606 -4.510 0.498 1.00 89.69 302 THR A C 1
ATOM 2505 O O . THR A 1 302 ? 7.565 -3.958 0.129 1.00 89.69 302 THR A O 1
ATOM 2508 N N . PRO A 1 303 ? 9.675 -4.581 -0.317 1.00 92.62 303 PRO A N 1
ATOM 2509 C CA . PRO A 1 303 ? 9.593 -4.159 -1.711 1.00 92.62 303 PRO A CA 1
ATOM 2510 C C . PRO A 1 303 ? 8.617 -5.051 -2.491 1.00 92.62 303 PRO A C 1
ATOM 2512 O O . PRO A 1 303 ? 8.675 -6.274 -2.410 1.00 92.62 303 PRO A O 1
ATOM 2515 N N . CYS A 1 304 ? 7.742 -4.443 -3.289 1.00 92.56 304 CYS A N 1
ATOM 2516 C CA . CYS A 1 304 ? 6.813 -5.166 -4.162 1.00 92.56 304 CYS A CA 1
ATOM 2517 C C . CYS A 1 304 ? 7.444 -5.498 -5.521 1.00 92.56 304 CYS A C 1
ATOM 2519 O O . CYS A 1 304 ? 7.115 -6.521 -6.123 1.00 92.56 304 CYS A O 1
ATOM 2521 N N . LEU A 1 305 ? 8.350 -4.635 -5.994 1.00 95.12 305 LEU A N 1
ATOM 2522 C CA . LEU A 1 305 ? 9.021 -4.745 -7.286 1.00 95.12 305 LEU A CA 1
ATOM 2523 C C . LEU A 1 305 ? 10.543 -4.777 -7.117 1.00 95.12 305 LEU A C 1
ATOM 2525 O O . LEU A 1 305 ? 11.134 -3.872 -6.527 1.00 95.12 305 LEU A O 1
ATOM 2529 N N . MET A 1 306 ? 11.201 -5.749 -7.741 1.00 97.44 306 MET A N 1
ATOM 2530 C CA . MET A 1 306 ? 12.652 -5.732 -7.921 1.00 97.44 306 MET A CA 1
ATOM 2531 C C . MET A 1 306 ? 12.997 -5.586 -9.403 1.00 97.44 306 MET A C 1
ATOM 2533 O O . MET A 1 306 ? 12.461 -6.294 -10.249 1.00 97.44 306 MET A O 1
ATOM 2537 N N . ASN A 1 307 ? 13.908 -4.674 -9.738 1.00 97.25 307 ASN A N 1
ATOM 2538 C CA . ASN A 1 307 ? 14.560 -4.681 -11.048 1.00 97.25 307 ASN A CA 1
ATOM 2539 C C . ASN A 1 307 ? 15.886 -5.435 -10.924 1.00 97.25 307 ASN A C 1
ATOM 2541 O O . ASN A 1 307 ? 16.657 -5.170 -10.007 1.00 97.25 307 ASN A O 1
ATOM 2545 N N . LEU A 1 308 ? 16.157 -6.360 -11.836 1.00 97.50 308 LEU A N 1
ATOM 2546 C CA . LEU A 1 308 ? 17.409 -7.107 -11.879 1.00 97.50 308 LEU A CA 1
ATOM 2547 C C . LEU A 1 308 ? 18.103 -6.791 -13.204 1.00 97.50 308 LEU A C 1
ATOM 2549 O O . LEU A 1 308 ? 17.610 -7.160 -14.273 1.00 97.50 308 LEU A O 1
ATOM 2553 N N . GLU A 1 309 ? 19.203 -6.043 -13.147 1.00 95.62 309 GLU A N 1
ATOM 2554 C CA . GLU A 1 309 ? 20.001 -5.711 -14.327 1.00 95.62 309 GLU A CA 1
ATOM 2555 C C . GLU A 1 309 ? 20.950 -6.868 -14.650 1.00 95.62 309 GLU A C 1
ATOM 2557 O O . GLU A 1 309 ? 21.966 -7.075 -13.994 1.00 95.62 309 GLU A O 1
ATOM 2562 N N . LEU A 1 310 ? 20.600 -7.652 -15.669 1.00 96.75 310 LEU A N 1
ATOM 2563 C CA . LEU A 1 310 ? 21.280 -8.908 -15.991 1.00 96.75 310 LEU A CA 1
ATOM 2564 C C . LEU A 1 310 ? 22.523 -8.717 -16.860 1.00 96.75 310 LEU A C 1
ATOM 2566 O O . LEU A 1 310 ? 23.454 -9.517 -16.810 1.00 96.75 310 LEU A O 1
ATOM 2570 N N . THR A 1 311 ? 22.540 -7.692 -17.707 1.00 95.81 311 THR A N 1
ATOM 2571 C CA . THR A 1 311 ? 23.633 -7.466 -18.658 1.00 95.81 311 THR A CA 1
ATOM 2572 C C . THR A 1 311 ? 23.711 -6.004 -19.067 1.00 95.81 311 THR A C 1
ATOM 2574 O O . THR A 1 311 ? 22.690 -5.332 -19.143 1.00 95.81 311 THR A O 1
ATOM 2577 N N . THR A 1 312 ? 24.898 -5.503 -19.403 1.00 95.06 312 THR A N 1
ATOM 2578 C CA . THR A 1 312 ? 25.076 -4.211 -20.094 1.00 95.06 312 THR A CA 1
ATOM 2579 C C . THR A 1 312 ? 25.304 -4.379 -21.595 1.00 95.06 312 THR A C 1
ATOM 2581 O O . THR A 1 312 ? 25.460 -3.397 -22.322 1.00 95.06 312 THR A O 1
ATOM 2584 N N . LYS A 1 313 ? 25.296 -5.616 -22.110 1.00 96.00 313 LYS A N 1
ATOM 2585 C CA . LYS A 1 313 ? 25.425 -5.883 -23.544 1.00 96.00 313 LYS A CA 1
ATOM 2586 C C . LYS A 1 313 ? 24.147 -5.471 -24.261 1.00 96.00 313 LYS A C 1
ATOM 2588 O O . LYS A 1 313 ? 23.047 -5.852 -23.876 1.00 96.00 313 LYS A O 1
ATOM 2593 N N . CYS A 1 314 ? 24.293 -4.714 -25.342 1.00 95.69 314 CYS A N 1
ATOM 2594 C CA . CYS A 1 314 ? 23.189 -4.376 -26.230 1.00 95.69 314 CYS A CA 1
ATOM 2595 C C . CYS A 1 314 ? 23.713 -4.200 -27.664 1.00 95.69 314 CYS A C 1
ATOM 2597 O O . CYS A 1 314 ? 24.746 -3.546 -27.855 1.00 95.69 314 CYS A O 1
ATOM 2599 N N . PRO A 1 315 ? 23.032 -4.746 -28.686 1.00 94.62 315 PRO A N 1
ATOM 2600 C CA . PRO A 1 315 ? 23.416 -4.547 -30.081 1.00 94.62 315 PRO A CA 1
ATOM 2601 C C . PRO A 1 315 ? 22.898 -3.223 -30.655 1.00 94.62 315 PRO A C 1
ATOM 2603 O O . PRO A 1 315 ? 23.393 -2.779 -31.685 1.00 94.62 315 PRO A O 1
ATOM 2606 N N . LEU A 1 316 ? 21.930 -2.581 -29.997 1.00 94.94 316 LEU A N 1
ATOM 2607 C CA . LEU A 1 316 ? 21.358 -1.307 -30.431 1.00 94.94 316 LEU A CA 1
ATOM 2608 C C . LEU A 1 316 ? 22.203 -0.126 -29.939 1.00 94.94 316 LEU A C 1
ATOM 2610 O O . LEU A 1 316 ? 22.918 -0.215 -28.936 1.00 94.94 316 LEU A O 1
ATOM 2614 N N . ARG A 1 317 ? 22.096 1.014 -30.627 1.00 93.62 317 ARG A N 1
ATOM 2615 C CA . ARG A 1 317 ? 22.738 2.284 -30.235 1.00 93.62 317 ARG A CA 1
ATOM 2616 C C . ARG A 1 317 ? 21.706 3.405 -30.191 1.00 93.62 317 ARG A C 1
ATOM 2618 O O . ARG A 1 317 ? 21.725 4.330 -30.995 1.00 93.62 317 ARG A O 1
ATOM 2625 N N . CYS A 1 318 ? 20.760 3.281 -29.260 1.00 94.00 318 CYS A N 1
ATOM 2626 C CA . CYS A 1 318 ? 19.688 4.262 -29.106 1.00 94.00 318 CYS A CA 1
ATOM 2627 C C . CYS A 1 318 ? 20.273 5.657 -28.805 1.00 94.00 318 CYS A C 1
ATOM 2629 O O . CYS A 1 318 ? 21.100 5.752 -27.896 1.00 94.00 318 CYS A O 1
ATOM 2631 N N . PRO A 1 319 ? 19.804 6.734 -29.471 1.00 91.75 319 PRO A N 1
ATOM 2632 C CA . PRO A 1 319 ? 20.227 8.114 -29.189 1.00 91.75 319 PRO A CA 1
ATOM 2633 C C . PRO A 1 319 ? 20.075 8.548 -27.727 1.00 91.75 319 PRO A C 1
ATOM 2635 O O . PRO A 1 319 ? 20.693 9.514 -27.295 1.00 91.75 319 PRO A O 1
ATOM 2638 N N . GLN A 1 320 ? 19.227 7.849 -26.981 1.00 85.69 320 GLN A N 1
ATOM 2639 C CA . GLN A 1 320 ? 18.825 8.185 -25.628 1.00 85.69 320 GLN A CA 1
ATOM 2640 C C . GLN A 1 320 ? 18.770 6.916 -24.765 1.00 85.69 320 GLN A C 1
ATOM 2642 O O . GLN A 1 320 ? 17.739 6.525 -24.212 1.00 85.69 320 GLN A O 1
ATOM 2647 N N . CYS A 1 321 ? 19.899 6.219 -24.695 1.00 90.06 321 CYS A N 1
ATOM 2648 C CA . CYS A 1 321 ? 20.066 5.106 -23.773 1.00 90.06 321 CYS A CA 1
ATOM 2649 C C . CYS A 1 321 ? 20.481 5.635 -22.395 1.00 90.06 321 CYS A C 1
ATOM 2651 O O . CYS A 1 321 ? 21.401 6.443 -22.292 1.00 90.06 321 CYS A O 1
ATOM 2653 N N . TYR A 1 322 ? 19.819 5.174 -21.334 1.00 86.88 322 TYR A N 1
ATOM 2654 C CA . TYR A 1 322 ? 20.257 5.469 -19.967 1.00 86.88 322 TYR A CA 1
ATOM 2655 C C . TYR A 1 322 ? 21.358 4.511 -19.484 1.00 86.88 322 TYR A C 1
ATOM 2657 O O . TYR A 1 322 ? 22.029 4.823 -18.506 1.00 86.88 322 TYR A O 1
ATOM 2665 N N . CYS A 1 323 ? 21.538 3.363 -20.148 1.00 85.75 323 CYS A N 1
ATOM 2666 C CA . CYS A 1 323 ? 22.565 2.381 -19.816 1.00 85.75 323 CYS A CA 1
ATOM 2667 C C . CYS A 1 323 ? 23.904 2.750 -20.454 1.00 85.75 323 CYS A C 1
ATOM 2669 O O . CYS A 1 323 ? 23.973 3.065 -21.645 1.00 85.75 323 CYS A O 1
ATOM 2671 N N . THR A 1 324 ? 24.980 2.602 -19.688 1.00 83.50 324 THR A N 1
ATOM 2672 C CA . THR A 1 324 ? 26.342 2.595 -20.224 1.00 83.50 324 THR A CA 1
ATOM 2673 C C . THR A 1 324 ? 26.627 1.218 -20.822 1.00 83.50 324 THR A C 1
ATOM 2675 O O . THR A 1 324 ? 26.607 0.215 -20.116 1.00 83.50 324 THR A O 1
ATOM 2678 N N . LEU A 1 325 ? 26.858 1.161 -22.137 1.00 85.12 325 LEU A N 1
ATOM 2679 C CA . LEU A 1 325 ? 27.000 -0.099 -22.889 1.00 85.12 325 LEU A CA 1
ATOM 2680 C C . LEU A 1 325 ? 28.462 -0.508 -23.145 1.00 85.12 325 LEU A C 1
ATOM 2682 O O . LEU A 1 325 ? 28.723 -1.552 -23.746 1.00 85.12 325 LEU A O 1
ATOM 2686 N N . GLU A 1 326 ? 29.425 0.329 -22.758 1.00 76.50 326 GLU A N 1
ATOM 2687 C CA . GLU A 1 326 ? 30.849 0.064 -22.971 1.00 76.50 326 GLU A CA 1
ATOM 2688 C C . GLU A 1 326 ? 31.332 -1.111 -22.110 1.00 76.50 326 GLU A C 1
ATOM 2690 O O . GLU A 1 326 ? 30.924 -1.276 -20.964 1.00 76.50 326 GLU A O 1
ATOM 2695 N N . GLY A 1 327 ? 32.198 -1.960 -22.670 1.00 78.25 327 GLY A N 1
ATOM 2696 C CA . GLY A 1 327 ? 32.822 -3.068 -21.936 1.00 78.25 327 GLY A CA 1
ATOM 2697 C C . GLY A 1 327 ? 31.945 -4.303 -21.689 1.00 78.25 327 GLY A C 1
ATOM 2698 O O . GLY A 1 327 ? 32.503 -5.323 -21.312 1.00 78.25 327 GLY A O 1
ATOM 2699 N N . GLY A 1 328 ? 30.630 -4.242 -21.950 1.00 86.94 328 GLY A N 1
ATOM 2700 C CA . GLY A 1 328 ? 29.692 -5.375 -22.009 1.00 86.94 328 GLY A CA 1
ATOM 2701 C C . GLY A 1 328 ? 29.871 -6.450 -20.928 1.00 86.94 328 GLY A C 1
ATOM 2702 O O . GLY A 1 328 ? 30.579 -7.434 -21.138 1.00 86.94 328 GLY A O 1
ATOM 2703 N N . LYS A 1 329 ? 29.151 -6.319 -19.816 1.00 93.75 329 LYS A N 1
ATOM 2704 C CA . LYS A 1 329 ? 29.223 -7.205 -18.649 1.00 93.75 329 LYS A CA 1
ATOM 2705 C C . LYS A 1 329 ? 27.917 -7.973 -18.455 1.00 93.75 329 LYS A C 1
ATOM 2707 O O . LYS A 1 329 ? 26.857 -7.441 -18.761 1.00 93.75 329 LYS A O 1
ATOM 2712 N N . ASP A 1 330 ? 28.010 -9.191 -17.929 1.00 96.88 330 ASP A N 1
ATOM 2713 C CA . ASP A 1 330 ? 26.862 -9.989 -17.491 1.00 96.88 330 ASP A CA 1
ATOM 2714 C C . ASP A 1 330 ? 26.917 -10.176 -15.970 1.00 96.88 330 ASP A C 1
ATOM 2716 O O . ASP A 1 330 ? 28.002 -10.353 -15.406 1.00 96.88 330 ASP A O 1
ATOM 2720 N N . LEU A 1 331 ? 25.753 -10.165 -15.324 1.00 96.88 331 LEU A N 1
ATOM 2721 C CA . LEU A 1 331 ? 25.593 -10.568 -13.933 1.00 96.88 331 LEU A CA 1
ATOM 2722 C C . LEU A 1 331 ? 25.818 -12.088 -13.838 1.00 96.88 331 LEU A C 1
ATOM 2724 O O . LEU A 1 331 ? 25.128 -12.840 -14.534 1.00 96.88 331 LEU A O 1
ATOM 2728 N N . PRO A 1 332 ? 26.746 -12.586 -13.003 1.00 97.88 332 PRO A N 1
ATOM 2729 C CA . PRO A 1 332 ? 26.921 -14.025 -12.829 1.00 97.88 332 PRO A CA 1
ATOM 2730 C C . PRO A 1 332 ? 25.607 -14.695 -12.414 1.00 97.88 332 PRO A C 1
ATOM 2732 O O . PRO A 1 332 ? 24.917 -14.188 -11.529 1.00 97.88 332 PRO A O 1
ATOM 2735 N N . LEU A 1 333 ? 25.268 -15.837 -13.021 1.00 98.12 333 LEU A N 1
ATOM 2736 C CA . LEU A 1 333 ? 24.013 -16.548 -12.741 1.00 98.12 333 LEU A CA 1
ATOM 2737 C C . LEU A 1 333 ? 23.844 -16.850 -11.245 1.00 98.12 333 LEU A C 1
ATOM 2739 O O . LEU A 1 333 ? 22.774 -16.650 -10.687 1.00 98.12 333 LEU A O 1
ATOM 2743 N N . GLU A 1 334 ? 24.922 -17.252 -10.572 1.00 98.06 334 GLU A N 1
ATOM 2744 C CA . GLU A 1 334 ? 24.938 -17.518 -9.127 1.00 98.06 334 GLU A CA 1
ATOM 2745 C C . GLU A 1 334 ? 24.475 -16.308 -8.299 1.00 98.06 334 GLU A C 1
ATOM 2747 O O . GLU A 1 334 ? 23.787 -16.465 -7.288 1.00 98.06 334 GLU A O 1
ATOM 2752 N N . LEU A 1 335 ? 24.824 -15.098 -8.747 1.00 97.69 335 LEU A N 1
ATOM 2753 C CA . LEU A 1 335 ? 24.448 -13.848 -8.098 1.00 97.69 335 LEU A CA 1
ATOM 2754 C C . LEU A 1 335 ? 23.016 -13.434 -8.457 1.00 97.69 335 LEU A C 1
ATOM 2756 O O . LEU A 1 335 ? 22.298 -12.946 -7.588 1.00 97.69 335 LEU A O 1
ATOM 2760 N N . ALA A 1 336 ? 22.568 -13.688 -9.690 1.00 98.31 336 ALA A N 1
ATOM 2761 C CA . ALA A 1 336 ? 21.160 -13.544 -10.060 1.00 98.31 336 ALA A CA 1
ATOM 2762 C C . ALA A 1 336 ? 20.269 -14.451 -9.188 1.00 98.31 336 ALA A C 1
ATOM 2764 O O . ALA A 1 336 ? 19.330 -13.974 -8.555 1.00 98.31 336 ALA A O 1
ATOM 2765 N N . GLU A 1 337 ? 20.625 -15.731 -9.064 1.00 98.50 337 GLU A N 1
ATOM 2766 C CA . GLU A 1 337 ? 19.936 -16.712 -8.216 1.00 98.50 337 GLU A CA 1
ATOM 2767 C C . GLU A 1 337 ? 19.958 -16.336 -6.731 1.00 98.50 337 GLU A C 1
ATOM 2769 O O . GLU A 1 337 ? 18.992 -16.583 -6.008 1.00 98.50 337 GLU A O 1
ATOM 2774 N N . HIS A 1 338 ? 21.049 -15.727 -6.255 1.00 98.38 338 HIS A N 1
ATOM 2775 C CA . HIS A 1 338 ? 21.109 -15.171 -4.903 1.00 98.38 338 HIS A CA 1
ATOM 2776 C C . HIS A 1 338 ? 20.028 -14.116 -4.680 1.00 98.38 338 HIS A C 1
ATOM 2778 O O . HIS A 1 338 ? 19.222 -14.254 -3.762 1.00 98.38 338 HIS A O 1
ATOM 2784 N N . TRP A 1 339 ? 19.958 -13.110 -5.547 1.00 98.31 339 TRP A N 1
ATOM 2785 C CA . TRP A 1 339 ? 18.984 -12.029 -5.406 1.00 98.31 339 TRP A CA 1
ATOM 2786 C C . TRP A 1 339 ? 17.539 -12.484 -5.610 1.00 98.31 339 TRP A C 1
ATOM 2788 O O . TRP A 1 339 ? 16.638 -11.959 -4.962 1.00 98.31 339 TRP A O 1
ATOM 2798 N N . ILE A 1 340 ? 17.308 -13.504 -6.437 1.00 98.62 340 ILE A N 1
ATOM 2799 C CA . ILE A 1 340 ? 15.996 -14.145 -6.571 1.00 98.62 340 ILE A CA 1
ATOM 2800 C C . ILE A 1 340 ? 15.567 -14.806 -5.249 1.00 98.62 340 ILE A C 1
ATOM 2802 O O . ILE A 1 340 ? 14.419 -14.652 -4.839 1.00 98.62 340 ILE A O 1
ATOM 2806 N N . ARG A 1 341 ? 16.473 -15.494 -4.535 1.00 98.50 341 ARG A N 1
ATOM 2807 C CA . ARG A 1 341 ? 16.166 -16.051 -3.200 1.00 98.50 341 ARG A CA 1
ATOM 2808 C C . ARG A 1 341 ? 15.900 -14.962 -2.163 1.00 98.50 341 ARG A C 1
ATOM 2810 O O . ARG A 1 341 ? 15.029 -15.125 -1.316 1.00 98.50 341 ARG A O 1
ATOM 2817 N N . GLU A 1 342 ? 16.634 -13.855 -2.214 1.00 98.25 342 GLU A N 1
ATOM 2818 C CA . GLU A 1 342 ? 16.383 -12.712 -1.328 1.00 98.25 342 GLU A CA 1
ATOM 2819 C C . GLU A 1 342 ? 15.016 -12.069 -1.598 1.00 98.25 342 GLU A C 1
ATOM 2821 O O . GLU A 1 342 ? 14.281 -11.751 -0.664 1.00 98.25 342 GLU A O 1
ATOM 2826 N N . ALA A 1 343 ? 14.634 -11.950 -2.870 1.00 97.62 343 ALA A N 1
ATOM 2827 C CA . ALA A 1 343 ? 13.321 -11.464 -3.275 1.00 97.62 343 ALA A CA 1
ATOM 2828 C C . ALA A 1 343 ? 12.180 -12.383 -2.807 1.00 97.62 343 ALA A C 1
ATOM 2830 O O . ALA A 1 343 ? 11.177 -11.888 -2.296 1.00 97.62 343 ALA A O 1
ATOM 2831 N N . GLU A 1 344 ? 12.358 -13.705 -2.892 1.00 96.12 344 GLU A N 1
ATOM 2832 C CA . GLU A 1 344 ? 11.413 -14.694 -2.357 1.00 96.12 344 GLU A CA 1
ATOM 2833 C C . GLU A 1 344 ? 11.229 -14.533 -0.839 1.00 96.12 344 GLU A C 1
ATOM 2835 O O . GLU A 1 344 ? 10.099 -14.424 -0.360 1.00 96.12 344 GLU A O 1
ATOM 2840 N N . LYS A 1 345 ? 12.327 -14.430 -0.074 1.00 93.81 345 LYS A N 1
ATOM 2841 C CA . LYS A 1 345 ? 12.275 -14.193 1.382 1.00 93.81 345 LYS A CA 1
ATOM 2842 C C . LYS A 1 345 ? 11.546 -12.895 1.734 1.00 93.81 345 LYS A C 1
ATOM 2844 O O . LYS A 1 345 ? 10.797 -12.855 2.707 1.00 93.81 345 LYS A O 1
ATOM 2849 N N . ALA A 1 346 ? 11.758 -11.845 0.941 1.00 92.19 346 ALA A N 1
ATOM 2850 C CA . ALA A 1 346 ? 11.094 -10.552 1.091 1.00 92.19 346 ALA A CA 1
ATOM 2851 C C . ALA A 1 346 ? 9.654 -10.530 0.537 1.00 92.19 346 ALA A C 1
ATOM 2853 O O . ALA A 1 346 ? 8.978 -9.503 0.650 1.00 92.19 346 ALA A O 1
ATOM 2854 N N . LYS A 1 347 ? 9.176 -11.641 -0.047 1.00 91.44 347 LYS A N 1
ATOM 2855 C CA . LYS A 1 347 ? 7.860 -11.766 -0.691 1.00 91.44 347 LYS A CA 1
ATOM 2856 C C . LYS A 1 347 ? 7.633 -10.710 -1.785 1.00 91.44 347 LYS A C 1
ATOM 2858 O O . LYS A 1 347 ? 6.543 -10.151 -1.913 1.00 91.44 347 LYS A O 1
ATOM 2863 N N . VAL A 1 348 ? 8.677 -10.410 -2.560 1.00 94.62 348 VAL A N 1
ATOM 2864 C CA . VAL A 1 348 ? 8.574 -9.563 -3.758 1.00 94.62 348 VAL A CA 1
ATOM 2865 C C . VAL A 1 348 ? 7.563 -10.194 -4.714 1.00 94.62 348 VAL A C 1
ATOM 2867 O O . VAL A 1 348 ? 7.544 -11.405 -4.887 1.00 94.62 348 VAL A O 1
ATOM 2870 N N . GLN A 1 349 ? 6.714 -9.387 -5.347 1.00 94.19 349 GLN A N 1
ATOM 2871 C CA . GLN A 1 349 ? 5.655 -9.899 -6.224 1.00 94.19 349 GLN A CA 1
ATOM 2872 C C . GLN A 1 349 ? 6.124 -10.018 -7.674 1.00 94.19 349 GLN A C 1
ATOM 2874 O O . GLN A 1 349 ? 5.789 -10.976 -8.370 1.00 94.19 349 GLN A O 1
ATOM 2879 N N . THR A 1 350 ? 6.909 -9.044 -8.134 1.00 97.00 350 THR A N 1
ATOM 2880 C CA . THR A 1 350 ? 7.326 -8.932 -9.534 1.00 97.00 350 THR A CA 1
ATOM 2881 C C . THR A 1 350 ? 8.820 -8.671 -9.634 1.00 97.00 350 THR A C 1
ATOM 2883 O O . THR A 1 350 ? 9.366 -7.831 -8.912 1.00 97.00 350 THR A O 1
ATOM 2886 N N . ILE A 1 351 ? 9.477 -9.349 -10.576 1.00 98.44 351 ILE A N 1
ATOM 2887 C CA . ILE A 1 351 ? 10.872 -9.097 -10.933 1.00 98.44 351 ILE A CA 1
ATOM 2888 C C . ILE A 1 351 ? 10.948 -8.668 -12.399 1.00 98.44 351 ILE A C 1
ATOM 2890 O O . ILE A 1 351 ? 10.686 -9.447 -13.314 1.00 98.44 351 ILE A O 1
ATOM 2894 N N . ASN A 1 352 ? 11.363 -7.422 -12.621 1.00 97.88 352 ASN A N 1
ATOM 2895 C CA . ASN A 1 352 ? 11.664 -6.900 -13.948 1.00 97.88 352 ASN A CA 1
ATOM 2896 C C . ASN A 1 352 ? 13.113 -7.235 -14.316 1.00 97.88 352 ASN A C 1
ATOM 2898 O O . ASN A 1 352 ? 14.060 -6.637 -13.800 1.00 97.88 352 ASN A O 1
ATOM 2902 N N . LEU A 1 353 ? 13.277 -8.165 -15.246 1.00 97.75 353 LEU A N 1
ATOM 2903 C CA . LEU A 1 353 ? 14.554 -8.592 -15.798 1.00 97.75 353 LEU A CA 1
ATOM 2904 C C . LEU A 1 353 ? 14.958 -7.640 -16.930 1.00 97.75 353 LEU A C 1
ATOM 2906 O O . LEU A 1 353 ? 14.294 -7.537 -17.969 1.00 97.75 353 LEU A O 1
ATOM 2910 N N . SER A 1 354 ? 16.036 -6.894 -16.708 1.00 90.12 354 SER A N 1
ATOM 2911 C CA . SER A 1 354 ? 16.424 -5.772 -17.564 1.00 90.12 354 SER A CA 1
ATOM 2912 C C . SER A 1 354 ? 17.943 -5.661 -17.726 1.00 90.12 354 SER A C 1
ATOM 2914 O O . SER A 1 354 ? 18.675 -6.622 -17.491 1.00 90.12 354 SER A O 1
ATOM 2916 N N . GLY A 1 355 ? 18.419 -4.499 -18.176 1.00 87.06 355 GLY A N 1
ATOM 2917 C CA . GLY A 1 355 ? 19.816 -4.223 -18.491 1.00 87.06 355 GLY A CA 1
ATOM 2918 C C . GLY A 1 355 ? 19.928 -3.482 -19.824 1.00 87.06 355 GLY A C 1
ATOM 2919 O O . GLY A 1 355 ? 19.086 -2.644 -20.144 1.00 87.06 355 GLY A O 1
ATOM 2920 N N . GLY A 1 356 ? 20.946 -3.820 -20.613 1.00 92.06 356 GLY A N 1
ATOM 2921 C CA . GLY A 1 356 ? 21.091 -3.419 -22.007 1.00 92.06 356 GLY A CA 1
ATOM 2922 C C . GLY A 1 356 ? 20.013 -4.059 -22.887 1.00 92.06 356 GLY A C 1
ATOM 2923 O O . GLY A 1 356 ? 18.923 -3.519 -23.046 1.00 92.06 356 GLY A O 1
ATOM 2924 N N . GLU A 1 357 ? 20.317 -5.202 -23.500 1.00 95.56 357 GLU A N 1
ATOM 2925 C CA . GLU A 1 357 ? 19.336 -6.048 -24.185 1.00 95.56 357 GLU A CA 1
ATOM 2926 C C . GLU A 1 357 ? 19.191 -7.371 -23.436 1.00 95.56 357 GLU A C 1
ATOM 2928 O O . GLU A 1 357 ? 20.132 -8.159 -23.383 1.00 95.56 357 GLU A O 1
ATOM 2933 N N . THR A 1 358 ? 18.002 -7.636 -22.896 1.00 94.69 358 THR A N 1
ATOM 2934 C CA . THR A 1 358 ? 17.718 -8.840 -22.106 1.00 94.69 358 THR A CA 1
ATOM 2935 C C . THR A 1 358 ? 18.007 -10.125 -22.889 1.00 94.69 358 THR A C 1
ATOM 2937 O O . THR A 1 358 ? 18.575 -11.064 -22.336 1.00 94.69 358 THR A O 1
ATOM 2940 N N . MET A 1 359 ? 17.754 -10.137 -24.204 1.00 96.44 359 MET A N 1
ATOM 2941 C CA . MET A 1 359 ? 18.068 -11.274 -25.086 1.00 96.44 359 MET A CA 1
ATOM 2942 C C . MET A 1 359 ? 19.577 -11.509 -25.311 1.00 96.44 359 MET A C 1
ATOM 2944 O O . MET A 1 359 ? 19.967 -12.454 -26.001 1.00 96.44 359 MET A O 1
ATOM 2948 N N . CYS A 1 360 ? 20.454 -10.644 -24.791 1.00 96.75 360 CYS A N 1
ATOM 2949 C CA . CYS A 1 360 ? 21.901 -10.860 -24.795 1.00 96.75 360 CYS A CA 1
ATOM 2950 C C . CYS A 1 360 ? 22.406 -11.615 -23.563 1.00 96.75 360 CYS A C 1
ATOM 2952 O O . CYS A 1 360 ? 23.551 -12.070 -23.589 1.00 96.75 360 CYS A O 1
ATOM 2954 N N . TYR A 1 361 ? 21.591 -11.756 -22.515 1.00 97.50 361 TYR A N 1
ATOM 2955 C CA . TYR A 1 361 ? 21.995 -12.472 -21.315 1.00 97.50 361 TYR A CA 1
ATOM 2956 C C . TYR A 1 361 ? 21.980 -13.992 -21.561 1.00 97.50 361 TYR A C 1
ATOM 2958 O O . TYR A 1 361 ? 20.937 -14.533 -21.935 1.00 97.50 361 TYR A O 1
ATOM 2966 N N . PRO A 1 362 ? 23.104 -14.708 -21.365 1.00 96.94 362 PRO A N 1
ATOM 2967 C CA . PRO A 1 362 ? 23.216 -16.119 -21.746 1.00 96.94 362 PRO A CA 1
ATOM 2968 C C . PRO A 1 362 ? 22.295 -17.063 -20.960 1.00 96.94 362 PRO A C 1
ATOM 2970 O O . PRO A 1 362 ? 21.973 -18.130 -21.469 1.00 96.94 362 PRO A O 1
ATOM 2973 N N . HIS A 1 363 ? 21.849 -16.664 -19.764 1.00 98.06 363 HIS A N 1
ATOM 2974 C CA . HIS A 1 363 ? 21.044 -17.495 -18.859 1.00 98.06 363 HIS A CA 1
ATOM 2975 C C . HIS A 1 363 ? 19.611 -16.973 -18.683 1.00 98.06 363 HIS A C 1
ATOM 2977 O O . HIS A 1 363 ? 18.989 -17.188 -17.646 1.00 98.06 363 HIS A O 1
ATOM 2983 N N . ILE A 1 364 ? 19.070 -16.242 -19.667 1.00 98.25 364 ILE A N 1
ATOM 2984 C CA . ILE A 1 364 ? 17.773 -15.566 -19.503 1.00 98.25 364 ILE A CA 1
ATOM 2985 C C . ILE A 1 364 ? 16.622 -16.535 -19.194 1.00 98.25 364 ILE A C 1
ATOM 2987 O O . ILE A 1 364 ? 15.808 -16.249 -18.320 1.00 98.25 364 ILE A O 1
ATOM 2991 N N . HIS A 1 365 ? 16.589 -17.699 -19.841 1.00 98.56 365 HIS A N 1
ATOM 2992 C CA . HIS A 1 365 ? 15.570 -18.725 -19.602 1.00 98.56 365 HIS A CA 1
ATOM 2993 C C . HIS A 1 365 ? 15.672 -19.351 -18.207 1.00 98.56 365 HIS A C 1
ATOM 2995 O O . HIS A 1 365 ? 14.654 -19.574 -17.555 1.00 98.56 365 HIS A O 1
ATOM 3001 N N . GLU A 1 366 ? 16.895 -19.579 -17.719 1.00 98.69 366 GLU A N 1
ATOM 3002 C CA . GLU A 1 366 ? 17.143 -20.105 -16.370 1.00 98.69 366 GLU A CA 1
ATOM 3003 C C . GLU A 1 366 ? 16.628 -19.127 -15.307 1.00 98.69 366 GLU A C 1
ATOM 3005 O O . GLU A 1 366 ? 15.896 -19.520 -14.401 1.00 98.69 366 GLU A O 1
ATOM 3010 N N . VAL A 1 367 ? 16.920 -17.835 -15.484 1.00 98.62 367 VAL A N 1
ATOM 3011 C CA . VAL A 1 367 ? 16.471 -16.771 -14.578 1.00 98.62 367 VAL A CA 1
ATOM 3012 C C . VAL A 1 367 ? 14.950 -16.608 -14.598 1.00 98.62 367 VAL A C 1
ATOM 3014 O O . VAL A 1 367 ? 14.343 -16.543 -13.532 1.00 98.62 367 VAL A O 1
ATOM 3017 N N . VAL A 1 368 ? 14.311 -16.570 -15.777 1.00 98.81 368 VAL A N 1
ATOM 3018 C CA . VAL A 1 368 ? 12.839 -16.481 -15.880 1.00 98.81 368 VAL A CA 1
ATOM 3019 C C . VAL A 1 368 ? 12.183 -17.644 -15.139 1.00 98.81 368 VAL A C 1
ATOM 3021 O O . VAL A 1 368 ? 11.298 -17.419 -14.313 1.00 98.81 368 VAL A O 1
ATOM 3024 N N . ARG A 1 369 ? 12.672 -18.867 -15.366 1.00 98.75 369 ARG A N 1
ATOM 3025 C CA . ARG A 1 369 ? 12.155 -20.063 -14.701 1.00 98.75 369 ARG A CA 1
ATOM 3026 C C . ARG A 1 369 ? 12.336 -20.009 -13.187 1.00 98.75 369 ARG A C 1
ATOM 3028 O O . ARG A 1 369 ? 11.383 -20.273 -12.462 1.00 98.75 369 ARG A O 1
ATOM 3035 N N . SER A 1 370 ? 13.517 -19.618 -12.702 1.00 98.62 370 SER A N 1
ATOM 3036 C CA . SER A 1 370 ? 13.795 -19.547 -11.260 1.00 98.62 370 SER A CA 1
ATOM 3037 C C . SER A 1 370 ? 12.884 -18.558 -10.529 1.00 98.62 370 SER A C 1
ATOM 3039 O O . SER A 1 370 ? 12.447 -18.839 -9.410 1.00 98.62 370 SER A O 1
ATOM 3041 N N . VAL A 1 371 ? 12.563 -17.421 -11.159 1.00 98.69 371 VAL A N 1
ATOM 3042 C CA . VAL A 1 371 ? 11.601 -16.444 -10.624 1.00 98.69 371 VAL A CA 1
ATOM 3043 C C . VAL A 1 371 ? 10.193 -17.046 -10.563 1.00 98.69 371 VAL A C 1
ATOM 3045 O O . VAL A 1 371 ? 9.562 -17.000 -9.506 1.00 98.69 371 VAL A O 1
ATOM 3048 N N . ALA A 1 372 ? 9.724 -17.644 -11.663 1.00 98.50 372 ALA A N 1
ATOM 3049 C CA . ALA A 1 372 ? 8.383 -18.223 -11.753 1.00 98.50 372 ALA A CA 1
ATOM 3050 C C . ALA A 1 372 ? 8.173 -19.394 -10.775 1.00 98.50 372 ALA A C 1
ATOM 3052 O O . ALA A 1 372 ? 7.141 -19.470 -10.108 1.00 98.50 372 ALA A O 1
ATOM 3053 N N . GLU A 1 373 ? 9.160 -20.284 -10.633 1.00 98.19 373 GLU A N 1
ATOM 3054 C CA . GLU A 1 373 ? 9.109 -21.434 -9.714 1.00 98.19 373 GLU A CA 1
ATOM 3055 C C . GLU A 1 373 ? 9.002 -21.021 -8.237 1.00 98.19 373 GLU A C 1
ATOM 3057 O O . GLU A 1 373 ? 8.479 -21.783 -7.425 1.00 98.19 373 GLU A O 1
ATOM 3062 N N . LYS A 1 374 ? 9.443 -19.806 -7.889 1.00 97.94 374 LYS A N 1
ATOM 3063 C CA . LYS A 1 374 ? 9.320 -19.222 -6.539 1.00 97.94 374 LYS A CA 1
ATOM 3064 C C . LYS A 1 374 ? 8.031 -18.425 -6.339 1.00 97.94 374 LYS A C 1
ATOM 3066 O O . LYS A 1 374 ? 7.882 -17.720 -5.346 1.00 97.94 374 LYS A O 1
ATOM 3071 N N . GLY A 1 375 ? 7.092 -18.515 -7.283 1.00 96.44 375 GLY A N 1
ATOM 3072 C CA . GLY A 1 375 ? 5.789 -17.856 -7.199 1.00 96.44 375 GLY A CA 1
ATOM 3073 C C . GLY A 1 375 ? 5.823 -16.344 -7.434 1.00 96.44 375 GLY A C 1
ATOM 3074 O O . GLY A 1 375 ? 4.826 -15.675 -7.170 1.00 96.44 375 GLY A O 1
ATOM 3075 N N . MET A 1 376 ? 6.939 -15.806 -7.932 1.00 97.75 376 MET A N 1
ATOM 3076 C CA . MET A 1 376 ? 7.069 -14.404 -8.332 1.00 97.75 376 MET A CA 1
ATOM 3077 C C . MET A 1 376 ? 6.817 -14.259 -9.835 1.00 97.75 376 MET A C 1
ATOM 3079 O O . MET A 1 376 ? 7.006 -15.202 -10.597 1.00 97.75 376 MET A O 1
ATOM 3083 N N . GLU A 1 377 ? 6.416 -13.071 -10.285 1.00 98.31 377 GLU A N 1
ATOM 3084 C CA . GLU A 1 377 ? 6.159 -12.801 -11.703 1.00 98.31 377 GLU A CA 1
ATOM 3085 C C . GLU A 1 377 ? 7.418 -12.257 -12.416 1.00 98.31 377 GLU A C 1
ATOM 3087 O O . GLU A 1 377 ? 7.828 -11.126 -12.126 1.00 98.31 377 GLU A O 1
ATOM 3092 N N . PRO A 1 378 ? 8.040 -13.005 -13.353 1.00 98.62 378 PRO A N 1
ATOM 3093 C CA . PRO A 1 378 ? 9.137 -12.494 -14.169 1.00 98.62 378 PRO A CA 1
ATOM 3094 C C . PRO A 1 378 ? 8.613 -11.706 -15.368 1.00 98.62 378 PRO A C 1
ATOM 3096 O O . PRO A 1 378 ? 7.842 -12.223 -16.176 1.00 98.62 378 PRO A O 1
ATOM 3099 N N . ASN A 1 379 ? 9.117 -10.487 -15.541 1.00 98.44 379 ASN A N 1
ATOM 3100 C CA . ASN A 1 379 ? 8.793 -9.626 -16.676 1.00 98.44 379 ASN A CA 1
ATOM 3101 C C . ASN A 1 379 ? 10.067 -9.230 -17.423 1.00 98.44 379 ASN A C 1
ATOM 3103 O O . ASN A 1 379 ? 11.081 -8.916 -16.799 1.00 98.44 379 ASN A O 1
ATOM 3107 N N . ILE A 1 380 ? 10.024 -9.213 -18.758 1.00 98.31 380 ILE A N 1
ATOM 3108 C CA . ILE A 1 380 ? 11.166 -8.828 -19.603 1.00 98.31 380 ILE A CA 1
ATOM 3109 C C . ILE A 1 380 ? 10.819 -7.639 -20.497 1.00 98.31 380 ILE A C 1
ATOM 3111 O O . ILE A 1 380 ? 9.699 -7.507 -20.993 1.00 98.31 380 ILE A O 1
ATOM 3115 N N . ALA A 1 381 ? 11.814 -6.796 -20.770 1.00 96.19 381 ALA A N 1
ATOM 3116 C CA . ALA A 1 381 ? 11.744 -5.799 -21.832 1.00 96.19 381 ALA A CA 1
ATOM 3117 C C . ALA A 1 381 ? 12.693 -6.181 -22.973 1.00 96.19 381 ALA A C 1
ATOM 3119 O O . ALA A 1 381 ? 13.861 -6.471 -22.730 1.00 96.19 381 ALA A O 1
ATOM 3120 N N . VAL A 1 382 ? 12.210 -6.149 -24.217 1.00 97.12 382 VAL A N 1
ATOM 3121 C CA . VAL A 1 382 ? 12.985 -6.562 -25.399 1.00 97.12 382 VAL A CA 1
ATOM 3122 C C . VAL A 1 382 ? 12.983 -5.485 -26.483 1.00 97.12 382 VAL A C 1
ATOM 3124 O O . VAL A 1 382 ? 12.002 -4.757 -26.671 1.00 97.12 382 VAL A O 1
ATOM 3127 N N . SER A 1 383 ? 14.076 -5.383 -27.247 1.00 96.81 383 SER A N 1
ATOM 3128 C CA . SER A 1 383 ? 14.086 -4.625 -28.511 1.00 96.81 383 SER A CA 1
ATOM 3129 C C . SER A 1 383 ? 13.544 -5.412 -29.704 1.00 96.81 383 SER A C 1
ATOM 3131 O O . SER A 1 383 ? 13.318 -4.832 -30.762 1.00 96.81 383 SER A O 1
ATOM 3133 N N . GLY A 1 384 ? 13.387 -6.728 -29.548 1.00 96.69 384 GLY A N 1
ATOM 3134 C CA . GLY A 1 384 ? 13.142 -7.677 -30.633 1.00 96.69 384 GLY A CA 1
ATOM 3135 C C . GLY A 1 384 ? 14.414 -8.287 -31.229 1.00 96.69 384 GLY A C 1
ATOM 3136 O O . GLY A 1 384 ? 14.342 -9.138 -32.117 1.00 96.69 384 GLY A O 1
ATOM 3137 N N . TYR A 1 385 ? 15.596 -7.897 -30.746 1.00 97.50 385 TYR A N 1
ATOM 3138 C CA . TYR A 1 385 ? 16.844 -8.561 -31.110 1.00 97.50 385 TYR A CA 1
ATOM 3139 C C . TYR A 1 385 ? 16.832 -10.037 -30.698 1.00 97.50 385 TYR A C 1
ATOM 3141 O O . TYR A 1 385 ? 16.639 -10.353 -29.531 1.00 97.50 385 TYR A O 1
ATOM 3149 N N . ARG A 1 386 ? 17.036 -10.937 -31.672 1.00 96.50 386 ARG A N 1
ATOM 3150 C CA . ARG A 1 386 ? 16.963 -12.407 -31.518 1.00 96.50 386 ARG A CA 1
ATOM 3151 C C . ARG A 1 386 ? 15.630 -12.936 -30.972 1.00 96.50 386 ARG A C 1
ATOM 3153 O O . ARG A 1 386 ? 15.548 -14.115 -30.673 1.00 96.50 386 ARG A O 1
ATOM 3160 N N . PHE A 1 387 ? 14.581 -12.119 -30.908 1.00 97.94 387 PHE A N 1
ATOM 3161 C CA . PHE A 1 387 ? 13.281 -12.548 -30.407 1.00 97.94 387 PHE A CA 1
ATOM 3162 C C . PHE A 1 387 ? 12.504 -13.274 -31.512 1.00 97.94 387 PHE A C 1
ATOM 3164 O O . PHE A 1 387 ? 11.958 -12.648 -32.422 1.00 97.94 387 PHE A O 1
ATOM 3171 N N . THR A 1 388 ? 12.514 -14.605 -31.476 1.00 98.31 388 THR A N 1
ATOM 3172 C CA . THR A 1 388 ? 11.857 -15.458 -32.479 1.00 98.31 388 THR A CA 1
ATOM 3173 C C . THR A 1 388 ? 10.623 -16.149 -31.904 1.00 98.31 388 THR A C 1
ATOM 3175 O O . THR A 1 388 ? 10.390 -16.131 -30.699 1.00 98.31 388 THR A O 1
ATOM 3178 N N . LYS A 1 389 ? 9.843 -16.817 -32.760 1.00 98.38 389 LYS A N 1
ATOM 3179 C CA . LYS A 1 389 ? 8.724 -17.656 -32.313 1.00 98.38 389 LYS A CA 1
ATOM 3180 C C . LYS A 1 389 ? 9.162 -18.752 -31.332 1.00 98.38 389 LYS A C 1
ATOM 3182 O O . LYS A 1 389 ? 8.475 -18.972 -30.344 1.00 98.38 389 LYS A O 1
ATOM 3187 N N . SER A 1 390 ? 10.316 -19.379 -31.575 1.00 98.31 390 SER A N 1
ATOM 3188 C CA . SER A 1 390 ? 10.873 -20.393 -30.670 1.00 98.31 390 SER A CA 1
ATOM 3189 C C . SER A 1 390 ? 11.236 -19.799 -29.309 1.00 98.31 390 SER A C 1
ATOM 3191 O O . SER A 1 390 ? 11.014 -20.443 -28.291 1.00 98.31 390 SER A O 1
ATOM 3193 N N . GLU A 1 391 ? 11.755 -18.566 -29.280 1.00 98.12 391 GLU A N 1
ATOM 3194 C CA . GLU A 1 391 ? 12.059 -17.876 -28.017 1.00 98.12 391 GLU A CA 1
ATOM 3195 C C . GLU A 1 391 ? 10.780 -17.587 -27.233 1.00 98.12 391 GLU A C 1
ATOM 3197 O O . GLU A 1 391 ? 10.724 -17.830 -26.033 1.00 98.12 391 GLU A O 1
ATOM 3202 N N . LEU A 1 392 ? 9.727 -17.111 -27.908 1.00 98.69 392 LEU A N 1
ATOM 3203 C CA . LEU A 1 392 ? 8.430 -16.889 -27.270 1.00 98.69 392 LEU A CA 1
ATOM 3204 C C . LEU A 1 392 ? 7.860 -18.188 -26.682 1.00 98.69 392 LEU A C 1
ATOM 3206 O O . LEU A 1 392 ? 7.406 -18.193 -25.541 1.00 98.69 392 LEU A O 1
ATOM 3210 N N . GLU A 1 393 ? 7.888 -19.283 -27.445 1.00 98.56 393 GLU A N 1
ATOM 3211 C CA . GLU A 1 393 ? 7.436 -20.596 -26.971 1.00 98.56 393 GLU A CA 1
ATOM 3212 C C . GLU A 1 393 ? 8.224 -21.046 -25.733 1.00 98.56 393 GLU A C 1
ATOM 3214 O O . GLU A 1 393 ? 7.621 -21.541 -24.780 1.00 98.56 393 GLU A O 1
ATOM 3219 N N . GLN A 1 394 ? 9.539 -20.816 -25.712 1.00 98.56 394 GLN A N 1
ATOM 3220 C CA . GLN A 1 394 ? 10.383 -21.136 -24.567 1.00 98.56 394 GLN A CA 1
ATOM 3221 C C . GLN A 1 394 ? 10.071 -20.246 -23.352 1.00 98.56 394 GLN A C 1
ATOM 3223 O O . GLN A 1 394 ? 9.879 -20.769 -22.259 1.00 98.56 394 GLN A O 1
ATOM 3228 N N . PHE A 1 395 ? 9.913 -18.929 -23.522 1.00 98.69 395 PHE A N 1
ATOM 3229 C CA . PHE A 1 395 ? 9.534 -18.031 -22.422 1.00 98.69 395 PHE A CA 1
ATOM 3230 C C . PHE A 1 395 ? 8.183 -18.390 -21.796 1.00 98.69 395 PHE A C 1
ATOM 3232 O O . PHE A 1 395 ? 8.035 -18.324 -20.577 1.00 98.69 395 PHE A O 1
ATOM 3239 N N . ILE A 1 396 ? 7.202 -18.792 -22.612 1.00 98.69 396 ILE A N 1
ATOM 3240 C CA . ILE A 1 396 ? 5.905 -19.271 -22.116 1.00 98.69 396 ILE A CA 1
ATOM 3241 C C . ILE A 1 396 ? 6.091 -20.534 -21.265 1.00 98.69 396 ILE A C 1
ATOM 3243 O O . ILE A 1 396 ? 5.471 -20.645 -20.210 1.00 98.69 396 ILE A O 1
ATOM 3247 N N . GLN A 1 397 ? 6.948 -21.467 -21.694 1.00 98.50 397 GLN A N 1
ATOM 3248 C CA . GLN A 1 397 ? 7.257 -22.677 -20.923 1.00 98.50 397 GLN A CA 1
ATOM 3249 C C . GLN A 1 397 ? 7.983 -22.366 -19.610 1.00 98.50 397 GLN A C 1
ATOM 3251 O O . GLN A 1 397 ? 7.715 -23.020 -18.607 1.00 98.50 397 GLN A O 1
ATOM 3256 N N . ASP A 1 398 ? 8.862 -21.363 -19.605 1.00 98.69 398 ASP A N 1
ATOM 3257 C CA . ASP A 1 398 ? 9.592 -20.933 -18.408 1.00 98.69 398 ASP A CA 1
ATOM 3258 C C . ASP A 1 398 ? 8.731 -20.112 -17.432 1.00 98.69 398 ASP A C 1
ATOM 3260 O O . ASP A 1 398 ? 9.184 -19.806 -16.335 1.00 98.69 398 ASP A O 1
ATOM 3264 N N . GLY A 1 399 ? 7.492 -19.766 -17.798 1.00 98.44 399 GLY A N 1
ATOM 3265 C CA . GLY A 1 399 ? 6.562 -19.060 -16.914 1.00 98.44 399 GLY A CA 1
ATOM 3266 C C . GLY A 1 399 ? 6.670 -17.535 -16.961 1.00 98.44 399 GLY A C 1
ATOM 3267 O O . GLY A 1 399 ? 6.399 -16.878 -15.957 1.00 98.44 399 GLY A O 1
ATOM 3268 N N . ILE A 1 400 ? 7.049 -16.954 -18.107 1.00 98.56 400 ILE A N 1
ATOM 3269 C CA . ILE A 1 400 ? 7.063 -15.495 -18.284 1.00 98.56 400 ILE A CA 1
ATOM 3270 C C . ILE A 1 400 ? 5.692 -14.867 -17.965 1.00 98.56 400 ILE A C 1
ATOM 3272 O O . ILE A 1 400 ? 4.652 -15.341 -18.428 1.00 98.56 400 ILE A O 1
ATOM 3276 N N . GLY A 1 401 ? 5.692 -13.771 -17.203 1.00 98.00 401 GLY A N 1
ATOM 3277 C CA . GLY A 1 401 ? 4.493 -12.998 -16.886 1.00 98.00 401 GLY A CA 1
ATOM 3278 C C . GLY A 1 401 ? 4.126 -12.027 -18.005 1.00 98.00 401 GLY A C 1
ATOM 3279 O O . GLY A 1 401 ? 3.067 -12.140 -18.623 1.00 98.00 401 GLY A O 1
ATOM 3280 N N . GLU A 1 402 ? 5.014 -11.076 -18.279 1.00 98.38 402 GLU A N 1
ATOM 3281 C CA . GLU A 1 402 ? 4.815 -9.991 -19.241 1.00 98.38 402 GLU A CA 1
ATOM 3282 C C . GLU A 1 402 ? 6.049 -9.780 -20.130 1.00 98.38 402 GLU A C 1
ATOM 3284 O O . GLU A 1 402 ? 7.198 -9.902 -19.696 1.00 98.38 402 GLU A O 1
ATOM 3289 N N . ILE A 1 403 ? 5.798 -9.433 -21.396 1.00 98.62 403 ILE A N 1
ATOM 3290 C CA . ILE A 1 403 ? 6.838 -9.087 -22.371 1.00 98.62 403 ILE A CA 1
ATOM 3291 C C . ILE A 1 403 ? 6.551 -7.687 -22.906 1.00 98.62 403 ILE A C 1
ATOM 3293 O O . ILE A 1 403 ? 5.577 -7.476 -23.637 1.00 98.62 403 ILE A O 1
ATOM 3297 N N . CYS A 1 404 ? 7.427 -6.737 -22.578 1.00 98.19 404 CYS A N 1
ATOM 3298 C CA . CYS A 1 404 ? 7.346 -5.362 -23.055 1.00 98.19 404 CYS A CA 1
ATOM 3299 C C . CYS A 1 404 ? 8.266 -5.139 -24.260 1.00 98.19 404 CYS A C 1
ATOM 3301 O O . CYS A 1 404 ? 9.493 -5.150 -24.140 1.00 98.19 404 CYS A O 1
ATOM 3303 N N . VAL A 1 405 ? 7.695 -4.849 -25.426 1.00 98.56 405 VAL A N 1
ATOM 3304 C CA . VAL A 1 405 ? 8.465 -4.419 -26.596 1.00 98.56 405 VAL A CA 1
ATOM 3305 C C . VAL A 1 405 ? 8.745 -2.925 -26.489 1.00 98.56 405 VAL A C 1
ATOM 3307 O O . VAL A 1 405 ? 7.839 -2.104 -26.368 1.00 98.56 405 VAL A O 1
ATOM 3310 N N . SER A 1 406 ? 10.015 -2.543 -26.536 1.00 97.44 406 SER A N 1
ATOM 3311 C CA . SER A 1 406 ? 10.398 -1.131 -26.469 1.00 97.44 406 SER A CA 1
ATOM 3312 C C . SER A 1 406 ? 10.275 -0.467 -27.846 1.00 97.44 406 SER A C 1
ATOM 3314 O O . SER A 1 406 ? 11.051 -0.780 -28.755 1.00 97.44 406 SER A O 1
ATOM 3316 N N . LEU A 1 407 ? 9.330 0.469 -27.993 1.00 98.12 407 LEU A N 1
ATOM 3317 C CA . LEU A 1 407 ? 9.005 1.155 -29.250 1.00 98.12 407 LEU A CA 1
ATOM 3318 C C . LEU A 1 407 ? 8.494 2.578 -28.970 1.00 98.12 407 LEU A C 1
ATOM 3320 O O . LEU A 1 407 ? 7.495 2.757 -28.281 1.00 98.12 407 LEU A O 1
ATOM 3324 N N . ASN A 1 408 ? 9.151 3.596 -29.534 1.00 96.50 408 ASN A N 1
ATOM 3325 C CA . ASN A 1 408 ? 8.887 5.000 -29.193 1.00 96.50 408 ASN A CA 1
ATOM 3326 C C . ASN A 1 408 ? 8.059 5.762 -30.240 1.00 96.50 408 ASN A C 1
ATOM 3328 O O . ASN A 1 408 ? 7.668 6.900 -29.981 1.00 96.50 408 ASN A O 1
ATOM 3332 N N . ALA A 1 409 ? 7.815 5.205 -31.425 1.00 97.06 409 ALA A N 1
ATOM 3333 C CA . ALA A 1 409 ? 7.021 5.872 -32.458 1.00 97.06 409 ALA A CA 1
ATOM 3334 C C . ALA A 1 409 ? 6.442 4.863 -33.465 1.00 97.06 409 ALA A C 1
ATOM 3336 O O . ALA A 1 409 ? 7.007 3.777 -33.614 1.00 97.06 409 ALA A O 1
ATOM 3337 N N . PRO A 1 410 ? 5.370 5.220 -34.200 1.00 96.88 410 PRO A N 1
ATOM 3338 C CA . PRO A 1 410 ? 4.683 4.305 -35.115 1.00 96.88 410 PRO A CA 1
ATOM 3339 C C . PRO A 1 410 ? 5.401 4.144 -36.462 1.00 96.88 410 PRO A C 1
ATOM 3341 O O . PRO A 1 410 ? 5.004 3.323 -37.285 1.00 96.88 410 PRO A O 1
ATOM 3344 N N . SER A 1 411 ? 6.460 4.921 -36.705 1.00 97.19 411 SER A N 1
ATOM 3345 C CA . SER A 1 411 ? 7.249 4.883 -37.933 1.00 97.19 411 SER A CA 1
ATOM 3346 C C . SER A 1 411 ? 8.746 4.838 -37.641 1.00 97.19 411 SER A C 1
ATOM 3348 O O . SER A 1 411 ? 9.226 5.373 -36.636 1.00 97.19 411 SER A O 1
ATOM 3350 N N . ARG A 1 412 ? 9.506 4.239 -38.568 1.00 97.44 412 ARG A N 1
ATOM 3351 C CA . ARG A 1 412 ? 10.971 4.151 -38.496 1.00 97.44 412 ARG A CA 1
ATOM 3352 C C . ARG A 1 412 ? 11.625 5.518 -38.307 1.00 97.44 412 ARG A C 1
ATOM 3354 O O . ARG A 1 412 ? 12.483 5.662 -37.441 1.00 97.44 412 ARG A O 1
ATOM 3361 N N . GLU A 1 413 ? 11.222 6.496 -39.117 1.00 96.75 413 GLU A N 1
ATOM 3362 C CA . GLU A 1 413 ? 11.791 7.846 -39.117 1.00 96.75 413 GLU A CA 1
ATOM 3363 C C . GLU A 1 413 ? 11.659 8.488 -37.734 1.00 96.75 413 GLU A C 1
ATOM 3365 O O . GLU A 1 413 ? 12.661 8.848 -37.118 1.00 96.75 413 GLU A O 1
ATOM 3370 N N . LYS A 1 414 ? 10.438 8.539 -37.189 1.00 95.69 414 LYS A N 1
ATOM 3371 C CA . LYS A 1 414 ? 10.181 9.133 -35.873 1.00 95.69 414 LYS A CA 1
ATOM 3372 C C . LYS A 1 414 ? 10.834 8.346 -34.742 1.00 95.69 414 LYS A C 1
ATOM 3374 O O . LYS A 1 414 ? 11.365 8.955 -33.816 1.00 95.69 414 LYS A O 1
ATOM 3379 N N . ASN A 1 415 ? 10.838 7.012 -34.816 1.00 96.88 415 ASN A N 1
ATOM 3380 C CA . ASN A 1 415 ? 11.440 6.176 -33.780 1.00 96.88 415 ASN A CA 1
ATOM 3381 C C . ASN A 1 415 ? 12.945 6.446 -33.688 1.00 96.88 415 ASN A C 1
ATOM 3383 O O . ASN A 1 415 ? 13.447 6.665 -32.589 1.00 96.88 415 ASN A O 1
ATOM 3387 N N . SER A 1 416 ? 13.627 6.542 -34.838 1.00 96.44 416 SER A N 1
ATOM 3388 C CA . SER A 1 416 ? 15.079 6.757 -34.926 1.00 96.44 416 SER A CA 1
ATOM 3389 C C . SER A 1 416 ? 15.589 8.026 -34.233 1.00 96.44 416 SER A C 1
ATOM 3391 O O . SER A 1 416 ? 16.754 8.081 -33.855 1.00 96.44 416 SER A O 1
ATOM 3393 N N . LEU A 1 417 ? 14.718 9.013 -33.984 1.00 95.19 417 LEU A N 1
ATOM 3394 C CA . LEU A 1 417 ? 15.056 10.238 -33.249 1.00 95.19 417 LEU A CA 1
ATOM 3395 C C . LEU A 1 417 ? 15.344 9.996 -31.759 1.00 95.19 417 LEU A C 1
ATOM 3397 O O . LEU A 1 417 ? 15.960 10.838 -31.111 1.00 95.19 417 LEU A O 1
ATOM 3401 N N . THR A 1 418 ? 14.860 8.886 -31.199 1.00 93.94 418 THR A N 1
ATOM 3402 C CA . THR A 1 418 ? 14.980 8.573 -29.762 1.00 93.94 418 THR A CA 1
ATOM 3403 C C . THR A 1 418 ? 15.471 7.150 -29.511 1.00 93.94 418 THR A C 1
ATOM 3405 O O . THR A 1 418 ? 16.118 6.881 -28.501 1.00 93.94 418 THR A O 1
ATOM 3408 N N . ARG A 1 419 ? 15.210 6.226 -30.441 1.00 94.75 419 ARG A N 1
ATOM 3409 C CA . ARG A 1 419 ? 15.447 4.795 -30.277 1.00 94.75 419 ARG A CA 1
ATOM 3410 C C . ARG A 1 419 ? 15.827 4.121 -31.597 1.00 94.75 419 ARG A C 1
ATOM 3412 O O . ARG A 1 419 ? 15.270 4.403 -32.651 1.00 94.75 419 ARG A O 1
ATOM 3419 N N . ASP A 1 420 ? 16.745 3.169 -31.514 1.00 96.06 420 ASP A N 1
ATOM 3420 C CA . ASP A 1 420 ? 17.135 2.293 -32.623 1.00 96.06 420 ASP A CA 1
ATOM 3421 C C . ASP A 1 420 ? 16.227 1.039 -32.696 1.00 96.06 420 ASP A C 1
ATOM 3423 O O . ASP A 1 420 ? 15.492 0.739 -31.757 1.00 96.06 420 ASP A O 1
ATOM 3427 N N . GLY A 1 421 ? 16.261 0.290 -33.799 1.00 96.31 421 GLY A N 1
ATOM 3428 C CA . GLY A 1 421 ? 15.652 -1.042 -33.879 1.00 96.31 421 GLY A CA 1
ATOM 3429 C C . GLY A 1 421 ? 14.143 -1.090 -34.145 1.00 96.31 421 GLY A C 1
ATOM 3430 O O . GLY A 1 421 ? 13.496 -2.042 -33.722 1.00 96.31 421 GLY A O 1
ATOM 3431 N N . PHE A 1 422 ? 13.572 -0.119 -34.873 1.00 98.38 422 PHE A N 1
ATOM 3432 C CA . PHE A 1 422 ? 12.137 -0.108 -35.224 1.00 98.38 422 PHE A CA 1
ATOM 3433 C C . PHE A 1 422 ? 11.650 -1.444 -35.817 1.00 98.38 422 PHE A C 1
ATOM 3435 O O . PHE A 1 422 ? 10.677 -2.013 -35.334 1.00 98.38 422 PHE A O 1
ATOM 3442 N N . ASP A 1 423 ? 12.355 -1.996 -36.811 1.00 98.44 423 ASP A N 1
ATOM 3443 C CA . ASP A 1 423 ? 11.932 -3.259 -37.438 1.00 98.44 423 ASP A CA 1
ATOM 3444 C C . ASP A 1 423 ? 12.049 -4.465 -36.515 1.00 98.44 423 ASP A C 1
ATOM 3446 O O . ASP A 1 423 ? 11.316 -5.434 -36.678 1.00 98.44 423 ASP A O 1
ATOM 3450 N N . LEU A 1 424 ? 13.008 -4.439 -35.585 1.00 98.38 424 LEU A N 1
ATOM 3451 C CA . LEU A 1 424 ? 13.156 -5.503 -34.596 1.00 98.38 424 LEU A CA 1
ATOM 3452 C C . LEU A 1 424 ? 11.935 -5.508 -33.679 1.00 98.38 424 LEU A C 1
ATOM 3454 O O . LEU A 1 424 ? 11.333 -6.559 -33.480 1.00 98.38 424 LEU A O 1
ATOM 3458 N N . ALA A 1 425 ? 11.529 -4.328 -33.209 1.00 98.56 425 ALA A N 1
ATOM 3459 C CA . ALA A 1 425 ? 10.350 -4.166 -32.375 1.00 98.56 425 ALA A CA 1
ATOM 3460 C C . ALA A 1 425 ? 9.074 -4.599 -33.113 1.00 98.56 425 ALA A C 1
ATOM 3462 O O . ALA A 1 425 ? 8.291 -5.371 -32.567 1.00 98.56 425 ALA A O 1
ATOM 3463 N N . VAL A 1 426 ? 8.889 -4.176 -34.369 1.00 98.69 426 VAL A N 1
ATOM 3464 C CA . VAL A 1 426 ? 7.727 -4.582 -35.178 1.00 98.69 426 VAL A CA 1
ATOM 3465 C C . VAL A 1 426 ? 7.689 -6.099 -35.379 1.00 98.69 426 VAL A C 1
ATOM 3467 O O . VAL A 1 426 ? 6.656 -6.709 -35.125 1.00 98.69 426 VAL A O 1
ATOM 3470 N N . ARG A 1 427 ? 8.816 -6.737 -35.725 1.00 98.56 427 ARG A N 1
ATOM 3471 C CA . ARG A 1 427 ? 8.880 -8.205 -35.834 1.00 98.56 427 ARG A CA 1
ATOM 3472 C C . ARG A 1 427 ? 8.579 -8.914 -34.514 1.00 98.56 427 ARG A C 1
ATOM 3474 O O . ARG A 1 427 ? 7.930 -9.952 -34.516 1.00 98.56 427 ARG A O 1
ATOM 3481 N N . ALA A 1 428 ? 9.025 -8.373 -33.382 1.00 98.69 428 ALA A N 1
ATOM 3482 C CA . ALA A 1 428 ? 8.689 -8.942 -32.078 1.00 98.69 428 ALA A CA 1
ATOM 3483 C C . ALA A 1 428 ? 7.182 -8.851 -31.792 1.00 98.69 428 ALA A C 1
ATOM 3485 O O . ALA A 1 428 ? 6.595 -9.818 -31.312 1.00 98.69 428 ALA A O 1
ATOM 3486 N N . LEU A 1 429 ? 6.540 -7.730 -32.140 1.00 98.81 429 LEU A N 1
ATOM 3487 C CA . LEU A 1 429 ? 5.085 -7.581 -32.049 1.00 98.81 429 LEU A CA 1
ATOM 3488 C C . LEU A 1 429 ? 4.345 -8.560 -32.973 1.00 98.81 429 LEU A C 1
ATOM 3490 O O . LEU A 1 429 ? 3.329 -9.119 -32.566 1.00 98.81 429 LEU A O 1
ATOM 3494 N N . GLU A 1 430 ? 4.855 -8.813 -34.182 1.00 98.75 430 GLU A N 1
ATOM 3495 C CA . GLU A 1 430 ? 4.325 -9.848 -35.085 1.00 98.75 430 GLU A CA 1
ATOM 3496 C C . GLU A 1 430 ? 4.399 -11.237 -34.440 1.00 98.75 430 GLU A C 1
ATOM 3498 O O . GLU A 1 430 ? 3.380 -11.921 -34.351 1.00 98.75 430 GLU A O 1
ATOM 3503 N N . VAL A 1 431 ? 5.565 -11.615 -33.905 1.00 98.81 431 VAL A N 1
ATOM 3504 C CA . VAL A 1 431 ? 5.769 -12.896 -33.206 1.00 98.81 431 VAL A CA 1
ATOM 3505 C C . VAL A 1 431 ? 4.806 -13.048 -32.025 1.00 98.81 431 VAL A C 1
ATOM 3507 O O . VAL A 1 431 ? 4.159 -14.086 -31.885 1.00 98.81 431 VAL A O 1
ATOM 3510 N N . LEU A 1 432 ? 4.669 -12.013 -31.193 1.00 98.69 432 LEU A N 1
ATOM 3511 C CA . LEU A 1 432 ? 3.779 -12.017 -30.027 1.00 98.69 432 LEU A CA 1
ATOM 3512 C C . LEU A 1 432 ? 2.304 -12.142 -30.427 1.00 98.69 432 LEU A C 1
ATOM 3514 O O . LEU A 1 432 ? 1.559 -12.926 -29.832 1.00 98.69 432 LEU A O 1
ATOM 3518 N N . LYS A 1 433 ? 1.892 -11.424 -31.476 1.00 98.50 433 LYS A N 1
ATOM 3519 C CA . LYS A 1 433 ? 0.538 -11.487 -32.037 1.00 98.50 433 LYS A CA 1
ATOM 3520 C C . LYS A 1 433 ? 0.219 -12.871 -32.597 1.00 98.50 433 LYS A C 1
ATOM 3522 O O . LYS A 1 433 ? -0.858 -13.406 -32.327 1.00 98.50 433 LYS A O 1
ATOM 3527 N N . GLU A 1 434 ? 1.125 -13.444 -33.387 1.00 98.31 434 GLU A N 1
ATOM 3528 C CA . GLU A 1 434 ? 0.968 -14.776 -33.982 1.00 98.31 434 GLU A CA 1
ATOM 3529 C C . GLU A 1 434 ? 0.943 -15.874 -32.916 1.00 98.31 434 GLU A C 1
ATOM 3531 O O . GLU A 1 434 ? 0.105 -16.776 -32.982 1.00 98.31 434 GLU A O 1
ATOM 3536 N N . GLY A 1 435 ? 1.802 -15.752 -31.900 1.00 97.50 435 GLY A N 1
ATOM 3537 C CA . GLY A 1 435 ? 1.825 -16.618 -30.721 1.00 97.50 435 GLY A CA 1
ATOM 3538 C C . GLY A 1 435 ? 0.647 -16.412 -29.765 1.00 97.50 435 GLY A C 1
ATOM 3539 O O . GLY A 1 435 ? 0.475 -17.204 -28.844 1.00 97.50 435 GLY A O 1
ATOM 3540 N N . ARG A 1 436 ? -0.189 -15.385 -29.989 1.00 97.12 436 ARG A N 1
ATOM 3541 C CA . ARG A 1 436 ? -1.334 -15.005 -29.141 1.00 97.12 436 ARG A CA 1
ATOM 3542 C C . ARG A 1 436 ? -0.950 -14.816 -27.669 1.00 97.12 436 ARG A C 1
ATOM 3544 O O . ARG A 1 436 ? -1.729 -15.170 -26.783 1.00 97.12 436 ARG A O 1
ATOM 3551 N N . PHE A 1 437 ? 0.235 -14.268 -27.407 1.00 98.00 437 PHE A N 1
ATOM 3552 C CA . PHE A 1 437 ? 0.674 -14.003 -26.042 1.00 98.00 437 PHE A CA 1
ATOM 3553 C C . PHE A 1 437 ? -0.230 -12.928 -25.402 1.00 98.00 437 PHE A C 1
ATOM 3555 O O . PHE A 1 437 ? -0.394 -11.854 -25.981 1.00 98.00 437 PHE A O 1
ATOM 3562 N N . PRO A 1 438 ? -0.866 -13.192 -24.245 1.00 95.44 438 PRO A N 1
ATOM 3563 C CA . PRO A 1 438 ? -1.946 -12.341 -23.737 1.00 95.44 438 PRO A CA 1
ATOM 3564 C C . PRO A 1 438 ? -1.464 -11.068 -23.033 1.00 95.44 438 PRO A C 1
ATOM 3566 O O . PRO A 1 438 ? -2.256 -10.146 -22.845 1.00 95.44 438 PRO A O 1
ATOM 3569 N N . ARG A 1 439 ? -0.192 -11.019 -22.621 1.00 97.25 439 ARG A N 1
ATOM 3570 C CA . ARG A 1 439 ? 0.394 -9.934 -21.820 1.00 97.25 439 ARG A CA 1
ATOM 3571 C C . ARG A 1 439 ? 1.518 -9.229 -22.572 1.00 97.25 439 ARG A C 1
ATOM 3573 O O . ARG A 1 439 ? 2.630 -9.073 -22.082 1.00 97.25 439 ARG A O 1
ATOM 3580 N N . THR A 1 440 ? 1.248 -8.853 -23.817 1.00 98.56 440 THR A N 1
ATOM 3581 C CA . THR A 1 440 ? 2.174 -8.039 -24.609 1.00 98.56 440 THR A CA 1
ATOM 3582 C C . THR A 1 440 ? 2.008 -6.568 -24.267 1.00 98.56 440 THR A C 1
ATOM 3584 O O . THR A 1 440 ? 0.941 -5.998 -24.485 1.00 98.56 440 THR A O 1
ATOM 3587 N N . CYS A 1 441 ? 3.082 -5.926 -23.827 1.00 98.19 441 CYS A N 1
ATOM 3588 C CA . CYS A 1 441 ? 3.110 -4.494 -23.562 1.00 98.19 441 CYS A CA 1
ATOM 3589 C C . CYS A 1 441 ? 4.018 -3.765 -24.567 1.00 98.19 441 CYS A C 1
ATOM 3591 O O . CYS A 1 441 ? 4.961 -4.346 -25.106 1.00 98.19 441 CYS A O 1
ATOM 3593 N N . ILE A 1 442 ? 3.750 -2.485 -24.830 1.00 98.69 442 ILE A N 1
ATOM 3594 C CA . ILE A 1 442 ? 4.711 -1.573 -25.460 1.00 98.69 442 ILE A CA 1
ATOM 3595 C C . ILE A 1 442 ? 5.228 -0.593 -24.410 1.00 98.69 442 ILE A C 1
ATOM 3597 O O . ILE A 1 442 ? 4.454 0.184 -23.853 1.00 98.69 442 ILE A O 1
ATOM 3601 N N . ASN A 1 443 ? 6.547 -0.561 -24.216 1.00 97.62 443 ASN A N 1
ATOM 3602 C CA . ASN A 1 443 ? 7.203 0.515 -23.475 1.00 97.62 443 ASN A CA 1
ATOM 3603 C C . ASN A 1 443 ? 7.397 1.712 -24.408 1.00 97.62 443 ASN A C 1
ATOM 3605 O O . ASN A 1 443 ? 8.209 1.650 -25.337 1.00 97.62 443 ASN A O 1
ATOM 3609 N N . TRP A 1 444 ? 6.662 2.793 -24.143 1.00 98.06 444 TRP A N 1
ATOM 3610 C CA . TRP A 1 444 ? 6.706 4.034 -24.907 1.00 98.06 444 TRP A CA 1
ATOM 3611 C C . TRP A 1 444 ? 7.218 5.177 -24.030 1.00 98.06 444 TRP A C 1
ATOM 3613 O O . TRP A 1 444 ? 6.527 5.652 -23.125 1.00 98.06 444 TRP A O 1
ATOM 3623 N N . VAL A 1 445 ? 8.441 5.640 -24.297 1.00 96.88 445 VAL A N 1
ATOM 3624 C CA . VAL A 1 445 ? 9.003 6.802 -23.597 1.00 96.88 445 VAL A CA 1
ATOM 3625 C C . VAL A 1 445 ? 8.509 8.072 -24.280 1.00 96.88 445 VAL A C 1
ATOM 3627 O O . VAL A 1 445 ? 8.676 8.238 -25.490 1.00 96.88 445 VAL A O 1
ATOM 3630 N N . MET A 1 446 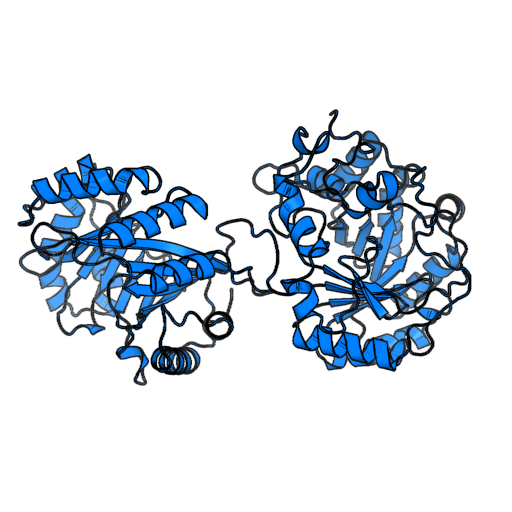? 7.899 8.977 -23.514 1.00 96.69 446 MET A N 1
ATOM 3631 C CA . MET A 1 446 ? 7.368 10.224 -24.061 1.00 96.69 446 MET A CA 1
ATOM 3632 C C . MET A 1 446 ? 8.473 11.264 -24.270 1.00 96.69 446 MET A C 1
ATOM 3634 O O . MET A 1 446 ? 9.178 11.645 -23.335 1.00 96.69 446 MET A O 1
ATOM 3638 N N . HIS A 1 447 ? 8.545 11.786 -25.490 1.00 95.94 447 HIS A N 1
ATOM 3639 C CA . HIS A 1 447 ? 9.465 12.823 -25.944 1.00 95.94 447 HIS A CA 1
ATOM 3640 C C . HIS A 1 447 ? 8.736 13.948 -26.653 1.00 95.94 447 HIS A C 1
ATOM 3642 O O . HIS A 1 447 ? 7.672 13.747 -27.236 1.00 95.94 447 HIS A O 1
ATOM 3648 N N . ASN A 1 448 ? 9.384 15.109 -26.729 1.00 95.81 448 ASN A N 1
ATOM 3649 C CA . ASN A 1 448 ? 8.906 16.194 -27.584 1.00 95.81 448 ASN A CA 1
ATOM 3650 C C . ASN A 1 448 ? 8.717 15.748 -29.045 1.00 95.81 448 ASN A C 1
ATOM 3652 O O . ASN A 1 448 ? 7.769 16.147 -29.708 1.00 95.81 448 ASN A O 1
ATOM 3656 N N . SER A 1 449 ? 9.617 14.905 -29.557 1.00 95.62 449 SER A N 1
ATOM 3657 C CA . SER A 1 449 ? 9.624 14.482 -30.963 1.00 95.62 449 SER A CA 1
ATOM 3658 C C . SER A 1 449 ? 8.578 13.421 -31.323 1.00 95.62 449 SER A C 1
ATOM 3660 O O . SER A 1 449 ? 8.319 13.228 -32.517 1.00 95.62 449 SER A O 1
ATOM 3662 N N . ASN A 1 450 ? 7.993 12.734 -30.332 1.00 96.56 450 ASN A N 1
ATOM 3663 C CA . ASN A 1 450 ? 7.044 11.636 -30.545 1.00 96.56 450 ASN A CA 1
ATOM 3664 C C . ASN A 1 450 ? 5.672 11.839 -29.881 1.00 96.56 450 ASN A C 1
ATOM 3666 O O . ASN A 1 450 ? 4.747 11.109 -30.235 1.00 96.56 450 ASN A O 1
ATOM 3670 N N . ALA A 1 451 ? 5.508 12.803 -28.969 1.00 97.38 451 ALA A N 1
ATOM 3671 C CA . ALA A 1 451 ? 4.277 12.987 -28.200 1.00 97.38 451 ALA A CA 1
ATOM 3672 C C . ALA A 1 451 ? 3.024 13.102 -29.081 1.00 97.38 451 ALA A C 1
ATOM 3674 O O . ALA A 1 451 ? 1.999 12.487 -28.788 1.00 97.38 451 ALA A O 1
ATOM 3675 N N . ASP A 1 452 ? 3.137 13.819 -30.199 1.00 96.56 452 ASP A N 1
ATOM 3676 C CA . ASP A 1 452 ? 2.028 14.050 -31.131 1.00 96.56 452 ASP A CA 1
ATOM 3677 C C . ASP A 1 452 ? 1.601 12.780 -31.890 1.00 96.56 452 ASP A C 1
ATOM 3679 O O . ASP A 1 452 ? 0.506 12.723 -32.440 1.00 96.56 452 ASP A O 1
ATOM 3683 N N . THR A 1 453 ? 2.427 11.727 -31.865 1.00 96.88 453 THR A N 1
ATOM 3684 C CA . THR A 1 453 ? 2.152 10.432 -32.515 1.00 96.88 453 THR A CA 1
ATOM 3685 C C . THR A 1 453 ? 1.468 9.419 -31.588 1.00 96.88 453 THR A C 1
ATOM 3687 O O . THR A 1 453 ? 1.256 8.272 -31.973 1.00 96.88 453 THR A O 1
ATOM 3690 N N . PHE A 1 454 ? 1.097 9.800 -30.359 1.00 98.00 454 PHE A N 1
ATOM 3691 C CA . PHE A 1 454 ? 0.548 8.857 -29.374 1.00 98.00 454 PHE A CA 1
ATOM 3692 C C . PHE A 1 454 ? -0.750 8.163 -29.836 1.00 98.00 454 PHE A C 1
ATOM 3694 O O . PHE A 1 454 ? -0.937 6.971 -29.602 1.00 98.00 454 PHE A O 1
ATOM 3701 N N . SER A 1 455 ? -1.631 8.870 -30.550 1.00 98.00 455 SER A N 1
ATOM 3702 C CA . SER A 1 455 ? -2.846 8.265 -31.123 1.00 98.00 455 SER A CA 1
ATOM 3703 C C . SER A 1 455 ? -2.528 7.209 -32.189 1.00 98.00 455 SER A C 1
ATOM 3705 O O . SER A 1 455 ? -3.194 6.180 -32.265 1.00 98.00 455 SER A O 1
ATOM 3707 N N . GLU A 1 456 ? -1.491 7.437 -32.995 1.00 98.31 456 GLU A N 1
ATOM 3708 C CA . GLU A 1 456 ? -1.012 6.466 -33.983 1.00 98.31 456 GLU A CA 1
ATOM 3709 C C . GLU A 1 456 ? -0.337 5.267 -33.302 1.00 98.31 456 GLU A C 1
ATOM 3711 O O . GLU A 1 456 ? -0.513 4.134 -33.742 1.00 98.31 456 GLU A O 1
ATOM 3716 N N . MET A 1 457 ? 0.366 5.488 -32.185 1.00 98.19 457 MET A N 1
ATOM 3717 C CA . MET A 1 457 ? 0.892 4.405 -31.346 1.00 98.19 457 MET A CA 1
ATOM 3718 C C . MET A 1 457 ? -0.219 3.512 -30.788 1.00 98.19 457 MET A C 1
ATOM 3720 O O . MET A 1 457 ? -0.074 2.292 -30.806 1.00 98.19 457 MET A O 1
ATOM 3724 N N . LEU A 1 458 ? -1.339 4.089 -30.338 1.00 98.38 458 LEU A N 1
ATOM 3725 C CA . LEU A 1 458 ? -2.513 3.315 -29.912 1.00 98.38 458 LEU A CA 1
ATOM 3726 C C . LEU A 1 458 ? -3.079 2.481 -31.063 1.00 98.38 458 LEU A C 1
ATOM 3728 O O . LEU A 1 458 ? -3.369 1.302 -30.878 1.00 98.38 458 LEU A O 1
ATOM 3732 N N . LYS A 1 459 ? -3.177 3.063 -32.263 1.00 98.38 459 LYS A N 1
ATOM 3733 C CA . LYS A 1 459 ? -3.641 2.345 -33.454 1.00 98.38 459 LYS A CA 1
ATOM 3734 C C . LYS A 1 459 ? -2.720 1.171 -33.806 1.00 98.38 459 LYS A C 1
ATOM 3736 O O . LYS A 1 459 ? -3.207 0.070 -34.048 1.00 98.38 459 LYS A O 1
ATOM 3741 N N . LEU A 1 460 ? -1.405 1.384 -33.760 1.00 98.50 460 LEU A N 1
ATOM 3742 C CA . LEU A 1 460 ? -0.412 0.328 -33.950 1.00 98.50 460 LEU A CA 1
ATOM 3743 C C . LEU A 1 460 ? -0.582 -0.780 -32.901 1.00 98.50 460 LEU A C 1
ATOM 3745 O O . LEU A 1 460 ? -0.627 -1.956 -33.251 1.00 98.50 460 LEU A O 1
ATOM 3749 N N . ALA A 1 461 ? -0.721 -0.420 -31.625 1.00 98.44 461 ALA A N 1
ATOM 3750 C CA . ALA A 1 461 ? -0.922 -1.380 -30.543 1.00 98.44 461 ALA A CA 1
ATOM 3751 C C . ALA A 1 461 ? -2.187 -2.235 -30.751 1.00 98.44 461 ALA A C 1
ATOM 3753 O O . ALA A 1 461 ? -2.138 -3.454 -30.585 1.00 98.44 461 ALA A O 1
ATOM 3754 N N . GLU A 1 462 ? -3.295 -1.631 -31.192 1.00 98.50 462 GLU A N 1
ATOM 3755 C CA . GLU A 1 462 ? -4.518 -2.356 -31.565 1.00 98.50 462 GLU A CA 1
ATOM 3756 C C . GLU A 1 462 ? -4.283 -3.333 -32.721 1.00 98.50 462 GLU A C 1
ATOM 3758 O O . GLU A 1 462 ? -4.686 -4.497 -32.647 1.00 98.50 462 GLU A O 1
ATOM 3763 N N . ASP A 1 463 ? -3.607 -2.879 -33.778 1.00 98.25 463 ASP A N 1
ATOM 3764 C CA . ASP A 1 463 ? -3.344 -3.686 -34.969 1.00 98.25 463 ASP A CA 1
ATOM 3765 C C . ASP A 1 463 ? -2.461 -4.902 -34.637 1.00 98.25 463 ASP A C 1
ATOM 3767 O O . ASP A 1 463 ? -2.648 -5.984 -35.212 1.00 98.25 463 ASP A O 1
ATOM 3771 N N . TYR A 1 464 ? -1.561 -4.769 -33.658 1.00 98.44 464 TYR A N 1
ATOM 3772 C CA . TYR A 1 464 ? -0.736 -5.859 -33.132 1.00 98.44 464 TYR A CA 1
ATOM 3773 C C . TYR A 1 464 ? -1.347 -6.620 -31.946 1.00 98.44 464 TYR A C 1
ATOM 3775 O O . TYR A 1 464 ? -0.740 -7.577 -31.477 1.00 98.44 464 TYR A O 1
ATOM 3783 N N . ARG A 1 465 ? -2.571 -6.282 -31.513 1.00 97.88 465 ARG A N 1
ATOM 3784 C CA . ARG A 1 465 ? -3.264 -6.904 -30.363 1.00 97.88 465 ARG A CA 1
ATOM 3785 C C . ARG A 1 465 ? -2.466 -6.839 -29.055 1.00 97.88 465 ARG A C 1
ATOM 3787 O O . ARG A 1 465 ? -2.517 -7.758 -28.243 1.00 97.88 465 ARG A O 1
ATOM 3794 N N . VAL A 1 466 ? -1.740 -5.747 -28.865 1.00 98.38 466 VAL A N 1
ATOM 3795 C CA . VAL A 1 466 ? -1.011 -5.440 -27.633 1.00 98.38 466 VAL A CA 1
ATOM 3796 C C . VAL A 1 466 ? -2.015 -5.232 -26.496 1.00 98.38 466 VAL A C 1
ATOM 3798 O O . VAL A 1 466 ? -3.042 -4.579 -26.686 1.00 98.38 466 VAL A O 1
ATOM 3801 N N . SER A 1 467 ? -1.730 -5.775 -25.312 1.00 98.06 467 SER A N 1
ATOM 3802 C CA . SER A 1 467 ? -2.608 -5.647 -24.146 1.00 98.06 467 SER A CA 1
ATOM 3803 C C . SER A 1 467 ? -2.485 -4.280 -23.484 1.00 98.06 467 SER A C 1
ATOM 3805 O O . SER A 1 467 ? -3.496 -3.731 -23.043 1.00 98.06 467 SER A O 1
ATOM 3807 N N . ALA A 1 468 ? -1.273 -3.718 -23.421 1.00 98.25 468 ALA A N 1
ATOM 3808 C CA . ALA A 1 468 ? -1.028 -2.434 -22.777 1.00 98.25 468 ALA A CA 1
ATOM 3809 C C . ALA A 1 468 ? 0.049 -1.572 -23.459 1.00 98.25 468 ALA A C 1
ATOM 3811 O O . ALA A 1 468 ? 0.998 -2.080 -24.047 1.00 98.25 468 ALA A O 1
ATOM 3812 N N . ILE A 1 469 ? -0.067 -0.249 -23.333 1.00 98.50 469 ILE A N 1
ATOM 3813 C CA . ILE A 1 469 ? 1.049 0.683 -23.543 1.00 98.50 469 ILE A CA 1
ATOM 3814 C C . ILE A 1 469 ? 1.445 1.256 -22.185 1.00 98.50 469 ILE A C 1
ATOM 3816 O O . ILE A 1 469 ? 0.630 1.915 -21.534 1.00 98.50 469 ILE A O 1
ATOM 3820 N N . ALA A 1 470 ? 2.706 1.060 -21.806 1.00 97.75 470 ALA A N 1
ATOM 3821 C CA . ALA A 1 470 ? 3.340 1.728 -20.682 1.00 97.75 470 ALA A CA 1
ATOM 3822 C C . ALA A 1 470 ? 3.897 3.088 -21.136 1.00 97.75 470 ALA A C 1
ATOM 3824 O O . ALA A 1 470 ? 4.886 3.173 -21.865 1.00 97.75 470 ALA A O 1
ATOM 3825 N N . VAL A 1 471 ? 3.246 4.168 -20.704 1.00 97.56 471 VAL A N 1
ATOM 3826 C CA . VAL A 1 471 ? 3.654 5.559 -20.916 1.00 97.56 471 VAL A CA 1
ATOM 3827 C C . VAL A 1 471 ? 4.704 5.925 -19.871 1.00 97.56 471 VAL A C 1
ATOM 3829 O O . VAL A 1 471 ? 4.388 6.122 -18.694 1.00 97.56 471 VAL A O 1
ATOM 3832 N N . MET A 1 472 ? 5.956 6.020 -20.308 1.00 95.50 472 MET A N 1
ATOM 3833 C CA . MET A 1 472 ? 7.118 6.200 -19.437 1.00 95.50 472 MET A CA 1
ATOM 3834 C C . MET A 1 472 ? 7.656 7.629 -19.479 1.00 95.50 472 MET A C 1
ATOM 3836 O O . MET A 1 472 ? 7.616 8.303 -20.516 1.00 95.50 472 MET A O 1
ATOM 3840 N N . VAL A 1 473 ? 8.205 8.088 -18.350 1.00 93.44 473 VAL A N 1
ATOM 3841 C CA . VAL A 1 473 ? 8.865 9.397 -18.282 1.00 93.44 473 VAL A CA 1
ATOM 3842 C C . VAL A 1 473 ? 10.264 9.318 -18.884 1.00 93.44 473 VAL A C 1
ATOM 3844 O O . VAL A 1 473 ? 11.035 8.399 -18.609 1.00 93.44 473 VAL A O 1
ATOM 3847 N N . PHE A 1 474 ? 10.641 10.332 -19.658 1.00 92.50 474 PHE A N 1
ATOM 3848 C CA . PHE A 1 474 ? 12.011 10.471 -20.132 1.00 92.50 474 PHE A CA 1
ATOM 3849 C C . PHE A 1 474 ? 12.978 10.751 -18.963 1.00 92.50 474 PHE A C 1
ATOM 3851 O O . PHE A 1 474 ? 12.976 11.846 -18.398 1.00 92.50 474 PHE A O 1
ATOM 3858 N N . LYS A 1 475 ? 13.819 9.772 -18.608 1.00 92.44 475 LYS A N 1
ATOM 3859 C CA . LYS A 1 475 ? 14.910 9.879 -17.613 1.00 92.44 475 LYS A CA 1
ATOM 3860 C C . LYS A 1 475 ? 16.214 10.403 -18.237 1.00 92.44 475 LYS A C 1
ATOM 3862 O O . LYS A 1 475 ? 16.354 10.302 -19.450 1.00 92.44 475 LYS A O 1
ATOM 3867 N N . PRO A 1 476 ? 17.181 10.907 -17.446 1.00 91.94 476 PRO A N 1
ATOM 3868 C CA . PRO A 1 476 ? 18.515 11.218 -17.959 1.00 91.94 476 PRO A CA 1
ATOM 3869 C C . PRO A 1 476 ? 19.155 10.028 -18.677 1.00 91.94 476 PRO A C 1
ATOM 3871 O O . PRO A 1 476 ? 19.043 8.892 -18.210 1.00 91.94 476 PRO A O 1
ATOM 3874 N N . ASP A 1 477 ? 19.811 10.302 -19.804 1.00 90.31 477 ASP A N 1
ATOM 3875 C CA . ASP A 1 477 ? 20.638 9.321 -20.508 1.00 90.31 477 ASP A CA 1
ATOM 3876 C C . ASP A 1 477 ? 21.937 9.002 -19.734 1.00 90.31 477 ASP A C 1
ATOM 3878 O O . ASP A 1 477 ? 22.191 9.554 -18.659 1.00 90.31 477 ASP A O 1
ATOM 3882 N N . ALA A 1 478 ? 22.767 8.102 -20.268 1.00 88.44 478 ALA A N 1
ATOM 3883 C CA . ALA A 1 478 ? 24.037 7.708 -19.648 1.00 88.44 478 ALA A CA 1
ATOM 3884 C C . ALA A 1 478 ? 25.032 8.880 -19.491 1.00 88.44 478 ALA A C 1
ATOM 3886 O O . ALA A 1 478 ? 25.914 8.839 -18.637 1.00 88.44 478 ALA A O 1
ATOM 3887 N N . ALA A 1 479 ? 24.870 9.954 -20.273 1.00 88.75 479 ALA A N 1
ATOM 3888 C CA . ALA A 1 479 ? 25.649 11.187 -20.170 1.00 88.75 479 ALA A CA 1
ATOM 3889 C C . ALA A 1 479 ? 24.971 12.247 -19.276 1.00 88.75 479 ALA A C 1
ATOM 3891 O O . ALA A 1 479 ? 25.395 13.406 -19.262 1.00 88.75 479 ALA A O 1
ATOM 3892 N N . ASN A 1 480 ? 23.926 11.867 -18.531 1.00 89.69 480 ASN A N 1
ATOM 3893 C CA . ASN A 1 480 ? 23.100 12.735 -17.695 1.00 89.69 480 ASN A CA 1
ATOM 3894 C C . ASN A 1 480 ? 22.458 13.905 -18.468 1.00 89.69 480 ASN A C 1
ATOM 3896 O O . ASN A 1 480 ? 22.420 15.036 -17.986 1.00 89.69 480 ASN A O 1
ATOM 3900 N N . GLN A 1 481 ? 21.939 13.650 -19.674 1.00 89.56 481 GLN A N 1
ATOM 3901 C CA . GLN A 1 481 ? 21.239 14.643 -20.498 1.00 89.56 481 GLN A CA 1
ATOM 3902 C C . GLN A 1 481 ? 19.751 14.305 -20.686 1.00 89.56 481 GLN A C 1
ATOM 3904 O O . GLN A 1 481 ? 19.344 13.144 -20.702 1.00 89.56 481 GLN A O 1
ATOM 3909 N N . ARG A 1 482 ? 18.917 15.348 -20.851 1.00 90.12 482 ARG A N 1
ATOM 3910 C CA . ARG A 1 482 ? 17.464 15.253 -21.127 1.00 90.12 482 ARG A CA 1
ATOM 3911 C C . ARG A 1 482 ? 17.000 16.294 -22.152 1.00 90.12 482 ARG A C 1
ATOM 3913 O O . ARG A 1 482 ? 16.251 17.210 -21.838 1.00 90.12 482 ARG A O 1
ATOM 3920 N N . LYS A 1 483 ? 17.462 16.180 -23.399 1.00 85.56 483 LYS A N 1
ATOM 3921 C CA . LYS A 1 483 ? 17.312 17.229 -24.436 1.00 85.56 483 LYS A CA 1
ATOM 3922 C C . LYS A 1 483 ? 15.958 17.287 -25.173 1.00 85.56 483 LYS A C 1
ATOM 3924 O O . LYS A 1 483 ? 15.779 18.136 -26.035 1.00 85.56 483 LYS A O 1
ATOM 3929 N N . SER A 1 484 ? 15.022 16.388 -24.878 1.00 88.75 484 SER A N 1
ATOM 3930 C CA . SER A 1 484 ? 13.769 16.189 -25.634 1.00 88.75 484 SER A CA 1
ATOM 3931 C C . SER A 1 484 ? 12.576 15.946 -24.699 1.00 88.75 484 SER A C 1
ATOM 3933 O O . SER A 1 484 ? 11.866 14.947 -24.819 1.00 88.75 484 SER A O 1
ATOM 3935 N N . LEU A 1 485 ? 12.397 16.825 -23.709 1.00 92.56 485 LEU A N 1
ATOM 3936 C CA . LEU A 1 485 ? 11.257 16.773 -22.788 1.00 92.56 485 LEU A CA 1
ATOM 3937 C C . LEU A 1 485 ? 9.968 17.228 -23.484 1.00 92.56 485 LEU A C 1
ATOM 3939 O O . LEU A 1 485 ? 10.017 18.216 -24.214 1.00 92.56 485 LEU A O 1
ATOM 3943 N N . PRO A 1 486 ? 8.828 16.551 -23.262 1.00 94.44 486 PRO A N 1
ATOM 3944 C CA . PRO A 1 486 ? 7.556 16.980 -23.828 1.00 94.44 486 PRO A CA 1
ATOM 3945 C C . PRO A 1 486 ? 7.114 18.335 -23.264 1.00 94.44 486 PRO A C 1
ATOM 3947 O O . PRO A 1 486 ? 7.320 18.622 -22.082 1.00 94.44 486 PRO A O 1
ATOM 3950 N N . THR A 1 487 ? 6.449 19.140 -24.089 1.00 95.00 487 THR A N 1
ATOM 3951 C CA . THR A 1 487 ? 5.871 20.416 -23.648 1.00 95.00 487 THR A CA 1
ATOM 3952 C C . THR A 1 487 ? 4.626 20.202 -22.782 1.00 95.00 487 THR A C 1
ATOM 3954 O O . THR A 1 487 ? 4.001 19.134 -22.778 1.00 95.00 487 THR A O 1
ATOM 3957 N N . VAL A 1 488 ? 4.207 21.245 -22.059 1.00 94.31 488 VAL A N 1
ATOM 3958 C CA . VAL A 1 488 ? 2.951 21.214 -21.292 1.00 94.31 488 VAL A CA 1
ATOM 3959 C C . VAL A 1 488 ? 1.739 20.951 -22.187 1.00 94.31 488 VAL A C 1
ATOM 3961 O O . VAL A 1 488 ? 0.854 20.175 -21.817 1.00 94.31 488 VAL A O 1
ATOM 3964 N N . GLU A 1 489 ? 1.700 21.564 -23.370 1.00 95.75 489 GLU A N 1
ATOM 3965 C CA . GLU A 1 489 ? 0.632 21.355 -24.347 1.00 95.75 489 GLU A CA 1
ATOM 3966 C C . GLU A 1 489 ? 0.585 19.896 -24.812 1.00 95.75 489 GLU A C 1
ATOM 3968 O O . GLU A 1 489 ? -0.474 19.273 -24.761 1.00 95.75 489 GLU A O 1
ATOM 3973 N N . GLN A 1 490 ? 1.737 19.306 -25.138 1.00 97.00 490 GLN A N 1
ATOM 3974 C CA . GLN A 1 490 ? 1.831 17.896 -25.517 1.00 97.00 490 GLN A CA 1
ATOM 3975 C C . GLN A 1 490 ? 1.349 16.962 -24.401 1.00 97.00 490 GLN A C 1
ATOM 3977 O O . GLN A 1 490 ? 0.563 16.047 -24.654 1.00 97.00 490 GLN A O 1
ATOM 3982 N N . MET A 1 491 ? 1.746 17.206 -23.147 1.00 95.44 491 MET A N 1
ATOM 3983 C CA . MET A 1 491 ? 1.255 16.421 -22.008 1.00 95.44 491 MET A CA 1
ATOM 3984 C C . MET A 1 491 ? -0.264 16.548 -21.822 1.00 95.44 491 MET A C 1
ATOM 3986 O O . MET A 1 491 ? -0.936 15.552 -21.546 1.00 95.44 491 MET A O 1
ATOM 3990 N N . LYS A 1 492 ? -0.837 17.747 -21.998 1.00 94.56 492 LYS A N 1
ATOM 3991 C CA . LYS A 1 492 ? -2.295 17.967 -21.940 1.00 94.56 492 LYS A CA 1
ATOM 3992 C C . LYS A 1 492 ? -3.023 17.265 -23.091 1.00 94.56 492 LYS A C 1
ATOM 3994 O O . LYS A 1 492 ? -4.086 16.678 -22.860 1.00 94.56 492 LYS A O 1
ATOM 3999 N N . THR A 1 493 ? -2.455 17.284 -24.293 1.00 96.44 493 THR A N 1
ATOM 4000 C CA . THR A 1 493 ? -2.992 16.596 -25.473 1.00 96.44 493 THR A CA 1
ATOM 4001 C C . THR A 1 493 ? -3.000 15.088 -25.261 1.00 96.44 493 THR A C 1
ATOM 4003 O O . THR A 1 493 ? -4.068 14.477 -25.323 1.00 96.44 493 THR A O 1
ATOM 4006 N N . VAL A 1 494 ? -1.864 14.493 -24.884 1.00 96.88 494 VAL A N 1
ATOM 4007 C CA . VAL A 1 494 ? -1.773 13.056 -24.576 1.00 96.88 494 VAL A CA 1
ATOM 4008 C C . VAL A 1 494 ? -2.707 12.680 -23.424 1.00 96.88 494 VAL A C 1
ATOM 4010 O O . VAL A 1 494 ? -3.489 11.744 -23.560 1.00 96.88 494 VAL A O 1
ATOM 4013 N N . SER A 1 495 ? -2.744 13.450 -22.331 1.00 95.06 495 SER A N 1
ATOM 4014 C CA . SER A 1 495 ? -3.693 13.225 -21.227 1.00 95.06 495 SER A CA 1
ATOM 4015 C C . SER A 1 495 ? -5.155 13.217 -21.699 1.00 95.06 495 SER A C 1
ATOM 4017 O O . SER A 1 495 ? -5.963 12.412 -21.230 1.00 95.06 495 SER A O 1
ATOM 4019 N N . SER A 1 496 ? -5.507 14.091 -22.645 1.00 94.88 496 SER A N 1
ATOM 4020 C CA . SER A 1 496 ? -6.850 14.148 -23.229 1.00 94.88 496 SER A CA 1
ATOM 4021 C C . SER A 1 496 ? -7.151 12.935 -24.108 1.00 94.88 496 SER A C 1
ATOM 4023 O O . SER A 1 496 ? -8.266 12.414 -24.041 1.00 94.88 496 SER A O 1
ATOM 4025 N N . VAL A 1 497 ? -6.169 12.452 -24.878 1.00 96.31 497 VAL A N 1
ATOM 4026 C CA . VAL A 1 497 ? -6.274 11.197 -25.639 1.00 96.31 497 VAL A CA 1
ATOM 4027 C C . VAL A 1 497 ? -6.510 10.026 -24.687 1.00 96.31 497 VAL A C 1
ATOM 4029 O O . VAL A 1 497 ? -7.499 9.319 -24.854 1.00 96.31 497 VAL A O 1
ATOM 4032 N N . ILE A 1 498 ? -5.699 9.884 -23.632 1.00 95.50 498 ILE A N 1
ATOM 4033 C CA . ILE A 1 498 ? -5.824 8.807 -22.631 1.00 95.50 498 ILE A CA 1
ATOM 4034 C C . ILE A 1 498 ? -7.231 8.776 -22.015 1.00 95.50 498 ILE A C 1
ATOM 4036 O O . ILE A 1 498 ? -7.855 7.723 -21.938 1.00 95.50 498 ILE A O 1
ATOM 4040 N N . LYS A 1 499 ? -7.773 9.933 -21.614 1.00 92.50 499 LYS A N 1
ATOM 4041 C CA . LYS A 1 499 ? -9.117 10.025 -21.006 1.00 92.50 499 LYS A CA 1
ATOM 4042 C C . LYS A 1 499 ? -10.246 9.637 -21.959 1.00 92.50 499 LYS A C 1
ATOM 4044 O O . LYS A 1 499 ? -11.272 9.108 -21.523 1.00 92.50 499 LYS A O 1
ATOM 4049 N N . ARG A 1 500 ? -10.096 9.979 -23.240 1.00 94.50 500 ARG A N 1
ATOM 4050 C CA . ARG A 1 500 ? -11.113 9.757 -24.277 1.00 94.50 500 ARG A CA 1
ATOM 4051 C C . ARG A 1 500 ? -11.010 8.377 -24.910 1.00 94.50 500 ARG A C 1
ATOM 4053 O O . ARG A 1 500 ? -12.000 7.924 -25.475 1.00 94.50 500 ARG A O 1
ATOM 4060 N N . TYR A 1 501 ? -9.856 7.724 -24.818 1.00 95.44 501 TYR A N 1
ATOM 4061 C CA . TYR A 1 501 ? -9.639 6.405 -25.387 1.00 95.44 501 TYR A CA 1
ATOM 4062 C C . TYR A 1 501 ? -10.573 5.370 -24.742 1.00 95.44 501 TYR A C 1
ATOM 4064 O O . TYR A 1 501 ? -10.709 5.294 -23.519 1.00 95.44 501 TYR A O 1
ATOM 4072 N N . LYS A 1 502 ? -11.259 4.602 -25.593 1.00 95.00 502 LYS A N 1
ATOM 4073 C CA . LYS A 1 502 ? -12.190 3.517 -25.226 1.00 95.00 502 LYS A CA 1
ATOM 4074 C C . LYS A 1 502 ? -11.884 2.220 -25.978 1.00 95.00 502 LYS A C 1
ATOM 4076 O O . LYS A 1 502 ? -12.727 1.330 -26.016 1.00 95.00 502 LYS A O 1
ATOM 4081 N N . GLY A 1 503 ? -10.725 2.152 -26.632 1.00 96.19 503 GLY A N 1
ATOM 4082 C CA . GLY A 1 503 ? -10.304 0.962 -27.358 1.00 96.19 503 GLY A CA 1
ATOM 4083 C C . GLY A 1 503 ? -9.790 -0.137 -26.419 1.00 96.19 503 GLY A C 1
ATOM 4084 O O . GLY A 1 503 ? -9.821 0.020 -25.196 1.00 96.19 503 GLY A O 1
ATOM 4085 N N . PRO A 1 504 ? -9.341 -1.267 -26.986 1.00 96.19 504 PRO A N 1
ATOM 4086 C CA . PRO A 1 504 ? -9.009 -2.468 -26.222 1.00 96.19 504 PRO A CA 1
ATOM 4087 C C . PRO A 1 504 ? -7.662 -2.398 -25.488 1.00 96.19 504 PRO A C 1
ATOM 4089 O O . PRO A 1 504 ? -7.410 -3.236 -24.627 1.00 96.19 504 PRO A O 1
ATOM 4092 N N . VAL A 1 505 ? -6.793 -1.438 -25.820 1.00 97.88 505 VAL A N 1
ATOM 4093 C CA . VAL A 1 505 ? -5.436 -1.355 -25.264 1.00 97.88 505 VAL A CA 1
ATOM 4094 C C . VAL A 1 505 ? -5.455 -0.645 -23.910 1.00 97.88 505 VAL A C 1
ATOM 4096 O O . VAL A 1 505 ? -5.870 0.509 -23.795 1.00 97.88 505 VAL A O 1
ATOM 4099 N N . LYS A 1 506 ? -4.970 -1.298 -22.854 1.00 97.56 506 LYS A N 1
ATOM 4100 C CA . LYS A 1 506 ? -4.816 -0.648 -21.549 1.00 97.56 506 LYS A CA 1
ATOM 4101 C C . LYS A 1 506 ? -3.715 0.412 -21.630 1.00 97.56 506 LYS A C 1
ATOM 4103 O O . LYS A 1 506 ? -2.642 0.167 -22.168 1.00 97.56 506 LYS A O 1
ATOM 4108 N N . ILE A 1 507 ? -3.959 1.598 -21.083 1.00 96.81 507 ILE A N 1
ATOM 4109 C CA . ILE A 1 507 ? -2.927 2.634 -20.985 1.00 96.81 507 ILE A CA 1
ATOM 4110 C C . ILE A 1 507 ? -2.460 2.696 -19.540 1.00 96.81 507 ILE A C 1
ATOM 4112 O O . ILE A 1 507 ? -3.227 3.059 -18.646 1.00 96.81 507 ILE A O 1
ATOM 4116 N N . GLU A 1 508 ? -1.202 2.344 -19.325 1.00 94.94 508 GLU A N 1
ATOM 4117 C CA . GLU A 1 508 ? -0.557 2.358 -18.021 1.00 94.94 508 GLU A CA 1
ATOM 4118 C C . GLU A 1 508 ? 0.451 3.495 -17.986 1.00 94.94 508 GLU A C 1
ATOM 4120 O O . GLU A 1 508 ? 1.238 3.666 -18.907 1.00 94.94 508 GLU A O 1
ATOM 4125 N N . ILE A 1 509 ? 0.416 4.318 -16.945 1.00 94.88 509 ILE A N 1
ATOM 4126 C CA . ILE A 1 509 ? 1.358 5.428 -16.800 1.00 94.88 509 ILE A CA 1
ATOM 4127 C C . ILE A 1 509 ? 2.327 5.034 -15.697 1.00 94.88 509 ILE A C 1
ATOM 4129 O O . ILE A 1 509 ? 1.887 4.762 -14.577 1.00 94.88 509 ILE A O 1
ATOM 4133 N N . GLU A 1 510 ? 3.623 5.022 -16.014 1.00 92.56 510 GLU A N 1
ATOM 4134 C CA . GLU A 1 510 ? 4.689 4.714 -15.059 1.00 92.56 510 GLU A CA 1
ATOM 4135 C C . GLU A 1 510 ? 4.503 5.541 -13.779 1.00 92.56 510 GLU A C 1
ATOM 4137 O O . GLU A 1 510 ? 4.215 6.742 -13.841 1.00 92.56 510 GLU A O 1
ATOM 4142 N N . SER A 1 511 ? 4.709 4.924 -12.612 1.00 90.44 511 SER A N 1
ATOM 4143 C CA . SER A 1 511 ? 4.587 5.603 -11.318 1.00 90.44 511 SER A CA 1
ATOM 4144 C C . SER A 1 511 ? 5.421 6.885 -11.278 1.00 90.44 511 SER A C 1
ATOM 4146 O O . SER A 1 511 ? 4.908 7.960 -10.976 1.00 90.44 511 SER A O 1
ATOM 4148 N N . CYS A 1 512 ? 6.667 6.806 -11.741 1.00 90.69 512 CYS A N 1
ATOM 4149 C CA . CYS A 1 512 ? 7.572 7.941 -11.818 1.00 90.69 512 CYS A CA 1
ATOM 4150 C C . CYS A 1 512 ? 7.200 8.996 -12.873 1.00 90.69 512 CYS A C 1
ATOM 4152 O O . CYS A 1 512 ? 7.745 10.098 -12.794 1.00 90.69 512 CYS A O 1
ATOM 4154 N N . PHE A 1 513 ? 6.289 8.726 -13.818 1.00 94.00 513 PHE A N 1
ATOM 4155 C CA . PHE A 1 513 ? 5.694 9.769 -14.664 1.00 94.00 513 PHE A CA 1
ATOM 4156 C C . PHE A 1 513 ? 4.523 10.444 -13.937 1.00 94.00 513 PHE A C 1
ATOM 4158 O O . PHE A 1 513 ? 3.403 10.597 -14.438 1.00 94.00 513 PHE A O 1
ATOM 4165 N N . SER A 1 514 ? 4.802 10.854 -12.702 1.00 92.94 514 SER A N 1
ATOM 4166 C CA . SER A 1 514 ? 3.806 11.324 -11.753 1.00 92.94 514 SER A CA 1
ATOM 4167 C C . SER A 1 514 ? 3.082 12.581 -12.229 1.00 92.94 514 SER A C 1
ATOM 4169 O O . SER A 1 514 ? 1.918 12.786 -11.888 1.00 92.94 514 SER A O 1
ATOM 4171 N N . GLN A 1 515 ? 3.748 13.399 -13.044 1.00 92.75 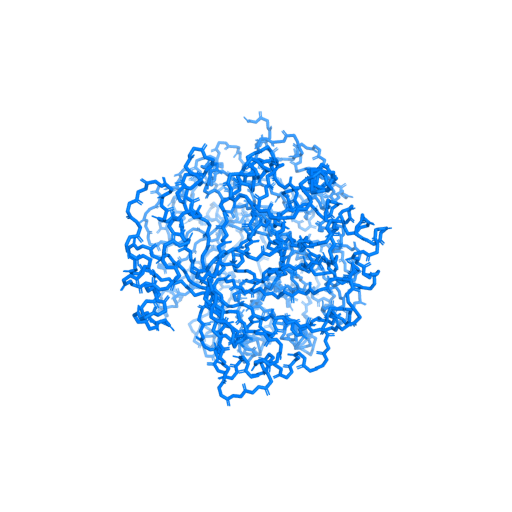515 GLN A N 1
ATOM 4172 C CA . GLN A 1 515 ? 3.173 14.559 -13.713 1.00 92.75 515 GLN A CA 1
ATOM 4173 C C . GLN A 1 515 ? 1.995 14.155 -14.608 1.00 92.75 515 GLN A C 1
ATOM 4175 O O . GLN A 1 515 ? 0.908 14.727 -14.518 1.00 92.75 515 GLN A O 1
ATOM 4180 N N . MET A 1 516 ? 2.185 13.126 -15.439 1.00 93.62 516 MET A N 1
ATOM 4181 C CA . MET A 1 516 ? 1.146 12.618 -16.332 1.00 93.62 516 MET A CA 1
ATOM 4182 C C . MET A 1 516 ? 0.007 11.972 -15.535 1.00 93.62 516 MET A C 1
ATOM 4184 O O . MET A 1 516 ? -1.162 12.245 -15.816 1.00 93.62 516 MET A O 1
ATOM 4188 N N . ARG A 1 517 ? 0.316 11.200 -14.480 1.00 93.06 517 ARG A N 1
ATOM 4189 C CA . ARG A 1 517 ? -0.708 10.637 -13.573 1.00 93.06 517 ARG A CA 1
ATOM 4190 C C . ARG A 1 517 ? -1.557 11.732 -12.921 1.00 93.06 517 ARG A C 1
ATOM 4192 O O . ARG A 1 517 ? -2.784 11.625 -12.900 1.00 93.06 517 ARG A O 1
ATOM 4199 N N . ALA A 1 518 ? -0.933 12.821 -12.469 1.00 90.81 518 ALA A N 1
ATOM 4200 C CA . ALA A 1 518 ? -1.633 13.977 -11.915 1.00 90.81 518 ALA A CA 1
ATOM 4201 C C . ALA A 1 518 ? -2.556 14.657 -12.946 1.00 90.81 518 ALA A C 1
ATOM 4203 O O . ALA A 1 518 ? -3.694 15.002 -12.623 1.00 90.81 518 ALA A O 1
ATOM 4204 N N . LEU A 1 519 ? -2.103 14.810 -14.198 1.00 90.00 519 LEU A N 1
ATOM 4205 C CA . LEU A 1 519 ? -2.903 15.388 -15.285 1.00 90.00 519 LEU A CA 1
ATOM 4206 C C . LEU A 1 519 ? -4.086 14.499 -15.691 1.00 90.00 519 LEU A C 1
ATOM 4208 O O . LEU A 1 519 ? -5.187 15.005 -15.954 1.00 90.00 519 LEU A O 1
ATOM 4212 N N . VAL A 1 520 ? -3.881 13.181 -15.744 1.00 88.94 520 VAL A N 1
ATOM 4213 C CA . VAL A 1 520 ? -4.929 12.212 -16.086 1.00 88.94 520 VAL A CA 1
ATOM 4214 C C . VAL A 1 520 ? -5.967 12.109 -14.967 1.00 88.94 520 VAL A C 1
ATOM 4216 O O . VAL A 1 520 ? -7.161 12.182 -15.242 1.00 88.94 520 VAL A O 1
ATOM 4219 N N . GLY A 1 521 ? -5.544 12.075 -13.705 1.00 74.56 521 GLY A N 1
ATOM 4220 C CA . GLY A 1 521 ? -6.424 11.972 -12.537 1.00 74.56 521 GLY A CA 1
ATOM 4221 C C . GLY A 1 521 ? -7.048 13.286 -12.042 1.00 74.56 521 GLY A C 1
ATOM 4222 O O . GLY A 1 521 ? -7.368 13.383 -10.866 1.00 74.56 521 GLY A O 1
ATOM 4223 N N . LYS A 1 522 ? -7.211 14.324 -12.876 1.00 60.12 522 LYS A N 1
ATOM 4224 C CA . LYS A 1 522 ? -7.581 15.699 -12.450 1.00 60.12 522 LYS A CA 1
ATOM 4225 C C . LYS A 1 522 ? -8.887 15.885 -11.646 1.00 60.12 522 LYS A C 1
ATOM 4227 O O . LYS A 1 522 ? -9.148 17.000 -11.201 1.00 60.12 522 LYS A O 1
ATOM 4232 N N . THR A 1 523 ? -9.716 14.869 -11.434 1.00 54.75 523 THR A N 1
ATOM 4233 C CA . THR A 1 523 ? -10.833 14.976 -10.483 1.00 54.75 523 THR A CA 1
ATOM 4234 C C . THR A 1 523 ? -10.312 14.836 -9.054 1.00 54.75 523 THR A C 1
ATOM 4236 O O . THR A 1 523 ? -9.909 13.747 -8.656 1.00 54.75 523 THR A O 1
ATOM 4239 N N . PHE A 1 524 ? -10.344 15.933 -8.289 1.00 46.84 524 PHE A N 1
ATOM 4240 C CA . PHE A 1 524 ? -9.792 16.046 -6.929 1.00 46.84 524 PHE A CA 1
ATOM 4241 C C . PHE A 1 524 ? -10.158 14.880 -5.990 1.00 46.84 524 PHE A C 1
ATOM 4243 O O . PHE A 1 524 ? -9.307 14.441 -5.229 1.00 46.84 524 PHE A O 1
ATOM 4250 N N . PHE A 1 525 ? -11.378 14.341 -6.084 1.00 47.72 525 PHE A N 1
ATOM 4251 C CA . PHE A 1 525 ? -11.865 13.251 -5.227 1.00 47.72 525 PHE A CA 1
ATOM 4252 C C . PHE A 1 525 ? -11.540 11.830 -5.720 1.00 47.72 525 PHE A C 1
ATOM 4254 O O . PHE A 1 525 ? -11.804 10.874 -5.002 1.00 47.72 525 PHE A O 1
ATOM 4261 N N . PHE A 1 526 ? -11.003 11.665 -6.934 1.00 62.97 526 PHE A N 1
ATOM 4262 C CA . PHE A 1 526 ? -10.828 10.341 -7.557 1.00 62.97 526 PHE A CA 1
ATOM 4263 C C . PHE A 1 526 ? -9.425 10.110 -8.133 1.00 62.97 526 PHE A C 1
ATOM 4265 O O . PHE A 1 526 ? -9.213 9.154 -8.883 1.00 62.97 526 PHE A O 1
ATOM 4272 N N . ASN A 1 527 ? -8.457 10.978 -7.824 1.00 75.62 527 ASN A N 1
ATOM 4273 C CA . ASN A 1 527 ? -7.079 10.750 -8.238 1.00 75.62 527 ASN A CA 1
ATOM 4274 C C . ASN A 1 527 ? -6.443 9.662 -7.366 1.00 75.62 527 ASN A C 1
ATOM 4276 O O . ASN A 1 527 ? -6.250 9.858 -6.173 1.00 75.62 527 ASN A O 1
ATOM 4280 N N . LYS A 1 528 ? -6.077 8.533 -7.975 1.00 76.19 528 LYS A N 1
ATOM 4281 C CA . LYS A 1 528 ? -5.415 7.415 -7.287 1.00 76.19 528 LYS A CA 1
ATOM 4282 C C . LYS A 1 528 ? -3.898 7.596 -7.127 1.00 76.19 528 LYS A C 1
ATOM 4284 O O . LYS A 1 528 ? -3.229 6.652 -6.744 1.00 76.19 528 LYS A O 1
ATOM 4289 N N . ASN A 1 529 ? -3.317 8.740 -7.495 1.00 87.00 529 ASN A N 1
ATOM 4290 C CA . ASN A 1 529 ? -1.879 9.005 -7.360 1.00 87.00 529 ASN A CA 1
ATOM 4291 C C . ASN A 1 529 ? -1.553 9.645 -5.999 1.00 87.00 529 ASN A C 1
ATOM 4293 O O . ASN A 1 529 ? -1.081 10.781 -5.933 1.00 87.00 529 ASN A O 1
ATOM 4297 N N . VAL A 1 530 ? -1.854 8.917 -4.926 1.00 85.50 530 VAL A N 1
ATOM 4298 C CA . VAL A 1 530 ? -1.740 9.330 -3.517 1.00 85.50 530 VAL A CA 1
ATOM 4299 C C . VAL A 1 530 ? -1.003 8.250 -2.710 1.00 85.50 530 VAL A C 1
ATOM 4301 O O . VAL A 1 530 ? -0.795 7.142 -3.214 1.00 85.50 530 VAL A O 1
ATOM 4304 N N . GLY A 1 531 ? -0.527 8.592 -1.509 1.00 83.38 531 GLY A N 1
ATOM 4305 C CA . GLY A 1 531 ? 0.194 7.654 -0.639 1.00 83.38 531 GLY A CA 1
ATOM 4306 C C . GLY A 1 531 ? 1.402 7.006 -1.301 1.00 83.38 531 GLY A C 1
ATOM 4307 O O . GLY A 1 531 ? 2.134 7.649 -2.054 1.00 83.38 531 GLY A O 1
ATOM 4308 N N . VAL A 1 532 ? 1.585 5.710 -1.061 1.00 81.56 532 VAL A N 1
ATOM 4309 C CA . VAL A 1 532 ? 2.724 4.906 -1.522 1.00 81.56 532 VAL A CA 1
ATOM 4310 C C . VAL A 1 532 ? 2.739 4.822 -3.042 1.00 81.56 532 VAL A C 1
ATOM 4312 O O . VAL A 1 532 ? 3.792 4.839 -3.668 1.00 81.56 532 VAL A O 1
ATOM 4315 N N . THR A 1 533 ? 1.554 4.882 -3.652 1.00 83.94 533 THR A N 1
ATOM 4316 C CA . THR A 1 533 ? 1.387 4.880 -5.106 1.00 83.94 533 THR A CA 1
ATOM 4317 C C . THR A 1 533 ? 1.645 6.245 -5.750 1.00 83.94 533 THR A C 1
ATOM 4319 O O . THR A 1 533 ? 1.640 6.334 -6.984 1.00 83.94 533 THR A O 1
ATOM 4322 N N . ARG A 1 534 ? 1.855 7.309 -4.954 1.00 89.06 534 ARG A N 1
ATOM 4323 C CA . ARG A 1 534 ? 2.154 8.666 -5.426 1.00 89.06 534 A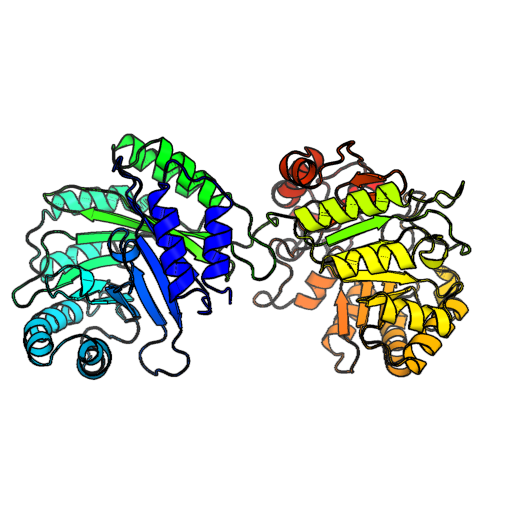RG A CA 1
ATOM 4324 C C . ARG A 1 534 ? 3.564 8.731 -5.983 1.00 89.06 534 ARG A C 1
ATOM 4326 O O . ARG A 1 534 ? 4.524 8.943 -5.249 1.00 89.06 534 ARG A O 1
ATOM 4333 N N . GLY A 1 535 ? 3.672 8.662 -7.301 1.00 91.81 535 GLY A N 1
ATOM 4334 C CA . GLY A 1 535 ? 4.884 9.059 -8.002 1.00 91.81 535 GLY A CA 1
ATOM 4335 C C . GLY A 1 535 ? 6.082 8.121 -7.831 1.00 91.81 535 GLY A C 1
ATOM 4336 O O . GLY A 1 535 ? 5.978 6.925 -8.075 1.00 91.81 535 GLY A O 1
ATOM 4337 N N . CYS A 1 536 ? 7.252 8.676 -7.497 1.00 93.00 536 CYS A N 1
ATOM 4338 C CA . CYS A 1 536 ? 8.494 7.908 -7.375 1.00 93.00 536 CYS A CA 1
ATOM 4339 C C . CYS A 1 536 ? 8.397 6.788 -6.327 1.00 93.00 536 CYS A C 1
ATOM 4341 O O . CYS A 1 536 ? 8.124 7.057 -5.161 1.00 93.00 536 CYS A O 1
ATOM 4343 N N . GLY A 1 537 ? 8.684 5.558 -6.758 1.00 92.31 537 GLY A N 1
ATOM 4344 C CA . GLY A 1 537 ? 8.656 4.346 -5.934 1.00 92.31 537 GLY A CA 1
ATOM 4345 C C . GLY A 1 537 ? 9.990 3.936 -5.290 1.00 92.31 537 GLY A C 1
ATOM 4346 O O . GLY A 1 537 ? 10.062 2.964 -4.539 1.00 92.31 537 GLY A O 1
ATOM 4347 N N . ALA A 1 538 ? 11.073 4.671 -5.569 1.00 93.44 538 ALA A N 1
ATOM 4348 C CA . ALA A 1 538 ? 12.421 4.305 -5.132 1.00 93.44 538 ALA A CA 1
ATOM 4349 C C . ALA A 1 538 ? 12.516 4.226 -3.599 1.00 93.44 538 ALA A C 1
ATOM 4351 O O . ALA A 1 538 ? 12.294 5.229 -2.919 1.00 93.44 538 ALA A O 1
ATOM 4352 N N . GLY A 1 539 ? 12.834 3.044 -3.062 1.00 89.88 539 GLY A N 1
ATOM 4353 C CA . GLY A 1 539 ? 12.870 2.806 -1.614 1.00 89.88 539 GLY A CA 1
ATOM 4354 C C . GLY A 1 539 ? 11.497 2.831 -0.920 1.00 89.88 539 GLY A C 1
ATOM 4355 O O . GLY A 1 539 ? 11.440 2.877 0.309 1.00 89.88 539 GLY A O 1
ATOM 4356 N N . ARG A 1 540 ? 10.392 2.830 -1.681 1.00 91.50 540 ARG A N 1
ATOM 4357 C CA . ARG A 1 540 ? 9.007 2.893 -1.174 1.00 91.50 540 ARG A CA 1
ATOM 4358 C C . ARG A 1 540 ? 8.184 1.665 -1.553 1.00 91.50 540 ARG A C 1
ATOM 4360 O O . ARG A 1 540 ? 7.523 1.102 -0.689 1.00 91.50 540 ARG A O 1
ATOM 4367 N N . ASP A 1 541 ? 8.271 1.242 -2.812 1.00 91.56 541 ASP A N 1
ATOM 4368 C CA . ASP A 1 541 ? 7.669 0.009 -3.340 1.00 91.56 541 ASP A CA 1
ATOM 4369 C C . ASP A 1 541 ? 8.641 -0.816 -4.203 1.00 91.56 541 ASP A C 1
ATOM 4371 O O . ASP A 1 541 ? 8.365 -1.980 -4.496 1.00 91.56 541 ASP A O 1
ATOM 4375 N N . ALA A 1 542 ? 9.784 -0.237 -4.588 1.00 93.88 542 ALA A N 1
ATOM 4376 C CA . ALA A 1 542 ? 10.726 -0.853 -5.507 1.00 93.88 542 ALA A CA 1
ATOM 4377 C C . ALA A 1 542 ? 12.183 -0.770 -5.038 1.00 93.88 542 ALA A C 1
ATOM 4379 O O . ALA A 1 542 ? 12.587 0.183 -4.363 1.00 93.88 542 ALA A O 1
ATOM 4380 N N . VAL A 1 543 ? 12.968 -1.752 -5.485 1.00 96.25 543 VAL A N 1
ATOM 4381 C CA . VAL A 1 543 ? 14.437 -1.811 -5.410 1.00 96.25 543 VAL A CA 1
ATOM 4382 C C . VAL A 1 543 ? 15.030 -2.194 -6.769 1.00 96.25 543 VAL A C 1
ATOM 4384 O O . VAL A 1 543 ? 14.312 -2.566 -7.708 1.00 96.25 543 VAL A O 1
ATOM 4387 N N . SER A 1 544 ? 16.351 -2.109 -6.901 1.00 96.50 544 SER A N 1
ATOM 4388 C CA . SER A 1 544 ? 17.068 -2.638 -8.058 1.00 96.50 544 SER A CA 1
ATOM 4389 C C . SER A 1 544 ? 18.396 -3.259 -7.661 1.00 96.50 544 SER A C 1
ATOM 4391 O O . SER A 1 544 ? 19.029 -2.812 -6.709 1.00 96.50 544 SER A O 1
ATOM 4393 N N . ILE A 1 545 ? 18.821 -4.245 -8.439 1.00 97.06 545 ILE A N 1
ATOM 4394 C CA . ILE A 1 545 ? 20.136 -4.870 -8.374 1.00 97.06 545 ILE A CA 1
ATOM 4395 C C . ILE A 1 545 ? 20.878 -4.541 -9.669 1.00 97.06 545 ILE A C 1
ATOM 4397 O O . ILE A 1 545 ? 20.327 -4.728 -10.758 1.00 97.06 545 ILE A O 1
ATOM 4401 N N . THR A 1 546 ? 22.098 -4.024 -9.553 1.00 95.00 546 THR A N 1
ATOM 4402 C CA . THR A 1 546 ? 22.947 -3.664 -10.697 1.00 95.00 546 THR A CA 1
ATOM 4403 C C . THR A 1 546 ? 23.591 -4.901 -11.333 1.00 95.00 546 THR A C 1
ATOM 4405 O O . THR A 1 546 ? 23.582 -5.991 -10.761 1.00 95.00 546 THR A O 1
ATOM 4408 N N . VAL A 1 547 ? 24.216 -4.739 -12.504 1.00 93.94 547 VAL A N 1
ATOM 4409 C CA . VAL A 1 547 ? 24.978 -5.816 -13.173 1.00 93.94 547 VAL A CA 1
ATOM 4410 C C . VAL A 1 547 ? 26.198 -6.286 -12.363 1.00 93.94 547 VAL A C 1
ATOM 4412 O O . VAL A 1 547 ? 26.710 -7.388 -12.563 1.00 93.94 547 VAL A O 1
ATOM 4415 N N . ASP A 1 548 ? 26.681 -5.446 -11.448 1.00 92.81 548 ASP A N 1
ATOM 4416 C CA . ASP A 1 548 ? 27.731 -5.774 -10.484 1.00 92.81 548 ASP A CA 1
ATOM 4417 C C . ASP A 1 548 ? 27.188 -6.580 -9.291 1.00 92.81 548 ASP A C 1
ATOM 4419 O O . ASP A 1 548 ? 27.961 -7.151 -8.523 1.00 92.81 548 ASP A O 1
ATOM 4423 N N . GLY A 1 549 ? 25.860 -6.691 -9.182 1.00 94.75 549 GLY A N 1
ATOM 4424 C CA . GLY A 1 549 ? 25.149 -7.378 -8.114 1.00 94.75 549 GLY A CA 1
ATOM 4425 C C . GLY A 1 549 ? 25.064 -6.576 -6.822 1.00 94.75 549 GLY A C 1
ATOM 4426 O O . GLY A 1 549 ? 24.932 -7.177 -5.751 1.00 94.75 549 GLY A O 1
ATOM 4427 N N . GLU A 1 550 ? 25.152 -5.251 -6.924 1.00 95.50 550 GLU A N 1
ATOM 4428 C CA . GLU A 1 550 ? 24.975 -4.310 -5.821 1.00 95.50 550 GLU A CA 1
ATOM 4429 C C . GLU A 1 550 ? 23.528 -3.813 -5.766 1.00 95.50 550 GLU A C 1
ATOM 4431 O O . GLU A 1 550 ? 22.862 -3.680 -6.797 1.00 95.50 550 GLU A O 1
ATOM 4436 N N . ILE A 1 551 ? 23.025 -3.557 -4.558 1.00 96.62 551 ILE A N 1
ATOM 4437 C CA . ILE A 1 551 ? 21.643 -3.122 -4.346 1.00 96.62 551 ILE A CA 1
ATOM 4438 C C . ILE A 1 551 ? 21.535 -1.592 -4.348 1.00 96.62 551 ILE A C 1
ATOM 4440 O O . ILE A 1 551 ? 22.393 -0.883 -3.823 1.00 96.62 551 ILE A O 1
ATOM 4444 N N . THR A 1 552 ? 20.461 -1.076 -4.948 1.00 95.94 552 THR A N 1
ATOM 4445 C CA . THR A 1 552 ? 20.161 0.357 -5.071 1.00 95.94 552 THR A CA 1
ATOM 4446 C C . THR A 1 552 ? 18.645 0.627 -4.951 1.00 95.94 552 THR A C 1
ATOM 4448 O O . THR A 1 552 ? 17.840 -0.271 -5.231 1.00 95.94 552 THR A O 1
ATOM 4451 N N . PRO A 1 553 ? 18.182 1.847 -4.581 1.00 94.88 553 PRO A N 1
ATOM 4452 C CA . PRO A 1 553 ? 16.756 2.100 -4.366 1.00 94.88 553 PRO A CA 1
ATOM 4453 C C . PRO A 1 553 ? 15.908 2.014 -5.639 1.00 94.88 553 PRO A C 1
ATOM 4455 O O . PRO A 1 553 ? 14.699 1.825 -5.565 1.00 94.88 553 PRO A O 1
ATOM 4458 N N . CYS A 1 554 ? 16.504 2.226 -6.815 1.00 93.12 554 CYS A N 1
ATOM 4459 C CA . CYS A 1 554 ? 15.896 1.944 -8.115 1.00 93.12 554 CYS A CA 1
ATOM 4460 C C . CYS A 1 554 ? 16.969 1.942 -9.212 1.00 93.12 554 CYS A C 1
ATOM 4462 O O . CYS A 1 554 ? 18.031 2.531 -9.039 1.00 93.12 554 CYS A O 1
ATOM 4464 N N . ARG A 1 555 ? 16.646 1.403 -10.393 1.00 90.88 555 ARG A N 1
ATOM 4465 C CA . ARG A 1 555 ? 17.537 1.319 -11.575 1.00 90.88 555 ARG A CA 1
ATOM 4466 C C . ARG A 1 555 ? 18.061 2.651 -12.142 1.00 90.88 555 ARG A C 1
ATOM 4468 O O . ARG A 1 555 ? 18.769 2.681 -13.139 1.00 90.88 555 ARG A O 1
ATOM 4475 N N . HIS A 1 556 ? 17.631 3.788 -11.597 1.00 91.56 556 HIS A N 1
ATOM 4476 C CA . HIS A 1 556 ? 18.063 5.116 -12.050 1.00 91.56 556 HIS A CA 1
ATOM 4477 C C . HIS A 1 556 ? 18.761 5.931 -10.957 1.00 91.56 556 HIS A C 1
ATOM 4479 O O . HIS A 1 556 ? 19.211 7.041 -11.235 1.00 91.56 556 HIS A O 1
ATOM 4485 N N . ILE A 1 557 ? 18.847 5.416 -9.731 1.00 91.44 557 ILE A N 1
ATOM 4486 C CA . ILE A 1 557 ? 19.659 5.996 -8.663 1.00 91.44 557 ILE A CA 1
ATOM 4487 C C . ILE A 1 557 ? 20.929 5.152 -8.588 1.00 91.44 557 ILE A C 1
ATOM 4489 O O . ILE A 1 557 ? 20.861 3.949 -8.404 1.00 91.44 557 ILE A O 1
ATOM 4493 N N . GLU A 1 558 ? 22.089 5.774 -8.762 1.00 85.75 558 GLU A N 1
ATOM 4494 C CA . GLU A 1 558 ? 23.394 5.092 -8.771 1.00 85.75 558 GLU A CA 1
ATOM 4495 C C . GLU A 1 558 ? 24.070 5.255 -7.401 1.00 85.75 558 GLU A C 1
ATOM 4497 O O . GLU A 1 558 ? 25.196 5.732 -7.291 1.00 85.75 558 GLU A O 1
ATOM 4502 N N . ILE A 1 559 ? 23.318 4.966 -6.334 1.00 90.88 559 ILE A N 1
ATOM 4503 C CA . ILE A 1 559 ? 23.835 4.908 -4.964 1.00 90.88 559 ILE A CA 1
ATOM 4504 C C . ILE A 1 559 ? 23.761 3.446 -4.545 1.00 90.88 559 ILE A C 1
ATOM 4506 O O . ILE A 1 559 ? 22.718 2.970 -4.102 1.00 90.88 559 ILE A O 1
ATOM 4510 N N . GLU A 1 560 ? 24.869 2.754 -4.764 1.00 91.62 560 GLU A N 1
ATOM 4511 C CA . GLU A 1 560 ? 25.039 1.344 -4.437 1.00 91.62 560 GLU A CA 1
ATOM 4512 C C . GLU A 1 560 ? 25.393 1.177 -2.959 1.00 91.62 560 GLU A C 1
ATOM 4514 O O . GLU A 1 560 ? 26.191 1.939 -2.403 1.00 91.62 560 GLU A O 1
ATOM 4519 N N . GLU A 1 561 ? 24.813 0.165 -2.323 1.00 91.12 561 GLU A N 1
ATOM 4520 C CA . GLU A 1 561 ? 25.174 -0.251 -0.970 1.00 91.12 561 GLU A CA 1
ATOM 4521 C C . GLU A 1 561 ? 25.528 -1.738 -0.981 1.00 91.12 561 GLU A C 1
ATOM 4523 O O . GLU A 1 561 ? 24.810 -2.561 -1.545 1.00 91.12 561 GLU A O 1
ATOM 4528 N N . ASN A 1 562 ? 26.649 -2.085 -0.348 1.00 88.25 562 ASN A N 1
ATOM 4529 C CA . ASN A 1 562 ? 27.170 -3.447 -0.356 1.00 88.25 562 ASN A CA 1
ATOM 4530 C C . ASN A 1 562 ? 26.591 -4.249 0.813 1.00 88.25 562 ASN A C 1
ATOM 4532 O O . ASN A 1 562 ? 27.239 -4.453 1.839 1.00 88.25 562 ASN A O 1
ATOM 4536 N N . THR A 1 563 ? 25.342 -4.671 0.657 1.00 93.06 563 THR A N 1
ATOM 4537 C CA . THR A 1 563 ? 24.743 -5.756 1.439 1.00 93.06 563 THR A CA 1
ATOM 4538 C C . THR A 1 563 ? 24.204 -6.805 0.476 1.00 93.06 563 THR A C 1
ATOM 4540 O O . THR A 1 563 ? 23.872 -6.507 -0.672 1.00 93.06 563 THR A O 1
ATOM 4543 N N . LYS A 1 564 ? 24.166 -8.056 0.932 1.00 94.12 564 LYS A N 1
ATOM 4544 C CA . LYS A 1 564 ? 23.580 -9.188 0.205 1.00 94.12 564 LYS A CA 1
ATOM 4545 C C . LYS A 1 564 ? 22.269 -9.656 0.847 1.00 94.12 564 LYS A C 1
ATOM 4547 O O . LYS A 1 564 ? 21.759 -10.694 0.438 1.00 94.12 564 LYS A O 1
ATOM 4552 N N . ASP A 1 565 ? 21.747 -8.896 1.812 1.00 96.50 565 ASP A N 1
ATOM 4553 C CA . ASP A 1 565 ? 20.446 -9.104 2.447 1.00 96.50 565 ASP A CA 1
ATOM 4554 C C . ASP A 1 565 ? 19.481 -7.981 2.030 1.00 96.50 565 ASP A C 1
ATOM 4556 O O . ASP A 1 565 ? 19.682 -6.796 2.325 1.00 96.50 565 ASP A O 1
ATOM 4560 N N . LEU A 1 566 ? 18.428 -8.355 1.300 1.00 96.75 566 LEU A N 1
ATOM 4561 C CA . LEU A 1 566 ? 17.456 -7.397 0.768 1.00 96.75 566 LEU A CA 1
ATOM 4562 C C . LEU A 1 566 ? 16.654 -6.705 1.882 1.00 96.75 566 LEU A C 1
ATOM 4564 O O . LEU A 1 566 ? 16.327 -5.519 1.774 1.00 96.75 566 LEU A O 1
ATOM 4568 N N . MET A 1 567 ? 16.330 -7.423 2.956 1.00 94.38 567 MET A N 1
ATOM 4569 C CA . MET A 1 567 ? 15.521 -6.882 4.045 1.00 94.38 567 MET A CA 1
ATOM 4570 C C . MET A 1 567 ? 16.349 -6.009 4.980 1.00 94.38 567 MET A C 1
ATOM 4572 O O . MET A 1 567 ? 15.849 -4.982 5.446 1.00 94.38 567 MET A O 1
ATOM 4576 N N . GLU A 1 568 ? 17.618 -6.352 5.203 1.00 95.25 568 GLU A N 1
ATOM 4577 C CA . GLU A 1 568 ? 18.572 -5.477 5.882 1.00 95.25 568 GLU A CA 1
ATOM 4578 C C . GLU A 1 568 ? 18.669 -4.133 5.154 1.00 95.25 568 GLU A C 1
ATOM 4580 O O . GLU A 1 568 ? 18.475 -3.083 5.777 1.00 95.25 568 GLU A O 1
ATOM 4585 N N . TYR A 1 569 ? 18.884 -4.159 3.833 1.00 96.38 569 TYR A N 1
ATOM 4586 C CA . TYR A 1 569 ? 18.904 -2.956 3.003 1.00 96.38 569 TYR A CA 1
ATOM 4587 C C . TYR A 1 569 ? 17.613 -2.144 3.152 1.00 96.38 569 TYR A C 1
ATOM 4589 O O . TYR A 1 569 ? 17.650 -0.952 3.466 1.00 96.38 569 TYR A O 1
ATOM 4597 N N . TRP A 1 570 ? 16.457 -2.792 2.973 1.00 94.56 570 TRP A N 1
ATOM 4598 C CA . TRP A 1 570 ? 15.152 -2.129 2.991 1.00 94.56 570 TRP A CA 1
ATOM 4599 C C . TRP A 1 570 ? 14.838 -1.452 4.330 1.00 94.56 570 TRP A C 1
ATOM 4601 O O . TRP A 1 570 ? 14.179 -0.404 4.366 1.00 94.56 570 TRP A O 1
ATOM 4611 N N . LYS A 1 571 ? 15.300 -2.041 5.439 1.00 90.62 571 LYS A N 1
ATOM 4612 C CA . LYS A 1 571 ? 15.072 -1.522 6.793 1.00 90.62 571 LYS A CA 1
ATOM 4613 C C . LYS A 1 571 ? 16.104 -0.466 7.195 1.00 90.62 571 LYS A C 1
ATOM 4615 O O . LYS A 1 571 ? 15.730 0.528 7.816 1.00 90.62 571 LYS A O 1
ATOM 4620 N N . THR A 1 572 ? 17.378 -0.639 6.843 1.00 92.62 572 THR A N 1
ATOM 4621 C CA . THR A 1 572 ? 18.480 0.121 7.463 1.00 92.62 572 THR A CA 1
ATOM 4622 C C . THR A 1 572 ? 19.191 1.108 6.533 1.00 92.62 572 THR A C 1
ATOM 4624 O O . THR A 1 572 ? 19.846 2.025 7.035 1.00 92.62 572 THR A O 1
ATOM 4627 N N . SER A 1 573 ? 19.030 1.001 5.204 1.00 95.94 573 SER A N 1
ATOM 4628 C CA . SER A 1 573 ? 19.711 1.883 4.242 1.00 95.94 573 SER A CA 1
ATOM 4629 C C . SER A 1 573 ? 19.419 3.357 4.521 1.00 95.94 573 SER A C 1
ATOM 4631 O O . SER A 1 573 ? 18.279 3.829 4.466 1.00 95.94 573 SER A O 1
ATOM 4633 N N . SER A 1 574 ? 20.481 4.134 4.738 1.00 93.69 574 SER A N 1
ATOM 4634 C CA . SER A 1 574 ? 20.361 5.580 4.948 1.00 93.69 574 SER A CA 1
ATOM 4635 C C . SER A 1 574 ? 19.817 6.307 3.710 1.00 93.69 574 SER A C 1
ATOM 4637 O O . SER A 1 574 ? 19.160 7.345 3.834 1.00 93.69 574 SER A O 1
ATOM 4639 N N . THR A 1 575 ? 20.065 5.763 2.515 1.00 93.12 575 THR A N 1
ATOM 4640 C CA . THR A 1 575 ? 19.561 6.287 1.241 1.00 93.12 575 THR A CA 1
ATOM 4641 C C . THR A 1 575 ? 18.058 6.074 1.138 1.00 93.12 575 THR A C 1
ATOM 4643 O O . THR A 1 575 ? 17.319 7.020 0.854 1.00 93.12 575 THR A O 1
ATOM 4646 N N . VAL A 1 576 ? 17.601 4.855 1.431 1.00 94.75 576 VAL A N 1
ATOM 4647 C CA . VAL A 1 576 ? 16.182 4.496 1.464 1.00 94.75 576 VAL A CA 1
ATOM 4648 C C . VAL A 1 576 ? 15.445 5.341 2.503 1.00 94.75 576 VAL A C 1
ATOM 4650 O O . VAL A 1 576 ? 14.432 5.952 2.175 1.00 94.75 576 VAL A O 1
ATOM 4653 N N . GLN A 1 577 ? 15.983 5.488 3.717 1.00 92.81 577 GLN A N 1
ATOM 4654 C CA . GLN A 1 577 ? 15.351 6.313 4.753 1.00 92.81 577 GLN A CA 1
ATOM 4655 C C . GLN A 1 577 ? 15.205 7.784 4.324 1.00 92.81 577 GLN A C 1
ATOM 4657 O O . GLN A 1 577 ? 14.155 8.386 4.528 1.00 92.81 577 GLN A O 1
ATOM 4662 N N . LYS A 1 578 ? 16.200 8.365 3.637 1.00 92.81 578 LYS A N 1
ATOM 4663 C CA . LYS A 1 578 ? 16.073 9.723 3.068 1.00 92.81 578 LYS A CA 1
ATOM 4664 C C . LYS A 1 578 ? 14.993 9.795 1.988 1.00 92.81 578 LYS A C 1
ATOM 4666 O O . LYS A 1 578 ? 14.179 10.719 2.015 1.00 92.81 578 LYS A O 1
ATOM 4671 N N . LEU A 1 579 ? 14.955 8.823 1.071 1.00 92.81 579 LEU A N 1
ATOM 4672 C CA . LEU A 1 579 ? 13.944 8.736 0.009 1.00 92.81 579 LEU A CA 1
ATOM 4673 C C . LEU A 1 579 ? 12.515 8.677 0.560 1.00 92.81 579 LEU A C 1
ATOM 4675 O O . LEU A 1 579 ? 11.611 9.249 -0.037 1.00 92.81 579 LEU A O 1
ATOM 4679 N N . ARG A 1 580 ? 12.312 8.059 1.724 1.00 91.25 580 ARG A N 1
ATOM 4680 C CA . ARG A 1 580 ? 11.003 7.973 2.389 1.00 91.25 580 ARG A CA 1
ATOM 4681 C C . ARG A 1 580 ? 10.530 9.297 3.003 1.00 91.25 580 ARG A C 1
ATOM 4683 O O . ARG A 1 580 ? 9.345 9.447 3.265 1.00 91.25 580 ARG A O 1
ATOM 4690 N N . THR A 1 581 ? 11.421 10.282 3.156 1.00 90.31 581 THR A N 1
ATOM 4691 C CA . THR A 1 581 ? 11.111 11.619 3.715 1.00 90.31 581 THR A CA 1
ATOM 4692 C C . THR A 1 581 ? 10.962 12.721 2.661 1.00 90.31 581 THR A C 1
ATOM 4694 O O . THR A 1 581 ? 10.746 13.887 2.998 1.00 90.31 581 THR A O 1
ATOM 4697 N N . VAL A 1 582 ? 11.085 12.390 1.368 1.00 89.31 582 VAL A N 1
ATOM 4698 C CA . VAL A 1 582 ? 11.130 13.392 0.284 1.00 89.31 582 VAL A CA 1
ATOM 4699 C C . VAL A 1 582 ? 9.884 14.261 0.214 1.00 89.31 582 VAL A C 1
ATOM 4701 O O . VAL A 1 582 ? 9.970 15.408 -0.200 1.00 89.31 582 VAL A O 1
ATOM 4704 N N . GLU A 1 583 ? 8.730 13.746 0.624 1.00 86.38 583 GLU A N 1
ATOM 4705 C CA . GLU A 1 583 ? 7.465 14.474 0.547 1.00 86.38 583 GLU A CA 1
ATOM 4706 C C . GLU A 1 583 ? 7.382 15.613 1.570 1.00 86.38 583 GLU A C 1
ATOM 4708 O O . GLU A 1 583 ? 6.810 16.663 1.281 1.00 86.38 583 GLU A O 1
ATOM 4713 N N . GLU A 1 584 ? 7.994 15.428 2.741 1.00 86.50 584 GLU A N 1
ATOM 4714 C CA . GLU A 1 584 ? 8.057 16.426 3.815 1.00 86.50 584 GLU A CA 1
ATOM 4715 C C . GLU A 1 584 ? 9.113 17.496 3.540 1.00 86.50 584 GLU A C 1
ATOM 4717 O O . GLU A 1 584 ? 8.982 18.641 3.971 1.00 86.50 584 GLU A O 1
ATOM 4722 N N . ARG A 1 585 ? 10.175 17.105 2.831 1.00 90.50 585 ARG A N 1
ATOM 4723 C CA . ARG A 1 585 ? 11.365 17.927 2.589 1.00 90.50 585 ARG A CA 1
ATOM 4724 C C . ARG A 1 585 ? 11.439 18.493 1.179 1.00 90.50 585 ARG A C 1
ATOM 4726 O O . ARG A 1 585 ? 12.407 19.176 0.872 1.00 90.50 585 ARG A O 1
ATOM 4733 N N . MET A 1 586 ? 10.453 18.197 0.332 1.00 93.06 586 MET A N 1
ATOM 4734 C CA . MET A 1 586 ? 10.421 18.637 -1.059 1.00 93.06 586 MET A CA 1
ATOM 4735 C C . MET A 1 586 ? 10.611 20.152 -1.138 1.00 93.06 586 MET A C 1
ATOM 4737 O O . MET A 1 586 ? 9.889 20.913 -0.494 1.00 93.06 586 MET A O 1
ATOM 4741 N N . GLU A 1 587 ? 11.551 20.582 -1.968 1.00 94.44 587 GLU A N 1
ATOM 4742 C CA . GLU A 1 587 ? 11.844 21.987 -2.222 1.00 94.44 587 GLU A CA 1
ATOM 4743 C C . GLU A 1 587 ? 11.081 22.496 -3.457 1.00 94.44 587 GLU A C 1
ATOM 4745 O O . GLU A 1 587 ? 10.386 21.761 -4.178 1.00 94.44 587 GLU A O 1
ATOM 4750 N N . GLU A 1 588 ? 11.184 23.799 -3.711 1.00 92.00 588 GLU A N 1
ATOM 4751 C CA . GLU A 1 588 ? 10.630 24.398 -4.920 1.00 92.00 588 GLU A CA 1
ATOM 4752 C C . GLU A 1 588 ? 11.304 23.832 -6.192 1.00 92.00 588 GLU A C 1
ATOM 4754 O O . GLU A 1 588 ? 12.467 23.423 -6.165 1.00 92.00 588 GLU A O 1
ATOM 4759 N N . PRO A 1 589 ? 10.581 23.768 -7.325 1.00 93.12 589 PRO A N 1
ATOM 4760 C CA . PRO A 1 589 ? 9.222 24.287 -7.520 1.00 93.12 589 PRO A CA 1
ATOM 4761 C C . PRO A 1 589 ? 8.094 23.338 -7.080 1.00 93.12 589 PRO A C 1
ATOM 4763 O O . PRO A 1 589 ? 6.929 23.735 -7.033 1.00 93.12 589 PRO A O 1
ATOM 4766 N N . CYS A 1 590 ? 8.394 22.074 -6.772 1.00 93.50 590 CYS A N 1
ATOM 4767 C CA . CYS A 1 590 ? 7.360 21.065 -6.530 1.00 93.50 590 CYS A CA 1
ATOM 4768 C C . CYS A 1 590 ? 6.582 21.300 -5.232 1.00 93.50 590 CYS A C 1
ATOM 4770 O O . CYS A 1 590 ? 5.379 21.041 -5.199 1.00 93.50 590 CYS A O 1
ATOM 4772 N N . SER A 1 591 ? 7.222 21.841 -4.195 1.00 92.19 591 SER A N 1
ATOM 4773 C CA . SER A 1 591 ? 6.561 22.189 -2.931 1.00 92.19 591 SER A CA 1
ATOM 4774 C C . SER A 1 591 ? 5.473 23.264 -3.080 1.00 92.19 591 SER A C 1
ATOM 4776 O O . SER A 1 591 ? 4.465 23.215 -2.366 1.00 92.19 591 SER A O 1
ATOM 4778 N N . ALA A 1 592 ? 5.634 24.184 -4.038 1.00 91.62 592 ALA A N 1
ATOM 4779 C CA . ALA A 1 592 ? 4.690 25.257 -4.361 1.00 91.62 592 ALA A CA 1
ATOM 4780 C C . ALA A 1 592 ? 3.670 24.874 -5.455 1.00 91.62 592 ALA A C 1
ATOM 4782 O O . ALA A 1 592 ? 2.692 25.587 -5.674 1.00 91.62 592 ALA A O 1
ATOM 4783 N N . CYS A 1 593 ? 3.864 23.742 -6.135 1.00 92.12 593 CYS A N 1
ATOM 4784 C CA . CYS A 1 593 ? 3.041 23.330 -7.269 1.00 92.12 593 CYS A CA 1
ATOM 4785 C C . CYS A 1 593 ? 1.602 22.958 -6.860 1.00 92.12 593 CYS A C 1
ATOM 4787 O O . CYS A 1 593 ? 1.369 22.224 -5.895 1.00 92.12 593 CYS A O 1
ATOM 4789 N N . SER A 1 594 ? 0.624 23.371 -7.672 1.00 90.19 594 SER A N 1
ATOM 4790 C CA . SER A 1 594 ? -0.798 23.027 -7.509 1.00 90.19 594 SER A CA 1
ATOM 4791 C C . SER A 1 594 ? -1.067 21.512 -7.551 1.00 90.19 594 SER A C 1
ATOM 4793 O O . SER A 1 594 ? -2.001 21.019 -6.915 1.00 90.19 594 SER A O 1
ATOM 4795 N N . LEU A 1 595 ? -0.214 20.746 -8.241 1.00 89.75 595 LEU A N 1
ATOM 4796 C CA . LEU A 1 595 ? -0.322 19.292 -8.385 1.00 89.75 595 LEU A CA 1
ATOM 4797 C C . LEU A 1 595 ? 0.348 18.499 -7.252 1.00 89.75 595 LEU A C 1
ATOM 4799 O O . LEU A 1 595 ? 0.206 17.278 -7.234 1.00 89.75 595 LEU A O 1
ATOM 4803 N N . ARG A 1 596 ? 1.025 19.145 -6.287 1.00 89.44 596 ARG A N 1
ATOM 4804 C CA . ARG A 1 596 ? 1.842 18.480 -5.245 1.00 89.44 596 ARG A CA 1
ATOM 4805 C C . ARG A 1 596 ? 1.117 17.385 -4.459 1.00 89.44 596 ARG A C 1
ATOM 4807 O O . ARG A 1 596 ? 1.718 16.399 -4.059 1.00 89.44 596 ARG A O 1
ATOM 4814 N N . ARG A 1 597 ? -0.199 17.526 -4.254 1.00 86.75 597 ARG A N 1
ATOM 4815 C CA . ARG A 1 597 ? -0.992 16.514 -3.534 1.00 86.75 597 ARG A CA 1
ATOM 4816 C C . ARG A 1 597 ? -1.053 15.184 -4.282 1.00 86.75 597 ARG A C 1
ATOM 4818 O O . ARG A 1 597 ? -1.029 14.145 -3.637 1.00 86.75 597 ARG A O 1
ATOM 4825 N N . ASN A 1 598 ? -1.067 15.235 -5.612 1.00 89.62 598 ASN A N 1
ATOM 4826 C CA . ASN A 1 598 ? -1.210 14.083 -6.496 1.00 89.62 598 ASN A CA 1
ATOM 4827 C C . ASN A 1 598 ? 0.040 13.860 -7.352 1.00 89.62 598 ASN A C 1
ATOM 4829 O O . ASN A 1 598 ? -0.064 13.286 -8.434 1.00 89.62 598 ASN A O 1
ATOM 4833 N N . CYS A 1 599 ? 1.197 14.398 -6.958 1.00 91.81 599 CYS A N 1
ATOM 4834 C CA . CYS A 1 599 ? 2.415 14.276 -7.739 1.00 91.81 599 CYS A CA 1
ATOM 4835 C C . CYS A 1 599 ? 3.658 14.230 -6.854 1.00 91.81 599 CYS A C 1
ATOM 4837 O O . CYS A 1 599 ? 3.901 15.164 -6.097 1.00 91.81 599 CYS A O 1
ATOM 4839 N N . LEU A 1 600 ? 4.479 13.198 -7.044 1.00 92.94 600 LEU A N 1
ATOM 4840 C CA . LEU A 1 600 ? 5.850 13.124 -6.547 1.00 92.94 600 LEU A CA 1
ATOM 4841 C C . LEU A 1 600 ? 6.766 12.807 -7.743 1.00 92.94 600 LEU A C 1
ATOM 4843 O O . LEU A 1 600 ? 6.690 11.699 -8.280 1.00 92.94 600 LEU A O 1
ATOM 4847 N N . PRO A 1 601 ? 7.583 13.761 -8.228 1.00 92.75 601 PRO A N 1
ATOM 4848 C CA . PRO A 1 601 ? 8.402 13.543 -9.418 1.00 92.75 601 PRO A CA 1
ATOM 4849 C C . PRO A 1 601 ? 9.454 12.451 -9.190 1.00 92.75 601 PRO A C 1
ATOM 4851 O O . PRO A 1 601 ? 9.683 11.994 -8.074 1.00 92.75 601 PRO A O 1
ATOM 4854 N N . CYS A 1 602 ? 10.117 12.018 -10.258 1.00 93.69 602 CYS A N 1
ATOM 4855 C CA . CYS A 1 602 ? 11.162 11.008 -10.159 1.00 93.69 602 CYS A CA 1
ATOM 4856 C C . CYS A 1 602 ? 12.411 11.558 -9.448 1.00 93.69 602 CYS A C 1
ATOM 4858 O O . CYS A 1 602 ? 13.117 12.398 -10.002 1.00 93.69 602 CYS A O 1
ATOM 4860 N N . MET A 1 603 ? 12.740 11.029 -8.265 1.00 93.38 603 MET A N 1
ATOM 4861 C CA . MET A 1 603 ? 13.899 11.487 -7.478 1.00 93.38 603 MET A CA 1
ATOM 4862 C C . MET A 1 603 ? 15.242 11.232 -8.180 1.00 93.38 603 MET A C 1
ATOM 4864 O O . MET A 1 603 ? 16.189 12.001 -8.023 1.00 93.38 603 MET A O 1
ATOM 4868 N N . ALA A 1 604 ? 15.307 10.205 -9.034 1.00 91.94 604 ALA A N 1
ATOM 4869 C CA . ALA A 1 604 ? 16.487 9.912 -9.845 1.00 91.94 604 ALA A CA 1
ATOM 4870 C C . ALA A 1 604 ? 16.861 11.056 -10.801 1.00 91.94 604 ALA A C 1
ATOM 4872 O O . ALA A 1 604 ? 18.040 11.278 -11.063 1.00 91.94 604 ALA A O 1
ATOM 4873 N N . VAL A 1 605 ? 15.871 11.797 -11.315 1.00 91.12 605 VAL A N 1
ATOM 4874 C CA . VAL A 1 605 ? 16.114 12.914 -12.236 1.00 91.12 605 VAL A CA 1
ATOM 4875 C C . VAL A 1 605 ? 16.944 13.988 -11.544 1.00 91.12 605 VAL A C 1
ATOM 4877 O O . VAL A 1 605 ? 18.012 14.347 -12.035 1.00 91.12 605 VAL A O 1
ATOM 4880 N N . ASN A 1 606 ? 16.474 14.492 -10.403 1.00 87.50 606 ASN A N 1
ATOM 4881 C CA . ASN A 1 606 ? 17.139 15.597 -9.714 1.00 87.50 606 ASN A CA 1
ATOM 4882 C C . ASN A 1 606 ? 18.474 15.163 -9.115 1.00 87.50 606 ASN A C 1
ATOM 4884 O O . ASN A 1 606 ? 19.446 15.917 -9.178 1.00 87.50 606 ASN A O 1
ATOM 4888 N N . LEU A 1 607 ? 18.565 13.922 -8.636 1.00 89.75 607 LEU A N 1
ATOM 4889 C CA . LEU A 1 607 ? 19.826 13.380 -8.157 1.00 89.75 607 LEU A CA 1
ATOM 4890 C C . LEU A 1 607 ? 20.878 13.299 -9.276 1.00 89.75 607 LEU A C 1
ATOM 4892 O O . LEU A 1 607 ? 22.016 13.710 -9.067 1.00 89.75 607 LEU A O 1
ATOM 4896 N N . LYS A 1 608 ? 20.518 12.831 -10.477 1.00 89.81 608 LYS A N 1
ATOM 4897 C CA . LYS A 1 608 ? 21.454 12.757 -11.612 1.00 89.81 608 LYS A CA 1
ATOM 4898 C C . LYS A 1 608 ? 21.830 14.132 -12.161 1.00 89.81 608 LYS A C 1
ATOM 4900 O O . LYS A 1 608 ? 23.012 14.396 -12.366 1.00 89.81 608 LYS A O 1
ATOM 4905 N N . MET A 1 609 ? 20.840 15.001 -12.362 1.00 88.75 609 MET A N 1
ATOM 4906 C CA . MET A 1 609 ? 21.025 16.307 -13.004 1.00 88.75 609 MET A CA 1
ATOM 4907 C C . MET A 1 609 ? 21.650 17.353 -12.073 1.00 88.75 609 MET A C 1
ATOM 4909 O O . MET A 1 609 ? 22.472 18.147 -12.518 1.00 88.75 609 MET A O 1
ATOM 4913 N N . ASN A 1 610 ? 21.262 17.363 -10.794 1.00 88.69 610 ASN A N 1
ATOM 4914 C CA . ASN A 1 610 ? 21.576 18.444 -9.851 1.00 88.69 610 ASN A CA 1
ATOM 4915 C C . ASN A 1 610 ? 22.320 17.966 -8.593 1.00 88.69 610 ASN A C 1
ATOM 4917 O O . ASN A 1 610 ? 22.660 18.788 -7.748 1.00 88.69 610 ASN A O 1
ATOM 4921 N N . LYS A 1 611 ? 22.547 16.651 -8.431 1.00 90.12 611 LYS A N 1
ATOM 4922 C CA . LYS A 1 611 ? 23.124 16.053 -7.208 1.00 90.12 611 LYS A CA 1
ATOM 4923 C C . LYS A 1 611 ? 22.344 16.416 -5.934 1.00 90.12 611 LYS A C 1
ATOM 4925 O O . LYS A 1 611 ? 22.902 16.426 -4.841 1.00 90.12 611 LYS A O 1
ATOM 4930 N N . ALA A 1 612 ? 21.042 16.673 -6.075 1.00 90.38 612 ALA A N 1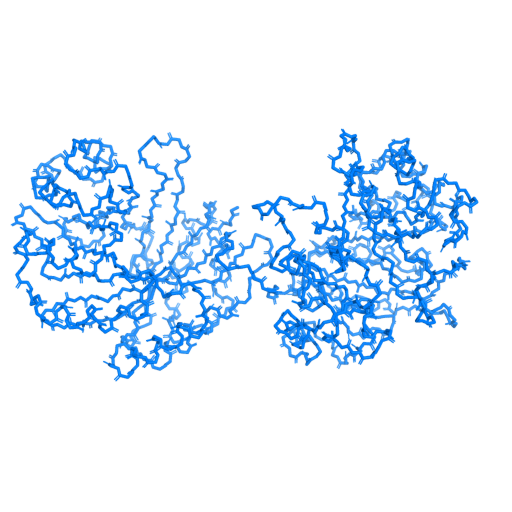
ATOM 4931 C CA . ALA A 1 612 ? 20.156 17.093 -4.997 1.00 90.38 612 ALA A CA 1
ATOM 4932 C C . ALA A 1 612 ? 18.918 16.191 -4.938 1.00 90.38 612 ALA A C 1
ATOM 4934 O O . ALA A 1 612 ? 18.195 16.055 -5.925 1.00 90.38 612 ALA A O 1
ATOM 4935 N N . LEU A 1 613 ? 18.681 15.577 -3.775 1.00 89.81 613 LEU A N 1
ATOM 4936 C CA . LEU A 1 613 ? 17.575 14.637 -3.574 1.00 89.81 613 LEU A CA 1
ATOM 4937 C C . LEU A 1 613 ? 16.226 15.346 -3.392 1.00 89.81 613 LEU A C 1
ATOM 4939 O O . LEU A 1 613 ? 15.240 14.937 -3.992 1.00 89.81 613 LEU A O 1
ATOM 4943 N N . TYR A 1 614 ? 16.189 16.394 -2.565 1.00 92.44 614 TYR A N 1
ATOM 4944 C CA . TYR A 1 614 ? 14.947 17.077 -2.176 1.00 92.44 614 TYR A CA 1
ATOM 4945 C C . TYR A 1 614 ? 14.525 18.194 -3.129 1.00 92.44 614 TYR A C 1
ATOM 4947 O O . TYR A 1 614 ? 13.421 18.719 -3.005 1.00 92.44 614 TYR A O 1
ATOM 4955 N N . MET A 1 615 ? 15.378 18.547 -4.091 1.00 91.50 615 MET A N 1
ATOM 4956 C CA . MET A 1 615 ? 15.061 19.566 -5.084 1.00 91.50 615 MET A CA 1
ATOM 4957 C C . MET A 1 615 ? 13.810 19.154 -5.868 1.00 91.50 615 MET A C 1
ATOM 4959 O O . MET A 1 615 ? 13.699 17.999 -6.285 1.00 91.50 615 MET A O 1
ATOM 4963 N N . GLY A 1 616 ? 12.886 20.087 -6.108 1.00 87.38 616 GLY A N 1
ATOM 4964 C CA . GLY A 1 616 ? 11.782 19.859 -7.038 1.00 87.38 616 GLY A CA 1
ATOM 4965 C C . GLY A 1 616 ? 12.283 19.715 -8.481 1.00 87.38 616 GLY A C 1
ATOM 4966 O O . GLY A 1 616 ? 13.358 20.195 -8.835 1.00 87.38 616 GLY A O 1
ATOM 4967 N N . GLU A 1 617 ? 11.518 19.054 -9.355 1.00 89.31 617 GLU A N 1
ATOM 4968 C CA . GLU A 1 617 ? 11.895 18.910 -10.770 1.00 89.31 617 GLU A CA 1
ATOM 4969 C C . GLU A 1 617 ? 11.771 20.249 -11.518 1.00 89.31 617 GLU A C 1
ATOM 4971 O O . GLU A 1 617 ? 10.720 20.602 -12.049 1.00 89.31 617 GLU A O 1
ATOM 4976 N N . ASN A 1 618 ? 12.876 20.997 -11.560 1.00 87.31 618 ASN A N 1
ATOM 4977 C CA . ASN A 1 618 ? 12.964 22.351 -12.119 1.00 87.31 618 ASN A CA 1
ATOM 4978 C C . ASN A 1 618 ? 12.794 22.432 -13.649 1.00 87.31 618 ASN A C 1
ATOM 4980 O O . ASN A 1 618 ? 12.488 23.502 -14.171 1.00 87.31 618 ASN A O 1
ATOM 4984 N N . THR A 1 619 ? 12.967 21.312 -14.357 1.00 88.19 619 THR A N 1
ATOM 4985 C CA . THR A 1 619 ? 12.742 21.190 -15.810 1.00 88.19 619 THR A CA 1
ATOM 4986 C C . THR A 1 619 ? 11.285 20.907 -16.173 1.00 88.19 619 THR A C 1
ATOM 4988 O O . THR A 1 619 ? 10.912 21.007 -17.338 1.00 88.19 619 THR A O 1
ATOM 4991 N N . CYS A 1 620 ? 10.443 20.567 -15.195 1.00 90.31 620 CYS A N 1
ATOM 4992 C CA . CYS A 1 620 ? 9.009 20.446 -15.409 1.00 90.31 620 CYS A CA 1
ATOM 4993 C C . CYS A 1 620 ? 8.404 21.847 -15.534 1.00 90.31 620 CYS A C 1
ATOM 4995 O O . CYS A 1 620 ? 8.626 22.688 -14.672 1.00 90.31 620 CYS A O 1
ATOM 4997 N N . GLU A 1 621 ? 7.606 22.106 -16.564 1.00 90.06 621 GLU A N 1
ATOM 4998 C CA . GLU A 1 621 ? 6.949 23.411 -16.740 1.00 90.06 621 GLU A CA 1
ATOM 4999 C C . GLU A 1 621 ? 5.542 23.470 -16.118 1.00 90.06 621 GLU A C 1
ATOM 5001 O O . GLU A 1 621 ? 4.999 24.553 -15.925 1.00 90.06 621 GLU A O 1
ATOM 5006 N N . LEU A 1 622 ? 4.971 22.328 -15.710 1.00 89.62 622 LEU A N 1
ATOM 5007 C CA . LEU A 1 622 ? 3.605 22.240 -15.165 1.00 89.62 622 LEU A CA 1
ATOM 5008 C C . LEU A 1 622 ? 3.387 22.963 -13.834 1.00 89.62 622 LEU A C 1
ATOM 5010 O O . LEU A 1 622 ? 2.244 23.119 -13.428 1.00 89.62 622 LEU A O 1
ATOM 5014 N N . TRP A 1 623 ? 4.442 23.340 -13.111 1.00 85.25 623 TRP A N 1
ATOM 5015 C CA . TRP A 1 623 ? 4.285 24.079 -11.855 1.00 85.25 623 TRP A CA 1
ATOM 5016 C C . TRP A 1 623 ? 3.986 25.565 -12.069 1.00 85.25 623 TRP A C 1
ATOM 5018 O O . TRP A 1 623 ? 3.553 26.221 -11.126 1.00 85.25 623 TRP A O 1
ATOM 5028 N N . ARG A 1 624 ? 4.251 26.086 -13.276 1.00 82.81 624 ARG A N 1
ATOM 5029 C CA . ARG A 1 624 ? 3.995 27.483 -13.661 1.00 82.81 624 ARG A CA 1
ATOM 5030 C C . ARG A 1 624 ? 2.565 27.710 -14.157 1.00 82.81 624 ARG A C 1
ATOM 5032 O O . ARG A 1 624 ? 2.146 28.859 -14.260 1.00 82.81 624 ARG A O 1
ATOM 5039 N N . ASP A 1 625 ? 1.876 26.618 -14.472 1.00 65.94 625 ASP A N 1
ATOM 5040 C CA . ASP A 1 625 ? 0.486 26.532 -14.927 1.00 65.94 625 ASP A CA 1
ATOM 5041 C C . ASP A 1 625 ? -0.470 26.288 -13.749 1.00 65.94 625 ASP A C 1
ATOM 5043 O O . ASP A 1 625 ? -1.597 26.833 -13.795 1.00 65.94 625 ASP A O 1
#

Foldseek 3Di:
DAFLLVVLVVVVVDDLVQQADPLVNLLSVLCCVQRRRPDAQKKWWKTFFLDSDNWTWIKTWDADPPDPQFGIKIFTFGSVLSNDPPRDTKIKTFWQVQAAPDDPCCCLPPVCVVPHDPVQSVLQVVQVNQLSNLCVVFARIFGMKIAPNPPPDTWIKGKGDWGALVSVLVSCVSLVQPFDSVLVSVVLVVCQQFFAVSTWIKMWITGSVGIDNKIKTKGHGHQDDLVSLLVVQVVCVVVSQGDPSNSVSVSVQQVQFWAPPLTWHKDWPIKIFIDHPSDGPHIMTTIMIGSDCSDQAAFHLFAQEEEEAAKLDAPWDFPFAQGDNPPIFGQPVVLLLLVLVLCLVRVHAEYEYHHHALVPRPCSLVSLLSNVVSNHAYEYEHCLVVQALVNVVSSVVSRHDAYEHEFAALDPVLRNVGTPRNVSSVVNLVSCLVVVPQHYEYEYEDFQSHLVRVVVVVVSCVVSVHQEYEYEYRAQHNVLDDPTHHDPVSLLVSLVCQLPDPDRYHYHYDLQVLVSLLSNQVPPVGRPLAHLSPHANQLGRYWYAHSNRFIGSDPLAPDTDPDSNSSCCSPPPPVSVVLSCLLVLADPPLVVAPSVRRHDHHQSSCCSNPVDRRYDPPPDPRRVD

pLDDT: mean 91.75, std 7.76, range [46.84, 98.81]

Secondary structure (DSSP, 8-state):
-EEHHHHHHHHHTS--TTT--HHHHHHHHHHHHHHTT-EESEEEEEEESS-S---EEEEEEEE-TT-SS-SEEEEEE-TTGGGSSS---EEEEE-TT--TTS--HHIIIIIGGGTS-HHHHHHHHHHHHHHHHHTTTT-SSEEEEEE-GGGSS--EEEEE--EEHHHHHHHHHHTT--S-HHHHHHHHHHHTTTBGGGEEEEEEEEETTEE-S-EEEEE-BGGG-HHHHHHHHHHHHHTTSS-HHHHHHHHHHHHPPPPSSS--EEEEEEEEEEEETTEE---EEEEEEESS-SS--SS-SS-SEEEEEEE---S---TT--S--TT--B--HHHHHHHHHHHHHTT--EEEEEES-GGG-TTHHHHHHHHHHTT-EEEEEE-STT--HHHHHHHHHTT--EEEEE---SSHHHHHTT-S-HHHHHHHHHHHHHTT-TTEEEEEE--TTTGGGHHHHHHHHHHTT-SEEEEE-----TTS----PPPHHHHHHHHHHHHH--SSSEEEE-TT-HHHHHHHT-STTT----GGGSS--BTTTEEEE-TTS-EESSTT----B--S-HHHHHHH-HHHHHHHTHHHH--TTGGG-TTGGG----HHHHHHHHS-SS---TT--TT--

Radius of gyration: 29.32 Å; chains: 1; bounding box: 73×52×80 Å

Sequence (625 aa):
MAKIKESIEYLSAEEYTGLFREACEKGWENIKDQYGDLDVRETIQEVHLAQKERTCDYSIKVEMEKDPHMKEYWLELDDTACGKLPIEPCWFVDAQKAVPGEKNDWIYERVFRKKLTEEEIQSIRPMLDICIGLLKGKNESLFQLGIMEGRGEKSVRLFTSELSKNDFLEYLRELKWEGNIEELEKWLTKLEPYAERKQFILDFDVFSRGISEKIGINFGTRNKKESTVTEFLDFLVKNKLCLESKAEDVKRWIQRYPSHTPFIENDISHFKLPFADGRVTDAKAYLRQGTIPYVEPLVYETPCLMNLELTTKCPLRCPQCYCTLEGGKDLPLELAEHWIREAEKAKVQTINLSGGETMCYPHIHEVVRSVAEKGMEPNIAVSGYRFTKSELEQFIQDGIGEICVSLNAPSREKNSLTRDGFDLAVRALEVLKEGRFPRTCINWVMHNSNADTFSEMLKLAEDYRVSAIAVMVFKPDAANQRKSLPTVEQMKTVSSVIKRYKGPVKIEIESCFSQMRALVGKTFFFNKNVGVTRGCGAGRDAVSITVDGEITPCRHIEIEENTKDLMEYWKTSSTVQKLRTVEERMEEPCSACSLRRNCLPCMAVNLKMNKALYMGENTCELWRD